Protein AF-0000000068091402 (afdb_homodimer)

Solvent-accessible surface area (backbone atoms only — not comparable to full-atom values): 24948 Å² total; per-residue (Å²): 130,50,37,33,42,47,63,48,81,46,64,84,57,51,37,49,52,30,36,22,4,51,12,82,42,4,36,64,24,76,69,48,46,62,60,30,36,51,58,35,71,40,66,92,49,59,92,43,38,53,30,34,37,15,23,18,45,40,26,29,37,36,31,29,74,70,18,43,35,31,21,16,4,39,12,83,39,6,33,46,29,70,66,50,50,69,62,33,27,37,67,37,74,23,76,87,46,39,68,86,39,47,70,65,42,53,29,20,12,42,48,28,30,36,41,29,27,71,85,15,54,35,30,29,24,4,35,15,80,46,7,33,52,34,64,46,88,45,55,53,37,24,40,73,36,77,50,78,86,87,61,46,39,68,37,71,22,37,10,49,46,28,25,38,38,24,31,68,86,16,49,44,29,26,20,10,42,83,54,53,26,34,53,29,53,57,76,88,55,56,82,50,23,20,28,72,35,78,41,77,76,56,88,53,38,38,69,45,59,45,41,24,42,47,30,30,43,36,37,30,54,43,75,79,80,65,77,75,72,78,93,86,78,93,78,71,80,78,78,78,76,75,75,78,76,72,37,75,48,61,68,128,130,50,38,34,44,45,62,50,82,44,62,82,56,50,35,48,52,29,36,22,4,52,12,81,42,4,36,66,24,75,69,47,46,62,59,30,37,50,58,35,69,40,65,92,49,60,93,44,39,52,30,34,37,15,23,19,47,40,27,28,38,36,30,30,75,71,17,44,36,30,20,17,3,41,11,84,41,4,34,46,28,71,68,49,51,69,62,32,26,38,67,38,72,23,78,88,46,38,68,85,40,47,71,66,44,53,28,19,12,40,47,28,30,36,41,30,27,70,86,15,54,36,30,29,23,4,35,17,79,46,7,34,54,32,67,45,90,46,54,51,36,24,40,72,37,79,50,78,87,86,60,46,39,69,38,72,21,37,10,50,46,29,24,36,38,23,29,69,87,16,47,42,29,25,20,10,44,82,54,53,26,34,52,29,54,58,77,88,54,56,82,51,23,21,26,72,34,77,42,76,77,56,86,54,40,37,68,46,59,46,40,23,43,47,27,30,44,35,37,28,54,43,74,78,78,65,80,74,70,79,89,84,72,93,76,73,78,77,76,78,74,75,74,79,75,71,42,77,48,64,68,128

pLDDT: mean 83.8, std 24.42, range [18.03, 98.88]

Secondary structure (DSSP, 8-state):
-----EEEEPPSSEEEEEEEE--TTSTT-BSS-S-EEEEEE-GGGTTS-EEEEEE-SSEEEEEETTS-EEEEE--TTSTT-SSS---EEEEEE-TT--TT--EEEEEE-SSEEEEEETTS-EEEEEE-TTSTTS-TT-SEEEEEEE--SSS-EEEEEE-SSEEEEEETTS-EEEEE---TTTT---GGGGGGTTS-EE-TT--SEEEEEEE-SSEEEEEEEE----TTSS--S------------SS-----/-----EEEEPPSSEEEEEEEE--TTSTT-BSS-S-EEEEEE-GGGTTS-EEEEEE-SSEEEEEETTS-EEEEE--TTSTT-SSS---EEEEEE-TT--TT--EEEEEE-SSEEEEEETTS-EEEEEE-TTSTTS-TT-SEEEEEEE--SSS-EEEEEE-SSEEEEEETTS-EEEEE---TTTT---GGGGGGTTS-EE-TT--SEEEEEEE-SSEEEEEEEE---GGGSS--S------------SS-----

InterPro domains:
  IPR000408 Regulator of chromosome condensation, RCC1 [PR00633] (16-32)
  IPR000408 Regulator of chromosome condensation, RCC1 [PR00633] (50-63)
  IPR000408 Regulator of chromosome condensation, RCC1 [PR00633] (69-85)
  IPR000408 Regulator of chromosome condensation, RCC1 [PR00633] (120-136)
  IPR000408 Regulator of chromosome condensation, RCC1 [PR00633] (156-172)
  IPR000408 Regulator of chromosome condensation, RCC1 [PR00633] (172-186)
  IPR000408 Regulator of chromosome condensation, RCC1 [PS00626] (156-166)
  IPR000408 Regulator of chromosome condensation, RCC1 [PS00626] (209-219)
  IPR000408 Regulator of chromosome condensation, RCC1 [PS50012] (15-66)
  IPR000408 Regulator of chromosome condensation, RCC1 [PS50012] (67-119)
  IPR000408 Regulator of chromosome condensation, RCC1 [PS50012] (120-169)
  IPR000408 Regulator of chromosome condensation, RCC1 [PS50012] (170-222)
  IPR009091 Regulator of chromosome condensation 1/beta-lactamase-inhibitor protein II [G3DSA:2.130.10.30] (8-229)
  IPR009091 Regulator of chromosome condensation 1/beta-lactamase-inhibitor protein II [SSF50985] (14-222)
  IPR051625 Diverse Signaling and Regulatory Domain-Containing Protein [PTHR22872] (14-221)
  IPR058923 RCC1-like domain [PF25390] (15-223)

Structure (mmCIF, N/CA/C/O backbone):
data_AF-0000000068091402-model_v1
#
loop_
_entity.id
_entity.type
_entity.pdbx_description
1 polymer 'X-linked retinitis pigmentosa GTPase regulator'
#
loop_
_atom_site.group_PDB
_atom_site.id
_atom_site.type_symbol
_atom_site.label_atom_id
_atom_site.label_alt_id
_atom_site.label_comp_id
_atom_site.label_asym_id
_atom_site.label_entity_id
_atom_site.label_seq_id
_atom_site.pdbx_PDB_ins_code
_atom_site.Cartn_x
_atom_site.Cartn_y
_atom_site.Cartn_z
_atom_site.occupancy
_atom_site.B_iso_or_equiv
_atom_site.auth_seq_id
_atom_site.auth_comp_id
_atom_site.auth_asym_id
_atom_site.auth_atom_id
_atom_site.pdbx_PDB_model_num
ATOM 1 N N . MET A 1 1 ? 0.543 -10.922 12.547 1 31.97 1 MET A N 1
ATOM 2 C CA . MET A 1 1 ? 0.823 -11.188 11.133 1 31.97 1 MET A CA 1
ATOM 3 C C . MET A 1 1 ? 0.467 -9.977 10.273 1 31.97 1 MET A C 1
ATOM 5 O O . MET A 1 1 ? -0.686 -9.539 10.258 1 31.97 1 MET A O 1
ATOM 9 N N . LEU A 1 2 ? 1.385 -9.109 10.188 1 35.25 2 LEU A N 1
ATOM 10 C CA . LEU A 1 2 ? 1.265 -7.777 9.609 1 35.25 2 LEU A CA 1
ATOM 11 C C . LEU A 1 2 ? 1.111 -7.852 8.094 1 35.25 2 LEU A C 1
ATOM 13 O O . LEU A 1 2 ? 1.993 -8.359 7.402 1 35.25 2 LEU A O 1
ATOM 17 N N . GLN A 1 3 ? -0.074 -8.133 7.645 1 43.5 3 GLN A N 1
ATOM 18 C CA . GLN A 1 3 ? -0.247 -8.242 6.199 1 43.5 3 GLN A CA 1
ATOM 19 C C . GLN A 1 3 ? -0.344 -6.867 5.551 1 43.5 3 GLN A C 1
ATOM 21 O O . GLN A 1 3 ? -0.986 -5.965 6.094 1 43.5 3 GLN A O 1
ATOM 26 N N . LEU A 1 4 ? 0.54 -6.598 4.852 1 46.62 4 LEU A N 1
ATOM 27 C CA . LEU A 1 4 ? 0.58 -5.422 3.988 1 46.62 4 LEU A CA 1
ATOM 28 C C . LEU A 1 4 ? -0.534 -5.473 2.947 1 46.62 4 LEU A C 1
ATOM 30 O O . LEU A 1 4 ? -0.788 -6.523 2.357 1 46.62 4 LEU A O 1
ATOM 34 N N . ILE A 1 5 ? -1.262 -4.43 3.047 1 49.25 5 ILE A N 1
ATOM 35 C CA . ILE A 1 5 ? -2.338 -4.219 2.084 1 49.25 5 ILE A CA 1
ATOM 36 C C . ILE A 1 5 ? -1.758 -3.703 0.768 1 49.25 5 ILE A C 1
ATOM 38 O O . ILE A 1 5 ? -0.955 -2.766 0.761 1 49.25 5 ILE A O 1
ATOM 42 N N . ILE A 1 6 ? -2.018 -4.461 -0.244 1 55.19 6 ILE A N 1
ATOM 43 C CA . ILE A 1 6 ? -1.525 -4.09 -1.566 1 55.19 6 ILE A CA 1
ATOM 44 C C . ILE A 1 6 ? -2.705 -3.844 -2.504 1 55.19 6 ILE A C 1
ATOM 46 O O . ILE A 1 6 ? -3.688 -4.59 -2.486 1 55.19 6 ILE A O 1
ATOM 50 N N . SER A 1 7 ? -2.826 -2.721 -2.979 1 50.56 7 SER A N 1
ATOM 51 C CA . SER A 1 7 ? -3.775 -2.479 -4.062 1 50.56 7 SER A CA 1
ATOM 52 C C . SER A 1 7 ? -3.064 -2.008 -5.324 1 50.56 7 SER A C 1
ATOM 54 O O . SER A 1 7 ? -2.152 -1.182 -5.258 1 50.56 7 SER A O 1
ATOM 56 N N . PHE A 1 8 ? -3.227 -2.758 -6.465 1 56.19 8 PHE A N 1
ATOM 57 C CA . PHE A 1 8 ? -2.547 -2.291 -7.668 1 56.19 8 PHE A CA 1
ATOM 58 C C . PHE A 1 8 ? -3.447 -2.436 -8.891 1 56.19 8 PHE A C 1
ATOM 60 O O . PHE A 1 8 ? -4.359 -3.262 -8.898 1 56.19 8 PHE A O 1
ATOM 67 N N . SER A 1 9 ? -3.35 -1.501 -9.781 1 55.34 9 SER A N 1
ATOM 68 C CA . SER A 1 9 ? -3.988 -1.567 -11.086 1 55.34 9 SER A CA 1
ATOM 69 C C . SER A 1 9 ? -3.105 -2.291 -12.102 1 55.34 9 SER A C 1
ATOM 71 O O . SER A 1 9 ? -1.885 -2.115 -12.102 1 55.34 9 SER A O 1
ATOM 73 N N . ILE A 1 10 ? -3.746 -3.223 -12.797 1 63.75 10 ILE A N 1
ATOM 74 C CA . ILE A 1 10 ? -3.055 -4.027 -13.797 1 63.75 10 ILE A CA 1
ATOM 75 C C . ILE A 1 10 ? -3.273 -3.422 -15.18 1 63.75 10 ILE A C 1
ATOM 77 O O . ILE A 1 10 ? -4.41 -3.135 -15.57 1 63.75 10 ILE A O 1
ATOM 81 N N . PRO A 1 11 ? -2.184 -3.111 -15.891 1 60.12 11 PRO A N 1
ATOM 82 C CA . PRO A 1 11 ? -2.365 -2.623 -17.266 1 60.12 11 PRO A CA 1
ATOM 83 C C . PRO A 1 11 ? -3.127 -3.607 -18.141 1 60.12 11 PRO A C 1
ATOM 85 O O . PRO A 1 11 ? -3.102 -4.816 -17.891 1 60.12 11 PRO A O 1
ATOM 88 N N . PRO A 1 12 ? -3.811 -3.002 -19.062 1 62.75 12 PRO A N 1
ATOM 89 C CA . PRO A 1 12 ? -4.516 -3.891 -19.984 1 62.75 12 PRO A CA 1
ATOM 90 C C . PRO A 1 12 ? -3.58 -4.855 -20.703 1 62.75 12 PRO A C 1
ATOM 92 O O . PRO A 1 12 ? -2.43 -4.512 -20.984 1 62.75 12 PRO A O 1
ATOM 95 N N . GLY A 1 13 ? -3.986 -6.098 -20.828 1 67.81 13 GLY A N 1
ATOM 96 C CA . GLY A 1 13 ? -3.223 -7.141 -21.5 1 67.81 13 GLY A CA 1
ATOM 97 C C . GLY A 1 13 ? -3.518 -8.531 -20.969 1 67.81 13 GLY A C 1
ATOM 98 O O . GLY A 1 13 ? -4.41 -8.703 -20.141 1 67.81 13 GLY A O 1
ATOM 99 N N . ASN A 1 14 ? -2.945 -9.461 -21.719 1 73.38 14 ASN A N 1
ATOM 100 C CA . ASN A 1 14 ? -3.039 -10.82 -21.188 1 73.38 14 ASN A CA 1
ATOM 101 C C . ASN A 1 14 ? -2.078 -11.039 -20.031 1 73.38 14 ASN A C 1
ATOM 103 O O . ASN A 1 14 ? -0.931 -11.438 -20.234 1 73.38 14 ASN A O 1
ATOM 107 N N . ASN A 1 15 ? -2.602 -10.688 -18.938 1 79.88 15 ASN A N 1
ATOM 108 C CA . ASN A 1 15 ? -1.757 -10.75 -17.75 1 79.88 15 ASN A CA 1
ATOM 109 C C . ASN A 1 15 ? -2.043 -11.992 -16.922 1 79.88 15 ASN A C 1
ATOM 111 O O . ASN A 1 15 ? -3.172 -12.492 -16.891 1 79.88 15 ASN A O 1
ATOM 115 N N . LYS A 1 16 ? -0.986 -12.516 -16.375 1 85.62 16 LYS A N 1
ATOM 116 C CA . LYS A 1 16 ? -1.116 -13.609 -15.414 1 85.62 16 LYS A CA 1
ATOM 117 C C . LYS A 1 16 ? -0.719 -13.164 -14.016 1 85.62 16 LYS A C 1
ATOM 119 O O . LYS A 1 16 ? 0.121 -12.281 -13.852 1 85.62 16 LYS A O 1
ATOM 124 N N . LEU A 1 17 ? -1.409 -13.734 -13.102 1 89.06 17 LEU A N 1
ATOM 125 C CA . LEU A 1 17 ? -1.117 -13.484 -11.688 1 89.06 17 LEU A CA 1
ATOM 126 C C . LEU A 1 17 ? -0.367 -14.664 -11.078 1 89.06 17 LEU A C 1
ATOM 128 O O . LEU A 1 17 ? -0.848 -15.797 -11.117 1 89.06 17 LEU A O 1
ATOM 132 N N . TYR A 1 18 ? 0.857 -14.398 -10.57 1 92 18 TYR A N 1
ATOM 133 C CA . TYR A 1 18 ? 1.61 -15.383 -9.805 1 92 18 TYR A CA 1
ATOM 134 C C . TYR A 1 18 ? 1.635 -15.023 -8.32 1 92 18 TYR A C 1
ATOM 136 O O . TYR A 1 18 ? 1.732 -13.844 -7.969 1 92 18 TYR A O 1
ATOM 144 N N . VAL A 1 19 ? 1.572 -16.016 -7.492 1 93.56 19 VAL A N 1
ATOM 145 C CA . VAL A 1 19 ? 1.58 -15.797 -6.051 1 93.56 19 VAL A CA 1
ATOM 146 C C . VAL A 1 19 ? 2.496 -16.812 -5.375 1 93.56 19 VAL A C 1
ATOM 148 O O . VAL A 1 19 ? 2.664 -17.938 -5.871 1 93.56 19 VAL A O 1
ATOM 151 N N . PHE A 1 20 ? 3.133 -16.484 -4.262 1 95.75 20 PHE A N 1
ATOM 152 C CA . PHE A 1 20 ? 3.918 -17.391 -3.42 1 95.75 20 PHE A CA 1
ATOM 153 C C . PHE A 1 20 ? 4.121 -16.781 -2.035 1 95.75 20 PHE A C 1
ATOM 155 O O . PHE A 1 20 ? 3.945 -15.578 -1.843 1 95.75 20 PHE A O 1
ATOM 162 N N . GLY A 1 21 ? 4.398 -17.734 -1.071 1 95.06 21 GLY A N 1
ATOM 163 C CA . GLY A 1 21 ? 4.539 -17.344 0.32 1 95.06 21 GLY A CA 1
ATOM 164 C C . GLY A 1 21 ? 3.561 -18.047 1.244 1 95.06 21 GLY A C 1
ATOM 165 O O . GLY A 1 21 ? 3.125 -19.156 0.964 1 95.06 21 GLY A O 1
ATOM 166 N N . SER A 1 22 ? 3.338 -17.359 2.402 1 94 22 SER A N 1
ATOM 167 C CA . SER A 1 22 ? 2.404 -17.891 3.389 1 94 22 SER A CA 1
ATOM 168 C C . SER A 1 22 ? 1.001 -18.016 2.809 1 94 22 SER A C 1
ATOM 170 O O . SER A 1 22 ? 0.569 -17.188 2.02 1 94 22 SER A O 1
ATOM 172 N N . ASN A 1 23 ? 0.331 -19.047 3.248 1 95.5 23 ASN A N 1
ATOM 173 C CA . ASN A 1 23 ? -0.972 -19.391 2.691 1 95.5 23 ASN A CA 1
ATOM 174 C C . ASN A 1 23 ? -1.871 -20.047 3.738 1 95.5 23 ASN A C 1
ATOM 176 O O . ASN A 1 23 ? -2.723 -20.859 3.402 1 95.5 23 ASN A O 1
ATOM 180 N N . ASN A 1 24 ? -1.729 -19.641 4.965 1 95.69 24 ASN A N 1
ATOM 181 C CA . ASN A 1 24 ? -2.35 -20.328 6.09 1 95.69 24 ASN A CA 1
ATOM 182 C C . ASN A 1 24 ? -3.865 -20.141 6.09 1 95.69 24 ASN A C 1
ATOM 184 O O . ASN A 1 24 ? -4.586 -20.906 6.738 1 95.69 24 ASN A O 1
ATOM 188 N N . TRP A 1 25 ? -4.375 -19.234 5.352 1 95.5 25 TRP A N 1
ATOM 189 C CA . TRP A 1 25 ? -5.812 -18.984 5.289 1 95.5 25 TRP A CA 1
ATOM 190 C C . TRP A 1 25 ? -6.344 -19.219 3.879 1 95.5 25 TRP A C 1
ATOM 192 O O . TRP A 1 25 ? -7.516 -18.953 3.598 1 95.5 25 TRP A O 1
ATOM 202 N N . GLY A 1 26 ? -5.441 -19.688 2.963 1 96.75 26 GLY A N 1
ATOM 203 C CA . GLY A 1 26 ? -5.836 -19.891 1.578 1 96.75 26 GLY A CA 1
ATOM 204 C C . GLY A 1 26 ? -5.848 -18.594 0.77 1 96.75 26 GLY A C 1
ATOM 205 O O . GLY A 1 26 ? -6.512 -18.516 -0.266 1 96.75 26 GLY A O 1
ATOM 206 N N . GLN A 1 27 ? -5.125 -17.609 1.252 1 94 27 GLN A N 1
ATOM 207 C CA . GLN A 1 27 ? -5.199 -16.281 0.662 1 94 27 GLN A CA 1
ATOM 208 C C . GLN A 1 27 ? -4.52 -16.234 -0.704 1 94 27 GLN A C 1
ATOM 210 O O . GLN A 1 27 ? -4.699 -15.289 -1.469 1 94 27 GLN A O 1
ATOM 215 N N . LEU A 1 28 ? -3.807 -17.266 -1.035 1 94.12 28 LEU A N 1
ATOM 216 C CA . LEU A 1 28 ? -3.176 -17.297 -2.35 1 94.12 28 LEU A CA 1
ATOM 217 C C . LEU A 1 28 ? -4.137 -17.859 -3.398 1 94.12 28 LEU A C 1
ATOM 219 O O . LEU A 1 28 ? -3.916 -17.688 -4.598 1 94.12 28 LEU A O 1
ATOM 223 N N . GLY A 1 29 ? -5.117 -18.625 -3.004 1 96.81 29 GLY A N 1
ATOM 224 C CA . GLY A 1 29 ? -6.156 -19.078 -3.906 1 96.81 29 GLY A CA 1
ATOM 225 C C . GLY A 1 29 ? -5.703 -20.219 -4.801 1 96.81 29 GLY A C 1
ATOM 226 O O . GLY A 1 29 ? -6.113 -20.312 -5.961 1 96.81 29 GLY A O 1
ATOM 227 N N . LEU A 1 30 ? -4.891 -21.125 -4.277 1 97.12 30 LEU A N 1
ATOM 228 C CA . LEU A 1 30 ? -4.297 -22.156 -5.125 1 97.12 30 LEU A CA 1
ATOM 229 C C . LEU A 1 30 ? -4.879 -23.516 -4.805 1 97.12 30 LEU A C 1
ATOM 231 O O . LEU A 1 30 ? -4.375 -24.547 -5.281 1 97.12 30 LEU A O 1
ATOM 235 N N . GLY A 1 31 ? -5.867 -23.594 -3.953 1 97.25 31 GLY A N 1
ATOM 236 C CA . GLY A 1 31 ? -6.547 -24.844 -3.682 1 97.25 31 GLY A CA 1
ATOM 237 C C . GLY A 1 31 ? -6.012 -25.562 -2.459 1 97.25 31 GLY A C 1
ATOM 238 O O . GLY A 1 31 ? -6.383 -26.703 -2.191 1 97.25 31 GLY A O 1
ATOM 239 N N . SER A 1 32 ? -5.121 -24.938 -1.739 1 95.31 32 SER A N 1
ATOM 240 C CA . SER A 1 32 ? -4.582 -25.453 -0.483 1 95.31 32 SER A CA 1
ATOM 241 C C . SER A 1 32 ? -4.301 -24.312 0.498 1 95.31 32 SER A C 1
ATOM 243 O O . SER A 1 32 ? -4.52 -23.141 0.181 1 95.31 32 SER A O 1
ATOM 245 N N . LYS A 1 33 ? -3.852 -24.75 1.729 1 96 33 LYS A N 1
ATOM 246 C CA . LYS A 1 33 ? -3.502 -23.75 2.744 1 96 33 LYS A CA 1
ATOM 247 C C . LYS A 1 33 ? -2.027 -23.859 3.125 1 96 33 LYS A C 1
ATOM 249 O O . LYS A 1 33 ? -1.59 -23.234 4.098 1 96 33 LYS A O 1
ATOM 254 N N . SER A 1 34 ? -1.352 -24.641 2.326 1 96.75 34 SER A N 1
ATOM 255 C CA . SER A 1 34 ? 0.08 -24.766 2.586 1 96.75 34 SER A CA 1
ATOM 256 C C . SER A 1 34 ? 0.847 -23.578 2.004 1 96.75 34 SER A C 1
ATOM 258 O O . SER A 1 34 ? 0.457 -23.016 0.973 1 96.75 34 SER A O 1
ATOM 260 N N . ALA A 1 35 ? 1.947 -23.25 2.695 1 95.94 35 ALA A N 1
ATOM 261 C CA . ALA A 1 35 ? 2.826 -22.234 2.131 1 95.94 35 ALA A CA 1
ATOM 262 C C . ALA A 1 35 ? 3.373 -22.672 0.775 1 95.94 35 ALA A C 1
ATOM 264 O O . ALA A 1 35 ? 3.635 -23.859 0.556 1 95.94 35 ALA A O 1
ATOM 265 N N . ILE A 1 36 ? 3.582 -21.766 -0.107 1 96 36 ILE A N 1
ATOM 266 C CA . ILE A 1 36 ? 4.051 -22.047 -1.461 1 96 36 ILE A CA 1
ATOM 267 C C . ILE A 1 36 ? 5.398 -21.359 -1.689 1 96 36 ILE A C 1
ATOM 269 O O . ILE A 1 36 ? 5.52 -20.141 -1.555 1 96 36 ILE A O 1
ATOM 273 N N . SER A 1 37 ? 6.387 -22.141 -2.061 1 96.12 37 SER A N 1
ATOM 274 C CA . SER A 1 37 ? 7.727 -21.578 -2.193 1 96.12 37 SER A CA 1
ATOM 275 C C . SER A 1 37 ? 8.07 -21.297 -3.654 1 96.12 37 SER A C 1
ATOM 277 O O . SER A 1 37 ? 9.078 -20.656 -3.951 1 96.12 37 SER A O 1
ATOM 279 N N . LYS A 1 38 ? 7.262 -21.719 -4.516 1 95.62 38 LYS A N 1
ATOM 280 C CA . LYS A 1 38 ? 7.461 -21.5 -5.945 1 95.62 38 LYS A CA 1
ATOM 281 C C . LYS A 1 38 ? 6.395 -20.562 -6.512 1 95.62 38 LYS A C 1
ATOM 283 O O . LYS A 1 38 ? 5.199 -20.766 -6.273 1 95.62 38 LYS A O 1
ATOM 288 N N . PRO A 1 39 ? 6.93 -19.594 -7.277 1 95.38 39 PRO A N 1
ATOM 289 C CA . PRO A 1 39 ? 5.883 -18.797 -7.93 1 95.38 39 PRO A CA 1
ATOM 290 C C . PRO A 1 39 ? 4.883 -19.656 -8.695 1 95.38 39 PRO A C 1
ATOM 292 O O . PRO A 1 39 ? 5.281 -20.484 -9.523 1 95.38 39 PRO A O 1
ATOM 295 N N . THR A 1 40 ? 3.641 -19.453 -8.383 1 95.38 40 THR A N 1
ATOM 296 C CA . THR A 1 40 ? 2.604 -20.297 -8.953 1 95.38 40 THR A CA 1
ATOM 297 C C . THR A 1 40 ? 1.492 -19.453 -9.57 1 95.38 40 THR A C 1
ATOM 299 O O . THR A 1 40 ? 1.001 -18.516 -8.945 1 95.38 40 THR A O 1
ATOM 302 N N . CYS A 1 41 ? 1.202 -19.828 -10.805 1 92.69 41 CYS A N 1
ATOM 303 C CA . CYS A 1 41 ? 0.131 -19.125 -11.5 1 92.69 41 CYS A CA 1
ATOM 304 C C . CYS A 1 41 ? -1.229 -19.5 -10.922 1 92.69 41 CYS A C 1
ATOM 306 O O . CYS A 1 41 ? -1.496 -20.672 -10.648 1 92.69 41 CYS A O 1
ATOM 308 N N . VAL A 1 42 ? -2.057 -18.453 -10.758 1 92.81 42 VAL A N 1
ATOM 309 C CA . VAL A 1 42 ? -3.416 -18.719 -10.289 1 92.81 42 VAL A CA 1
ATOM 310 C C . VAL A 1 42 ? -4.277 -19.203 -11.453 1 92.81 42 VAL A C 1
ATOM 312 O O . VAL A 1 42 ? -4.902 -18.391 -12.148 1 92.81 42 VAL A O 1
ATOM 315 N N . LYS A 1 43 ? -4.457 -20.391 -11.586 1 90.94 43 LYS A N 1
ATOM 316 C CA . LYS A 1 43 ? -5.082 -21.031 -12.742 1 90.94 43 LYS A CA 1
ATOM 317 C C . LYS A 1 43 ? -6.57 -20.703 -12.805 1 90.94 43 LYS A C 1
ATOM 319 O O . LYS A 1 43 ? -7.141 -20.578 -13.891 1 90.94 43 LYS A O 1
ATOM 324 N N . SER A 1 44 ? -7.168 -20.625 -11.68 1 90.94 44 SER A N 1
ATOM 325 C CA . SER A 1 44 ? -8.602 -20.391 -11.633 1 90.94 44 SER A CA 1
ATOM 326 C C . SER A 1 44 ? -8.969 -19.062 -12.273 1 90.94 44 SER A C 1
ATOM 328 O O . SER A 1 44 ? -10.125 -18.844 -12.641 1 90.94 44 SER A O 1
ATOM 330 N N . LEU A 1 45 ? -8.023 -18.234 -12.43 1 89.62 45 LEU A N 1
ATOM 331 C CA . LEU A 1 45 ? -8.273 -16.922 -13.008 1 89.62 45 LEU A CA 1
ATOM 332 C C . LEU A 1 45 ? -7.785 -16.859 -14.453 1 89.62 45 LEU A C 1
ATOM 334 O O . LEU A 1 45 ? -7.906 -15.82 -15.109 1 89.62 45 LEU A O 1
ATOM 338 N N . LYS A 1 46 ? -7.266 -17.891 -14.984 1 84.62 46 LYS A N 1
ATOM 339 C CA . LYS A 1 46 ? -6.676 -17.922 -16.328 1 84.62 46 LYS A CA 1
ATOM 340 C C . LYS A 1 46 ? -7.684 -17.484 -17.375 1 84.62 46 LYS A C 1
ATOM 342 O O . LYS A 1 46 ? -7.34 -16.734 -18.297 1 84.62 46 LYS A O 1
ATOM 347 N N . PRO A 1 47 ? -8.938 -17.938 -17.281 1 84.94 47 PRO A N 1
ATOM 348 C CA . PRO A 1 47 ? -9.898 -17.516 -18.312 1 84.94 47 PRO A CA 1
ATOM 349 C C . PRO A 1 47 ? -10.211 -16.031 -18.266 1 84.94 47 PRO A C 1
ATOM 351 O O . PRO A 1 47 ? -10.852 -15.492 -19.172 1 84.94 47 PRO A O 1
ATOM 354 N N . GLU A 1 48 ? -9.773 -15.414 -17.234 1 85.12 48 GLU A N 1
ATOM 355 C CA . GLU A 1 48 ? -10.094 -14 -17.031 1 85.12 48 GLU A CA 1
ATOM 356 C C . GLU A 1 48 ? -8.883 -13.109 -17.297 1 85.12 48 GLU A C 1
ATOM 358 O O . GLU A 1 48 ? -7.746 -13.586 -17.312 1 85.12 48 GLU A O 1
ATOM 363 N N . LYS A 1 49 ? -9.188 -11.898 -17.641 1 83.62 49 LYS A N 1
ATOM 364 C CA . LYS A 1 49 ? -8.164 -10.859 -17.656 1 83.62 49 LYS A CA 1
ATOM 365 C C . LYS A 1 49 ? -8.195 -10.055 -16.359 1 83.62 49 LYS A C 1
ATOM 367 O O . LYS A 1 49 ? -9.07 -9.211 -16.172 1 83.62 49 LYS A O 1
ATOM 372 N N . VAL A 1 50 ? -7.195 -10.297 -15.57 1 86.69 50 VAL A N 1
ATOM 373 C CA . VAL A 1 50 ? -7.133 -9.641 -14.266 1 86.69 50 VAL A CA 1
ATOM 374 C C . VAL A 1 50 ? -6.895 -8.148 -14.453 1 86.69 50 VAL A C 1
ATOM 376 O O . VAL A 1 50 ? -6.066 -7.742 -15.281 1 86.69 50 VAL A O 1
ATOM 379 N N . LYS A 1 51 ? -7.641 -7.336 -13.695 1 83.12 51 LYS A N 1
ATOM 380 C CA . LYS A 1 51 ? -7.551 -5.887 -13.82 1 83.12 51 LYS A CA 1
ATOM 381 C C . LYS A 1 51 ? -6.98 -5.258 -12.547 1 83.12 51 LYS A C 1
ATOM 383 O O . LYS A 1 51 ? -6.152 -4.348 -12.617 1 83.12 51 LYS A O 1
ATOM 388 N N . LEU A 1 52 ? -7.484 -5.699 -11.438 1 83.69 52 LEU A N 1
ATOM 389 C CA . LEU A 1 52 ? -7.113 -5.16 -10.133 1 83.69 52 LEU A CA 1
ATOM 390 C C . LEU A 1 52 ? -6.941 -6.273 -9.109 1 83.69 52 LEU A C 1
ATOM 392 O O . LEU A 1 52 ? -7.578 -7.324 -9.219 1 83.69 52 LEU A O 1
ATOM 396 N N . ALA A 1 53 ? -6.051 -5.953 -8.141 1 86.19 53 ALA A N 1
ATOM 397 C CA . ALA A 1 53 ? -5.91 -6.836 -6.984 1 86.19 53 ALA A CA 1
ATOM 398 C C . ALA A 1 53 ? -5.734 -6.035 -5.695 1 86.19 53 ALA A C 1
ATOM 400 O O . ALA A 1 53 ? -5.156 -4.945 -5.711 1 86.19 53 ALA A O 1
ATOM 401 N N . ALA A 1 54 ? -6.273 -6.551 -4.629 1 86.94 54 ALA A N 1
ATOM 402 C CA . ALA A 1 54 ? -6.09 -6.012 -3.283 1 86.94 54 ALA A CA 1
ATOM 403 C C . ALA A 1 54 ? -5.977 -7.133 -2.254 1 86.94 54 ALA A C 1
ATOM 405 O O . ALA A 1 54 ? -6.703 -8.125 -2.326 1 86.94 54 ALA A O 1
ATOM 406 N N . CYS A 1 55 ? -5.043 -6.945 -1.37 1 86.44 55 CYS A N 1
ATOM 407 C CA . CYS A 1 55 ? -4.832 -7.945 -0.328 1 86.44 55 CYS A CA 1
ATOM 408 C C . CYS A 1 55 ? -5.043 -7.34 1.056 1 86.44 55 CYS A C 1
ATOM 410 O O . CYS A 1 55 ? -4.508 -6.273 1.359 1 86.44 55 CYS A O 1
ATOM 412 N N . GLY A 1 56 ? -5.812 -8.07 1.858 1 86.81 56 GLY A N 1
ATOM 413 C CA . GLY A 1 56 ? -5.949 -7.719 3.264 1 86.81 56 GLY A CA 1
ATOM 414 C C . GLY A 1 56 ? -5.051 -8.531 4.172 1 86.81 56 GLY A C 1
ATOM 415 O O . GLY A 1 56 ? -3.982 -8.984 3.754 1 86.81 56 GLY A O 1
ATOM 416 N N . ARG A 1 57 ? -5.516 -8.641 5.422 1 86.25 57 ARG A N 1
ATOM 417 C CA . ARG A 1 57 ? -4.723 -9.391 6.387 1 86.25 57 ARG A CA 1
ATOM 418 C C . ARG A 1 57 ? -4.613 -10.859 5.98 1 86.25 57 ARG A C 1
ATOM 420 O O . ARG A 1 57 ? -3.527 -11.445 6.031 1 86.25 57 ARG A O 1
ATOM 427 N N . ASN A 1 58 ? -5.711 -11.438 5.594 1 90.44 58 ASN A N 1
ATOM 428 C CA . ASN A 1 58 ? -5.727 -12.859 5.293 1 90.44 58 ASN A CA 1
ATOM 429 C C . ASN A 1 58 ? -6.605 -13.172 4.086 1 90.44 58 ASN A C 1
ATOM 431 O O . ASN A 1 58 ? -7.113 -14.289 3.953 1 90.44 58 ASN A O 1
ATOM 435 N N . HIS A 1 59 ? -6.832 -12.188 3.246 1 93.88 59 HIS A N 1
ATOM 436 C CA . HIS A 1 59 ? -7.691 -12.406 2.09 1 93.88 59 HIS A CA 1
ATOM 437 C C . HIS A 1 59 ? -7.234 -11.578 0.896 1 93.88 59 HIS A C 1
ATOM 439 O O . HIS A 1 59 ? -6.488 -10.609 1.058 1 93.88 59 HIS A O 1
ATOM 445 N N . THR A 1 60 ? -7.633 -12.016 -0.241 1 92.69 60 THR A N 1
ATOM 446 C CA . THR A 1 60 ? -7.246 -11.383 -1.495 1 92.69 60 THR A CA 1
ATOM 447 C C . THR A 1 60 ? -8.461 -11.148 -2.383 1 92.69 60 THR A C 1
ATOM 449 O O . THR A 1 60 ? -9.336 -12.016 -2.492 1 92.69 60 THR A O 1
ATOM 452 N N . LEU A 1 61 ? -8.539 -9.977 -2.979 1 94 61 LEU A N 1
ATOM 453 C CA . LEU A 1 61 ? -9.547 -9.602 -3.963 1 94 61 LEU A CA 1
ATOM 454 C C . LEU A 1 61 ? -8.922 -9.414 -5.34 1 94 61 LEU A C 1
ATOM 456 O O . LEU A 1 61 ? -7.82 -8.867 -5.457 1 94 61 LEU A O 1
ATOM 460 N N . VAL A 1 62 ? -9.664 -9.828 -6.328 1 91.88 62 VAL A N 1
ATOM 461 C CA . VAL A 1 62 ? -9.25 -9.602 -7.707 1 91.88 62 VAL A CA 1
ATOM 462 C C . VAL A 1 62 ? -10.453 -9.18 -8.547 1 91.88 62 VAL A C 1
ATOM 464 O O . VAL A 1 62 ? -11.539 -9.75 -8.414 1 91.88 62 VAL A O 1
ATOM 467 N N . SER A 1 63 ? -10.273 -8.164 -9.336 1 92.31 63 SER A N 1
ATOM 468 C CA . SER A 1 63 ? -11.281 -7.84 -10.344 1 92.31 63 SER A CA 1
ATOM 469 C C . SER A 1 63 ? -10.766 -8.117 -11.75 1 92.31 63 SER A C 1
ATOM 471 O O . SER A 1 63 ? -9.555 -8.148 -11.977 1 92.31 63 SER A O 1
ATOM 473 N N . THR A 1 64 ? -11.664 -8.336 -12.609 1 89.5 64 THR A N 1
ATOM 474 C CA . THR A 1 64 ? -11.32 -8.656 -13.992 1 89.5 64 THR A CA 1
ATOM 475 C C . THR A 1 64 ? -11.914 -7.629 -14.953 1 89.5 64 THR A C 1
ATOM 477 O O . THR A 1 64 ? -12.797 -6.855 -14.578 1 89.5 64 THR A O 1
ATOM 480 N N . GLU A 1 65 ? -11.445 -7.672 -16.188 1 85.31 65 GLU A N 1
ATOM 481 C CA . GLU A 1 65 ? -11.922 -6.746 -17.203 1 85.31 65 GLU A CA 1
ATOM 482 C C . GLU A 1 65 ? -13.406 -6.965 -17.5 1 85.31 65 GLU A C 1
ATOM 484 O O . GLU A 1 65 ? -14.117 -6.023 -17.844 1 85.31 65 GLU A O 1
ATOM 489 N N . GLY A 1 66 ? -13.891 -8.133 -17.328 1 86.75 66 GLY A N 1
ATOM 490 C CA . GLY A 1 66 ? -15.289 -8.453 -17.562 1 86.75 66 GLY A CA 1
ATOM 491 C C . GLY A 1 66 ? -16.219 -7.969 -16.453 1 86.75 66 GLY A C 1
ATOM 492 O O . GLY A 1 66 ? -17.438 -8.094 -16.562 1 86.75 66 GLY A O 1
ATOM 493 N N . GLY A 1 67 ? -15.617 -7.461 -15.398 1 88.5 67 GLY A N 1
ATOM 494 C CA . GLY A 1 67 ? -16.438 -6.891 -14.336 1 88.5 67 GLY A CA 1
ATOM 495 C C . GLY A 1 67 ? -16.609 -7.816 -13.148 1 88.5 67 GLY A C 1
ATOM 496 O O . GLY A 1 67 ? -17.219 -7.441 -12.141 1 88.5 67 GLY A O 1
ATOM 497 N N . ASN A 1 68 ? -16.047 -8.969 -13.219 1 94.38 68 ASN A N 1
ATOM 498 C CA . ASN A 1 68 ? -16.125 -9.898 -12.102 1 94.38 68 ASN A CA 1
ATOM 499 C C . ASN A 1 68 ? -15.164 -9.523 -10.977 1 94.38 68 ASN A C 1
ATOM 501 O O . ASN A 1 68 ? -14.102 -8.953 -11.234 1 94.38 68 ASN A O 1
ATOM 505 N N . VAL A 1 69 ? -15.625 -9.805 -9.781 1 97.25 69 VAL A N 1
ATOM 506 C CA . VAL A 1 69 ? -14.773 -9.695 -8.594 1 97.25 69 VAL A CA 1
ATOM 507 C C . VAL A 1 69 ? -14.664 -11.055 -7.906 1 97.25 69 VAL A C 1
ATOM 509 O O . VAL A 1 69 ? -15.68 -11.734 -7.695 1 97.25 69 VAL A O 1
ATOM 512 N N . TYR A 1 70 ? -13.445 -11.422 -7.656 1 97 70 TYR A N 1
ATOM 513 C CA . TYR A 1 70 ? -13.148 -12.68 -6.992 1 97 70 TYR A CA 1
ATOM 514 C C . TYR A 1 70 ? -12.523 -12.445 -5.621 1 97 70 TYR A C 1
ATOM 516 O O . TYR A 1 70 ? -11.883 -11.414 -5.395 1 97 70 TYR A O 1
ATOM 524 N N . ALA A 1 71 ? -12.734 -13.461 -4.77 1 98.12 71 ALA A N 1
ATOM 525 C CA . ALA A 1 71 ? -12.125 -13.391 -3.447 1 98.12 71 ALA A CA 1
ATOM 526 C C . ALA A 1 71 ? -11.664 -14.773 -2.98 1 98.12 71 ALA A C 1
ATOM 528 O O . ALA A 1 71 ? -12.242 -15.789 -3.367 1 98.12 71 ALA A O 1
ATOM 529 N N . THR A 1 72 ? -10.617 -14.805 -2.172 1 97.81 72 THR A N 1
ATOM 530 C CA . THR A 1 72 ? -10.133 -16.016 -1.53 1 97.81 72 THR A CA 1
ATOM 531 C C . THR A 1 72 ? -9.477 -15.695 -0.19 1 97.81 72 THR A C 1
ATOM 533 O O . THR A 1 72 ? -9.141 -14.547 0.081 1 97.81 72 THR A O 1
ATOM 536 N N . GLY A 1 73 ? -9.438 -16.781 0.709 1 97.81 73 GLY A N 1
ATOM 537 C CA . GLY A 1 73 ? -8.734 -16.641 1.974 1 97.81 73 GLY A CA 1
ATOM 538 C C . GLY A 1 73 ? -9.648 -16.719 3.18 1 97.81 73 GLY A C 1
ATOM 539 O O . GLY A 1 73 ? -10.625 -17.469 3.178 1 97.81 73 GLY A O 1
ATOM 540 N N . GLY A 1 74 ? -9.195 -16.047 4.234 1 97.88 74 GLY A N 1
ATOM 541 C CA . GLY A 1 74 ? -9.984 -15.969 5.453 1 97.88 74 GLY A CA 1
ATOM 542 C C . GLY A 1 74 ? -11.312 -15.258 5.266 1 97.88 74 GLY A C 1
ATOM 543 O O . GLY A 1 74 ? -11.414 -14.328 4.461 1 97.88 74 GLY A O 1
ATOM 544 N N . ASN A 1 75 ? -12.273 -15.664 6.102 1 98.62 75 ASN A N 1
ATOM 545 C CA . ASN A 1 75 ? -13.617 -15.133 5.895 1 98.62 75 ASN A CA 1
ATOM 546 C C . ASN A 1 75 ? -14.398 -15.039 7.203 1 98.62 75 ASN A C 1
ATOM 548 O O . ASN A 1 75 ? -15.633 -15.031 7.199 1 98.62 75 ASN A O 1
ATOM 552 N N . ASP A 1 76 ? -13.734 -14.922 8.312 1 98.5 76 ASP A N 1
ATOM 553 C CA . ASP A 1 76 ? -14.375 -14.992 9.625 1 98.5 76 ASP A CA 1
ATOM 554 C C . ASP A 1 76 ? -15.305 -13.797 9.844 1 98.5 76 ASP A C 1
ATOM 556 O O . ASP A 1 76 ? -16.234 -13.875 10.656 1 98.5 76 ASP A O 1
ATOM 560 N N . GLU A 1 77 ? -15.117 -12.758 9.117 1 98.56 77 GLU A N 1
ATOM 561 C CA . GLU A 1 77 ? -15.953 -11.57 9.266 1 98.56 77 GLU A CA 1
ATOM 562 C C . GLU A 1 77 ? -16.766 -11.305 7.996 1 98.56 77 GLU A C 1
ATOM 564 O O . GLU A 1 77 ? -17.406 -10.258 7.875 1 98.56 77 GLU A O 1
ATOM 569 N N . GLY A 1 78 ? -16.703 -12.18 7 1 98.81 78 GLY A N 1
ATOM 570 C CA . GLY A 1 78 ? -17.438 -12 5.754 1 98.81 78 GLY A CA 1
ATOM 571 C C . GLY A 1 78 ? -16.656 -11.188 4.723 1 98.81 78 GLY A C 1
ATOM 572 O O . GLY A 1 78 ? -17.25 -10.672 3.77 1 98.81 78 GLY A O 1
ATOM 573 N N . GLN A 1 79 ? -15.367 -11.094 4.945 1 98.5 79 GLN A N 1
ATOM 574 C CA . GLN A 1 79 ? -14.562 -10.203 4.121 1 98.5 79 GLN A CA 1
ATOM 575 C C . GLN A 1 79 ? -14.398 -10.758 2.707 1 98.5 79 GLN A C 1
ATOM 577 O O . GLN A 1 79 ? -13.938 -10.047 1.808 1 98.5 79 GLN A O 1
ATOM 582 N N . LEU A 1 80 ? -14.891 -11.922 2.402 1 98.81 80 LEU A N 1
ATOM 583 C CA . LEU A 1 80 ? -14.852 -12.43 1.036 1 98.81 80 LEU A CA 1
ATOM 584 C C . LEU A 1 80 ? -16.094 -12 0.259 1 98.81 80 LEU A C 1
ATOM 586 O O . LEU A 1 80 ? -16.125 -12.086 -0.971 1 98.81 80 LEU A O 1
ATOM 590 N N . GLY A 1 81 ? -17.156 -11.617 0.91 1 98.88 81 GLY A N 1
ATOM 591 C CA . GLY A 1 81 ? -18.328 -11.109 0.229 1 98.88 81 GLY A CA 1
ATOM 592 C C . GLY A 1 81 ? -19.172 -12.203 -0.408 1 98.88 81 GLY A C 1
ATOM 593 O O . GLY A 1 81 ? -19.906 -11.945 -1.355 1 98.88 81 GLY A O 1
ATOM 594 N N . LEU A 1 82 ? -19.094 -13.398 0.111 1 98.88 82 LEU A N 1
ATOM 595 C CA . LEU A 1 82 ? -19.703 -14.555 -0.545 1 98.88 82 LEU A CA 1
ATOM 596 C C . LEU A 1 82 ? -21 -14.953 0.152 1 98.88 82 LEU A C 1
ATOM 598 O O . LEU A 1 82 ? -21.594 -15.977 -0.186 1 98.88 82 LEU A O 1
ATOM 602 N N . GLY A 1 83 ? -21.422 -14.266 1.161 1 98.75 83 GLY A N 1
ATOM 603 C CA . GLY A 1 83 ? -22.719 -14.492 1.799 1 98.75 83 GLY A CA 1
ATOM 604 C C . GLY A 1 83 ? -22.625 -15.391 3.016 1 98.75 83 GLY A C 1
ATOM 605 O O . GLY A 1 83 ? -23.656 -15.781 3.58 1 98.75 83 GLY A O 1
ATOM 606 N N . ASP A 1 84 ? -21.406 -15.758 3.408 1 98.69 84 ASP A N 1
ATOM 607 C CA . ASP A 1 84 ? -21.156 -16.578 4.586 1 98.69 84 ASP A CA 1
ATOM 608 C C . ASP A 1 84 ? -19.828 -16.188 5.246 1 98.69 84 ASP A C 1
ATOM 610 O O . ASP A 1 84 ? -19.25 -15.141 4.93 1 98.69 84 ASP A O 1
ATOM 614 N N . THR A 1 85 ? -19.391 -16.984 6.219 1 98.62 85 THR A N 1
ATOM 615 C CA . THR A 1 85 ? -18.156 -16.672 6.938 1 98.62 85 THR A CA 1
ATOM 616 C C . THR A 1 85 ? -17.156 -17.828 6.836 1 98.62 85 THR A C 1
ATOM 618 O O . THR A 1 85 ? -16.297 -17.969 7.699 1 98.62 85 THR A O 1
ATOM 621 N N . GLU A 1 86 ? -17.359 -18.672 5.832 1 98.56 86 GLU A N 1
ATOM 622 C CA . GLU A 1 86 ? -16.453 -19.797 5.641 1 98.56 86 GLU A CA 1
ATOM 623 C C . GLU A 1 86 ? -15.242 -19.375 4.805 1 98.56 86 GLU A C 1
ATOM 625 O O . GLU A 1 86 ? -15.383 -18.703 3.791 1 98.56 86 GLU A O 1
ATOM 630 N N . GLU A 1 87 ? -14.164 -19.875 5.215 1 98.38 87 GLU A N 1
ATOM 631 C CA . GLU A 1 87 ? -12.93 -19.625 4.48 1 98.38 87 GLU A CA 1
ATOM 632 C C . GLU A 1 87 ? -12.938 -20.297 3.117 1 98.38 87 GLU A C 1
ATOM 634 O O . GLU A 1 87 ? -13.656 -21.281 2.92 1 98.38 87 GLU A O 1
ATOM 639 N N . ARG A 1 88 ? -12.211 -19.766 2.125 1 98.5 88 ARG A N 1
ATOM 640 C CA . ARG A 1 88 ? -11.984 -20.359 0.813 1 98.5 88 ARG A CA 1
ATOM 641 C C . ARG A 1 88 ? -10.492 -20.453 0.506 1 98.5 88 ARG A C 1
ATOM 643 O O . ARG A 1 88 ? -9.719 -19.594 0.896 1 98.5 88 ARG A O 1
ATOM 650 N N . ASN A 1 89 ? -10.102 -21.5 -0.198 1 98.19 89 ASN A N 1
ATOM 651 C CA . ASN A 1 89 ? -8.703 -21.609 -0.596 1 98.19 89 ASN A CA 1
ATOM 652 C C . ASN A 1 89 ? -8.547 -21.531 -2.113 1 98.19 89 ASN A C 1
ATOM 654 O O . ASN A 1 89 ? -7.477 -21.844 -2.645 1 98.19 89 ASN A O 1
ATOM 658 N N . THR A 1 90 ? -9.594 -21.234 -2.795 1 98 90 THR A N 1
ATOM 659 C CA . THR A 1 90 ? -9.609 -20.891 -4.211 1 98 90 THR A CA 1
ATOM 660 C C . THR A 1 90 ? -10.414 -19.625 -4.445 1 98 90 THR A C 1
ATOM 662 O O . THR A 1 90 ? -11.312 -19.297 -3.668 1 98 90 THR A O 1
ATOM 665 N N . PHE A 1 91 ? -10.047 -18.953 -5.512 1 97.25 91 PHE A N 1
ATOM 666 C CA . PHE A 1 91 ? -10.797 -17.75 -5.836 1 97.25 91 PHE A CA 1
ATOM 667 C C . PHE A 1 91 ? -12.242 -18.094 -6.184 1 97.25 91 PHE A C 1
ATOM 669 O O . PHE A 1 91 ? -12.492 -18.953 -7.02 1 97.25 91 PHE A O 1
ATOM 676 N N . ARG A 1 92 ? -13.141 -17.359 -5.512 1 98.19 92 ARG A N 1
ATOM 677 C CA . ARG A 1 92 ? -14.57 -17.484 -5.777 1 98.19 92 ARG A CA 1
ATOM 678 C C . ARG A 1 92 ? -15.164 -16.172 -6.254 1 98.19 92 ARG A C 1
ATOM 680 O O . ARG A 1 92 ? -14.805 -15.102 -5.75 1 98.19 92 ARG A O 1
ATOM 687 N N . VAL A 1 93 ? -16.094 -16.312 -7.18 1 97.88 93 VAL A N 1
ATOM 688 C CA . VAL A 1 93 ? -16.734 -15.117 -7.723 1 97.88 93 VAL A CA 1
ATOM 689 C C . VAL A 1 93 ? -17.719 -14.547 -6.703 1 97.88 93 VAL A C 1
ATOM 691 O O . VAL A 1 93 ? -18.453 -15.297 -6.07 1 97.88 93 VAL A O 1
ATOM 694 N N . ILE A 1 94 ? -17.672 -13.273 -6.465 1 98.56 94 ILE A N 1
ATOM 695 C CA . ILE A 1 94 ? -18.688 -12.562 -5.695 1 98.56 94 ILE A CA 1
ATOM 696 C C . ILE A 1 94 ? -19.875 -12.242 -6.594 1 98.56 94 ILE A C 1
ATOM 698 O O . ILE A 1 94 ? -19.828 -11.297 -7.383 1 98.56 94 ILE A O 1
ATOM 702 N N . SER A 1 95 ? -20.906 -12.852 -6.367 1 98 95 SER A N 1
ATOM 703 C CA . SER A 1 95 ? -22.031 -12.844 -7.289 1 98 95 SER A CA 1
ATOM 704 C C . SER A 1 95 ? -22.688 -11.469 -7.352 1 98 95 SER A C 1
ATOM 706 O O . SER A 1 95 ? -23.406 -11.164 -8.305 1 98 95 SER A O 1
ATOM 708 N N . PHE A 1 96 ? -22.547 -10.703 -6.418 1 97.69 96 PHE A N 1
ATOM 709 C CA . PHE A 1 96 ? -23.125 -9.367 -6.371 1 97.69 96 PHE A CA 1
ATOM 710 C C . PHE A 1 96 ? -22.688 -8.539 -7.578 1 97.69 96 PHE A C 1
ATOM 712 O O . PHE A 1 96 ? -23.469 -7.754 -8.109 1 97.69 96 PHE A O 1
ATOM 719 N N . PHE A 1 97 ? -21.469 -8.711 -7.945 1 97.62 97 PHE A N 1
ATOM 720 C CA . PHE A 1 97 ? -20.922 -7.898 -9.023 1 97.62 97 PHE A CA 1
ATOM 721 C C . PHE A 1 97 ? -21.141 -8.57 -10.375 1 97.62 97 PHE A C 1
ATOM 723 O O . PHE A 1 97 ? -20.906 -9.773 -10.516 1 97.62 97 PHE A O 1
ATOM 730 N N . THR A 1 98 ? -21.625 -7.742 -11.273 1 91.5 98 THR A N 1
ATOM 731 C CA . THR A 1 98 ? -21.844 -8.156 -12.656 1 91.5 98 THR A CA 1
ATOM 732 C C . THR A 1 98 ? -21.141 -7.211 -13.625 1 91.5 98 THR A C 1
ATOM 734 O O . THR A 1 98 ? -20.438 -6.293 -13.203 1 91.5 98 THR A O 1
ATOM 737 N N . SER A 1 99 ? -21.344 -7.5 -14.93 1 89.88 99 SER A N 1
ATOM 738 C CA . SER A 1 99 ? -20.734 -6.664 -15.961 1 89.88 99 SER A CA 1
ATOM 739 C C . SER A 1 99 ? -21.25 -5.23 -15.883 1 89.88 99 SER A C 1
ATOM 741 O O . SER A 1 99 ? -20.641 -4.316 -16.453 1 89.88 99 SER A O 1
ATOM 743 N N . GLU A 1 100 ? -22.328 -5.066 -15.094 1 92.5 100 GLU A N 1
ATOM 744 C CA . GLU A 1 100 ? -22.875 -3.725 -14.922 1 92.5 100 GLU A CA 1
ATOM 745 C C . GLU A 1 100 ? -22.031 -2.9 -13.961 1 92.5 100 GLU A C 1
ATOM 747 O O . GLU A 1 100 ? -22.141 -1.674 -13.922 1 92.5 100 GLU A O 1
ATOM 752 N N . HIS A 1 101 ? -21.234 -3.623 -13.211 1 92.88 101 HIS A N 1
ATOM 753 C CA . HIS A 1 101 ? -20.344 -2.961 -12.266 1 92.88 101 HIS A CA 1
ATOM 754 C C . HIS A 1 101 ? -18.938 -2.818 -12.836 1 92.88 101 HIS A C 1
ATOM 756 O O . HIS A 1 101 ? -18.125 -3.742 -12.742 1 92.88 101 HIS A O 1
ATOM 762 N N . LYS A 1 102 ? -18.625 -1.728 -13.461 1 93.38 102 LYS A N 1
ATOM 763 C CA . LYS A 1 102 ? -17.25 -1.473 -13.883 1 93.38 102 LYS A CA 1
ATOM 764 C C . LYS A 1 102 ? -16.391 -1.034 -12.695 1 93.38 102 LYS A C 1
ATOM 766 O O . LYS A 1 102 ? -16.469 0.115 -12.258 1 93.38 102 LYS A O 1
ATOM 771 N N . ILE A 1 103 ? -15.547 -1.928 -12.281 1 94.31 103 ILE A N 1
ATOM 772 C CA . ILE A 1 103 ? -14.773 -1.688 -11.062 1 94.31 103 ILE A CA 1
ATOM 773 C C . ILE A 1 103 ? -13.57 -0.798 -11.383 1 94.31 103 ILE A C 1
ATOM 775 O O . ILE A 1 103 ? -12.805 -1.089 -12.305 1 94.31 103 ILE A O 1
ATOM 779 N N . LYS A 1 104 ? -13.422 0.218 -10.57 1 90.44 104 LYS A N 1
ATOM 780 C CA . LYS A 1 104 ? -12.344 1.188 -10.727 1 90.44 104 LYS A CA 1
ATOM 781 C C . LYS A 1 104 ? -11.227 0.929 -9.719 1 90.44 104 LYS A C 1
ATOM 783 O O . LYS A 1 104 ? -10.047 1.16 -10.016 1 90.44 104 LYS A O 1
ATOM 788 N N . GLN A 1 105 ? -11.594 0.553 -8.562 1 89.75 105 GLN A N 1
ATOM 789 C CA . GLN A 1 105 ? -10.656 0.366 -7.457 1 89.75 105 GLN A CA 1
ATOM 790 C C . GLN A 1 105 ? -11.117 -0.756 -6.531 1 89.75 105 GLN A C 1
ATOM 792 O O . GLN A 1 105 ? -12.312 -0.904 -6.277 1 89.75 105 GLN A O 1
ATOM 797 N N . LEU A 1 106 ? -10.156 -1.517 -6.094 1 91.81 106 LEU A N 1
ATOM 798 C CA . LEU A 1 106 ? -10.336 -2.416 -4.961 1 91.81 106 LEU A CA 1
ATOM 799 C C . LEU A 1 106 ? -9.5 -1.966 -3.766 1 91.81 106 LEU A C 1
ATOM 801 O O . LEU A 1 106 ? -8.414 -1.416 -3.939 1 91.81 106 LEU A O 1
ATOM 805 N N . SER A 1 107 ? -9.977 -2.15 -2.629 1 91.69 107 SER A N 1
ATOM 806 C CA . SER A 1 107 ? -9.242 -1.928 -1.391 1 91.69 107 SER A CA 1
ATOM 807 C C . SER A 1 107 ? -9.594 -2.977 -0.342 1 91.69 107 SER A C 1
AT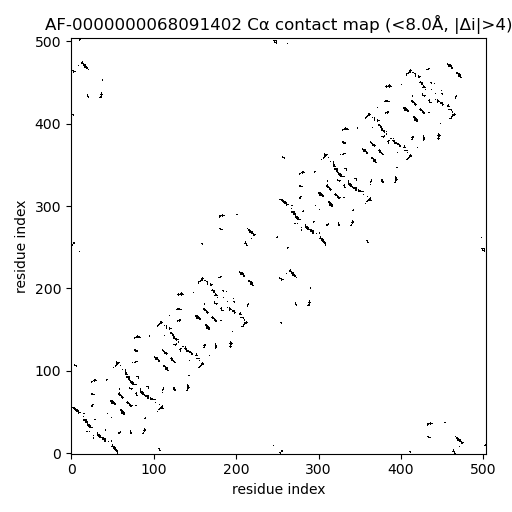OM 809 O O . SER A 1 107 ? -10.711 -3.494 -0.323 1 91.69 107 SER A O 1
ATOM 811 N N . ALA A 1 108 ? -8.602 -3.305 0.412 1 92 108 ALA A N 1
ATOM 812 C CA . ALA A 1 108 ? -8.781 -4.266 1.497 1 92 108 ALA A CA 1
ATOM 813 C C . ALA A 1 108 ? -8.07 -3.801 2.766 1 92 108 ALA A C 1
ATOM 815 O O . ALA A 1 108 ? -6.957 -3.283 2.705 1 92 108 ALA A O 1
ATOM 816 N N . GLY A 1 109 ? -8.742 -3.891 3.859 1 90.69 109 GLY A N 1
ATOM 817 C CA . GLY A 1 109 ? -8.148 -3.688 5.172 1 90.69 109 GLY A CA 1
ATOM 818 C C . GLY A 1 109 ? -7.805 -4.984 5.879 1 90.69 109 GLY A C 1
ATOM 819 O O . GLY A 1 109 ? -7.492 -5.988 5.23 1 90.69 109 GLY A O 1
ATOM 820 N N . SER A 1 110 ? -7.836 -4.922 7.262 1 91.12 110 SER A N 1
ATOM 821 C CA . SER A 1 110 ? -7.543 -6.152 7.988 1 91.12 110 SER A CA 1
ATOM 822 C C . SER A 1 110 ? -8.547 -7.25 7.648 1 91.12 110 SER A C 1
ATOM 824 O O . SER A 1 110 ? -8.18 -8.273 7.066 1 91.12 110 SER A O 1
ATOM 826 N N . ASN A 1 111 ? -9.789 -7.008 7.895 1 96.5 111 ASN A N 1
ATOM 827 C CA . ASN A 1 111 ? -10.875 -7.922 7.566 1 96.5 111 ASN A CA 1
ATOM 828 C C . ASN A 1 111 ? -12.023 -7.203 6.863 1 96.5 111 ASN A C 1
ATOM 830 O O . ASN A 1 111 ? -13.195 -7.477 7.137 1 96.5 111 ASN A O 1
ATOM 834 N N . THR A 1 112 ? -11.648 -6.254 6.051 1 96.81 112 THR A N 1
ATOM 835 C CA . THR A 1 112 ? -12.609 -5.449 5.305 1 96.81 112 THR A CA 1
ATOM 836 C C . THR A 1 112 ? -12.266 -5.445 3.816 1 96.81 112 THR A C 1
ATOM 838 O O . THR A 1 112 ? -11.094 -5.543 3.443 1 96.81 112 THR A O 1
ATOM 841 N N . SER A 1 113 ? -13.25 -5.316 3.025 1 97.44 113 SER A N 1
ATOM 842 C CA . SER A 1 113 ? -13.109 -5.242 1.574 1 97.44 113 SER A CA 1
ATOM 843 C C . SER A 1 113 ? -13.953 -4.113 0.995 1 97.44 113 SER A C 1
ATOM 845 O O . SER A 1 113 ? -15.008 -3.771 1.543 1 97.44 113 SER A O 1
ATOM 847 N N . ALA A 1 114 ? -13.453 -3.559 -0.093 1 97.81 114 ALA A N 1
ATOM 848 C CA . ALA A 1 114 ? -14.172 -2.479 -0.768 1 97.81 114 ALA A CA 1
ATOM 849 C C . ALA A 1 114 ? -13.961 -2.543 -2.279 1 97.81 114 ALA A C 1
ATOM 851 O O . ALA A 1 114 ? -12.883 -2.914 -2.748 1 97.81 114 ALA A O 1
ATOM 852 N N . ALA A 1 115 ? -14.953 -2.205 -2.988 1 97.56 115 ALA A N 1
ATOM 853 C CA . ALA A 1 115 ? -14.922 -2.025 -4.438 1 97.56 115 ALA A CA 1
ATOM 854 C C . ALA A 1 115 ? -15.562 -0.7 -4.844 1 97.56 115 ALA A C 1
ATOM 856 O O . ALA A 1 115 ? -16.656 -0.373 -4.391 1 97.56 115 ALA A O 1
ATOM 857 N N . LEU A 1 116 ? -14.898 0.023 -5.617 1 96.44 116 LEU A N 1
ATOM 858 C CA . LEU A 1 116 ? -15.359 1.301 -6.148 1 96.44 116 LEU A CA 1
ATOM 859 C C . LEU A 1 116 ? -15.57 1.216 -7.652 1 96.44 116 LEU A C 1
ATOM 861 O O . LEU A 1 116 ? -14.68 0.805 -8.391 1 96.44 116 LEU A O 1
ATOM 865 N N . THR A 1 117 ? -16.797 1.567 -8.086 1 96.81 117 THR A N 1
ATOM 866 C CA . THR A 1 117 ? -17.109 1.489 -9.508 1 96.81 117 THR A CA 1
ATOM 867 C C . THR A 1 117 ? -16.734 2.787 -10.219 1 96.81 117 THR A C 1
ATOM 869 O O . THR A 1 117 ? -16.562 3.824 -9.578 1 96.81 117 THR A O 1
ATOM 872 N N . GLU A 1 118 ? -16.672 2.697 -11.516 1 94.19 118 GLU A N 1
ATOM 873 C CA . GLU A 1 118 ? -16.312 3.828 -12.359 1 94.19 118 GLU A CA 1
ATOM 874 C C . GLU A 1 118 ? -17.312 4.969 -12.227 1 94.19 118 GLU A C 1
ATOM 876 O O . GLU A 1 118 ? -16.938 6.141 -12.312 1 94.19 118 GLU A O 1
ATOM 881 N N . ASP A 1 119 ? -18.547 4.648 -11.969 1 96.69 119 ASP A N 1
ATOM 882 C CA . ASP A 1 119 ? -19.578 5.68 -11.859 1 96.69 119 ASP A CA 1
ATOM 883 C C . ASP A 1 119 ? -19.656 6.219 -10.43 1 96.69 119 ASP A C 1
ATOM 885 O O . ASP A 1 119 ? -20.578 6.973 -10.102 1 96.69 119 ASP A O 1
ATOM 889 N N . GLY A 1 120 ? -18.859 5.773 -9.555 1 97.88 120 GLY A N 1
ATOM 890 C CA . GLY A 1 120 ? -18.688 6.41 -8.258 1 97.88 120 GLY A CA 1
ATOM 891 C C . GLY A 1 120 ? -19.484 5.738 -7.152 1 97.88 120 GLY A C 1
ATOM 892 O O . GLY A 1 120 ? -19.672 6.309 -6.078 1 97.88 120 GLY A O 1
ATOM 893 N N . ARG A 1 121 ? -20.047 4.602 -7.375 1 98.5 121 ARG A N 1
ATOM 894 C CA . ARG A 1 121 ? -20.703 3.844 -6.316 1 98.5 121 ARG A CA 1
ATOM 895 C C . ARG A 1 121 ? -19.703 3.027 -5.516 1 98.5 121 ARG A C 1
ATOM 897 O O . ARG A 1 121 ? -18.859 2.326 -6.09 1 98.5 121 ARG A O 1
ATOM 904 N N . LEU A 1 122 ? -19.719 3.137 -4.195 1 98.81 122 LEU A N 1
ATOM 905 C CA . LEU A 1 122 ? -18.828 2.428 -3.281 1 98.81 122 LEU A CA 1
ATOM 906 C C . LEU A 1 122 ? -19.562 1.289 -2.582 1 98.81 122 LEU A C 1
ATOM 908 O O . LEU A 1 122 ? -20.625 1.492 -2.016 1 98.81 122 LEU A O 1
ATOM 912 N N . PHE A 1 123 ? -18.984 0.137 -2.697 1 98.81 123 PHE A N 1
ATOM 913 C CA . PHE A 1 123 ? -19.484 -1.026 -1.979 1 98.81 123 PHE A CA 1
ATOM 914 C C . PHE A 1 123 ? -18.438 -1.553 -0.999 1 98.81 123 PHE A C 1
ATOM 916 O O . PHE A 1 123 ? -17.266 -1.7 -1.35 1 98.81 123 PHE A O 1
ATOM 923 N N . MET A 1 124 ? -18.891 -1.837 0.235 1 98.81 124 MET A N 1
ATOM 924 C CA . MET A 1 124 ? -17.984 -2.387 1.247 1 98.81 124 MET A CA 1
ATOM 925 C C . MET A 1 124 ? -18.625 -3.57 1.96 1 98.81 124 MET A C 1
ATOM 927 O O . MET A 1 124 ? -19.859 -3.678 2.01 1 98.81 124 MET A O 1
ATOM 931 N N . TRP A 1 125 ? -17.812 -4.465 2.441 1 98.88 125 TRP A N 1
ATOM 932 C CA . TRP A 1 125 ? -18.25 -5.637 3.193 1 98.88 125 TRP A CA 1
ATOM 933 C C . TRP A 1 125 ? -17.141 -6.145 4.113 1 98.88 125 TRP A C 1
ATOM 935 O O . TRP A 1 125 ? -16 -5.68 4.039 1 98.88 125 TRP A O 1
ATOM 945 N N . GLY A 1 126 ? -17.547 -7.059 5.023 1 98.81 126 GLY A N 1
ATOM 946 C CA . GLY A 1 126 ? -16.625 -7.602 6.008 1 98.81 126 GLY A CA 1
ATOM 947 C C . GLY A 1 126 ? -16.875 -7.082 7.41 1 98.81 126 GLY A C 1
ATOM 948 O O . GLY A 1 126 ? -18.031 -6.906 7.816 1 98.81 126 GLY A O 1
ATOM 949 N N . ASP A 1 127 ? -15.75 -6.941 8.156 1 98.81 127 ASP A N 1
ATOM 950 C CA . ASP A 1 127 ? -15.758 -6.566 9.57 1 98.81 127 ASP A CA 1
ATOM 951 C C . ASP A 1 127 ? -16.219 -5.125 9.75 1 98.81 127 ASP A C 1
ATOM 953 O O . ASP A 1 127 ? -15.773 -4.227 9.031 1 98.81 127 ASP A O 1
ATOM 957 N N . ASN A 1 128 ? -17.141 -4.961 10.734 1 98.81 128 ASN A N 1
ATOM 958 C CA . ASN A 1 128 ? -17.609 -3.627 11.094 1 98.81 128 ASN A CA 1
ATOM 959 C C . ASN A 1 128 ? -17.609 -3.422 12.609 1 98.81 128 ASN A C 1
ATOM 961 O O . ASN A 1 128 ? -18.359 -2.59 13.125 1 98.81 128 ASN A O 1
ATOM 965 N N . SER A 1 129 ? -16.766 -4.129 13.305 1 98.56 129 SER A N 1
ATOM 966 C CA . SER A 1 129 ? -16.75 -4.07 14.766 1 98.56 129 SER A CA 1
ATOM 967 C C . SER A 1 129 ? -16.359 -2.682 15.258 1 98.56 129 SER A C 1
ATOM 969 O O . SER A 1 129 ? -16.781 -2.258 16.328 1 98.56 129 SER A O 1
ATOM 971 N N . GLU A 1 130 ? -15.609 -1.959 14.469 1 98.12 130 GLU A N 1
ATOM 972 C CA . GLU A 1 130 ? -15.18 -0.612 14.828 1 98.12 130 GLU A CA 1
ATOM 973 C C . GLU A 1 130 ? -15.844 0.437 13.945 1 98.12 130 GLU A C 1
ATOM 975 O O . GLU A 1 130 ? -15.5 1.619 14.008 1 98.12 130 GLU A O 1
ATOM 980 N N . GLY A 1 131 ? -16.766 -0.002 13.086 1 98.69 131 GLY A N 1
ATOM 981 C CA . GLY A 1 131 ? -17.391 0.908 12.141 1 98.69 131 GLY A CA 1
ATOM 982 C C . GLY A 1 131 ? -16.594 1.086 10.859 1 98.69 131 GLY A C 1
ATOM 983 O O . GLY A 1 131 ? -16.828 2.041 10.117 1 98.69 131 GLY A O 1
ATOM 984 N N . GLN A 1 132 ? -15.664 0.214 10.625 1 98.06 132 GLN A N 1
ATOM 985 C CA . GLN A 1 132 ? -14.648 0.426 9.594 1 98.06 132 GLN A CA 1
ATOM 986 C C . GLN A 1 132 ? -15.219 0.159 8.203 1 98.06 132 GLN A C 1
ATOM 988 O O . GLN A 1 132 ? -14.547 0.392 7.195 1 98.06 132 GLN A O 1
ATOM 993 N N . ILE A 1 133 ? -16.484 -0.223 8.031 1 98.75 133 ILE A N 1
ATOM 994 C CA . ILE A 1 133 ? -17.047 -0.24 6.684 1 98.75 133 ILE A CA 1
ATOM 995 C C . ILE A 1 133 ? -18.203 0.759 6.598 1 98.75 133 ILE A C 1
ATOM 997 O O . ILE A 1 133 ? -18.938 0.782 5.613 1 98.75 133 ILE A O 1
ATOM 1001 N N . GLY A 1 134 ? -18.547 1.487 7.625 1 98.75 134 GLY A N 1
ATOM 1002 C CA . GLY A 1 134 ? -19.406 2.654 7.562 1 98.75 134 GLY A CA 1
ATOM 1003 C C . GLY A 1 134 ? -20.891 2.301 7.535 1 98.75 134 GLY A C 1
ATOM 1004 O O . GLY A 1 134 ? -21.703 3.061 7.012 1 98.75 134 GLY A O 1
ATOM 1005 N N . LEU A 1 135 ? -21.266 1.123 8.047 1 98.56 135 LEU A N 1
ATOM 1006 C CA . LEU A 1 135 ? -22.656 0.665 7.969 1 98.56 135 LEU A CA 1
ATOM 1007 C C . LEU A 1 135 ? -23.297 0.632 9.352 1 98.56 135 LEU A C 1
ATOM 1009 O O . LEU A 1 135 ? -23.984 -0.331 9.695 1 98.56 135 LEU A O 1
ATOM 1013 N N . LYS A 1 136 ? -23.016 1.632 10.141 1 96.81 136 LYS A N 1
ATOM 1014 C CA . LYS A 1 136 ? -23.656 1.911 11.422 1 96.81 136 LYS A CA 1
ATOM 1015 C C . LYS A 1 136 ? -23.5 0.733 12.375 1 96.81 136 LYS A C 1
ATOM 1017 O O . LYS A 1 136 ? -22.391 0.286 12.656 1 96.81 136 LYS A O 1
ATOM 1022 N N . ASN A 1 137 ? -24.562 0.119 12.875 1 95.19 137 ASN A N 1
ATOM 1023 C CA . ASN A 1 137 ? -24.5 -0.688 14.086 1 95.19 137 ASN A CA 1
ATOM 1024 C C . ASN A 1 137 ? -24.375 -2.176 13.766 1 95.19 137 ASN A C 1
ATOM 1026 O O . ASN A 1 137 ? -24.406 -3.014 14.672 1 95.19 137 ASN A O 1
ATOM 1030 N N . VAL A 1 138 ? -24.25 -2.512 12.539 1 97.81 138 VAL A N 1
ATOM 1031 C CA . VAL A 1 138 ? -24.016 -3.922 12.242 1 97.81 138 VAL A CA 1
ATOM 1032 C C . VAL A 1 138 ? -22.562 -4.281 12.547 1 97.81 138 VAL A C 1
ATOM 1034 O O . VAL A 1 138 ? -21.672 -3.443 12.414 1 97.81 138 VAL A O 1
ATOM 1037 N N . THR A 1 139 ? -22.328 -5.488 13.016 1 98.38 139 THR A N 1
ATOM 1038 C CA . THR A 1 139 ? -20.984 -5.91 13.422 1 98.38 139 THR A CA 1
ATOM 1039 C C . THR A 1 139 ? -20.188 -6.379 12.211 1 98.38 139 THR A C 1
ATOM 1041 O O . THR A 1 139 ? -18.953 -6.293 12.203 1 98.38 139 THR A O 1
ATOM 1044 N N . ASN A 1 140 ? -20.859 -6.953 11.25 1 98.75 140 ASN A N 1
ATOM 1045 C CA . ASN A 1 140 ? -20.281 -7.371 9.984 1 98.75 140 ASN A CA 1
ATOM 1046 C C . ASN A 1 140 ? -21.359 -7.566 8.914 1 98.75 140 ASN A C 1
ATOM 1048 O O . ASN A 1 140 ? -22.547 -7.672 9.234 1 98.75 140 ASN A O 1
ATOM 1052 N N . VAL A 1 141 ? -20.922 -7.52 7.656 1 98.81 141 VAL A N 1
ATOM 1053 C CA . VAL A 1 141 ? -21.797 -7.902 6.551 1 98.81 141 VAL A CA 1
ATOM 1054 C C . VAL A 1 141 ? -21.047 -8.836 5.602 1 98.81 141 VAL A C 1
ATOM 1056 O O . VAL A 1 141 ? -19.859 -8.648 5.348 1 98.81 141 VAL A O 1
ATOM 1059 N N . CYS 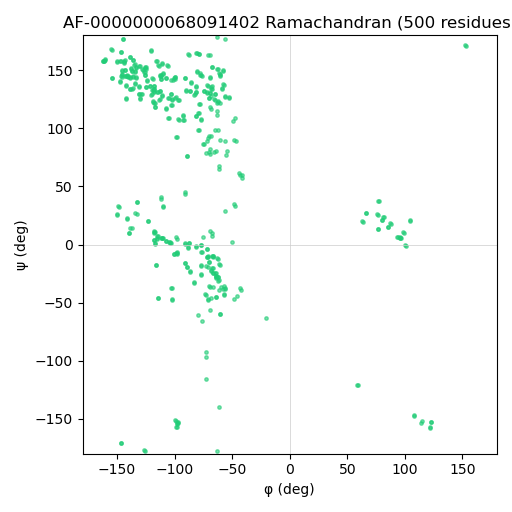A 1 142 ? -21.781 -9.805 5.055 1 98.88 142 CYS A N 1
ATOM 1060 C CA . CYS A 1 142 ? -21.109 -10.875 4.316 1 98.88 142 CYS A CA 1
ATOM 1061 C C . CYS A 1 142 ? -21.344 -10.742 2.818 1 98.88 142 CYS A C 1
ATOM 1063 O O . CYS A 1 142 ? -20.953 -11.609 2.041 1 98.88 142 CYS A O 1
ATOM 1065 N N . VAL A 1 143 ? -22.016 -9.734 2.408 1 98.88 143 VAL A N 1
ATOM 1066 C CA . VAL A 1 143 ? -22.172 -9.391 1 1 98.88 143 VAL A CA 1
ATOM 1067 C C . VAL A 1 143 ? -21.953 -7.895 0.799 1 98.88 143 VAL A C 1
ATOM 1069 O O . VAL A 1 143 ? -22.125 -7.105 1.73 1 98.88 143 VAL A O 1
ATOM 1072 N N . PRO A 1 144 ? -21.562 -7.469 -0.388 1 98.81 144 PRO A N 1
ATOM 1073 C CA . PRO A 1 144 ? -21.312 -6.043 -0.611 1 98.81 144 PRO A CA 1
ATOM 1074 C C . PRO A 1 144 ? -22.547 -5.188 -0.339 1 98.81 144 PRO A C 1
ATOM 1076 O O . PRO A 1 144 ? -23.656 -5.543 -0.75 1 98.81 144 PRO A O 1
ATOM 1079 N N . HIS A 1 145 ? -22.328 -4.105 0.383 1 98.81 145 HIS A N 1
ATOM 1080 C CA . HIS A 1 145 ? -23.344 -3.086 0.627 1 98.81 145 HIS A CA 1
ATOM 1081 C C . HIS A 1 145 ? -22.859 -1.712 0.172 1 98.81 145 HIS A C 1
ATOM 1083 O O . HIS A 1 145 ? -21.703 -1.363 0.362 1 98.81 145 HIS A O 1
ATOM 1089 N N . GLN A 1 146 ? -23.781 -1.006 -0.384 1 98.56 146 GLN A N 1
ATOM 1090 C CA . GLN A 1 146 ? -23.406 0.336 -0.82 1 98.56 146 GLN A CA 1
ATOM 1091 C C . GLN A 1 146 ? -23.203 1.267 0.373 1 98.56 146 GLN A C 1
ATOM 1093 O O . GLN A 1 146 ? -24 1.253 1.318 1 98.56 146 GLN A O 1
ATOM 1098 N N . VAL A 1 147 ? -22.172 1.967 0.445 1 98.81 147 VAL A N 1
ATOM 1099 C CA . VAL A 1 147 ? -21.875 3.049 1.378 1 98.81 147 VAL A CA 1
ATOM 1100 C C . VAL A 1 147 ? -21.938 4.391 0.653 1 98.81 147 VAL A C 1
ATOM 1102 O O . VAL A 1 147 ? -21.172 4.641 -0.283 1 98.81 147 VAL A O 1
ATOM 1105 N N . THR A 1 148 ? -22.859 5.266 1.056 1 98.38 148 THR A N 1
ATOM 1106 C CA . THR A 1 148 ? -23.078 6.48 0.279 1 98.38 148 THR A CA 1
ATOM 1107 C C . THR A 1 148 ? -23.438 7.645 1.192 1 98.38 148 THR A C 1
ATOM 1109 O O . THR A 1 148 ? -24 7.445 2.277 1 98.38 148 THR A O 1
ATOM 1112 N N . ILE A 1 149 ? -23.094 8.812 0.804 1 98.25 149 ILE A N 1
ATOM 1113 C CA . ILE A 1 149 ? -23.547 10.062 1.402 1 98.25 149 ILE A CA 1
ATOM 1114 C C . ILE A 1 149 ? -24.328 10.875 0.372 1 98.25 149 ILE A C 1
ATOM 1116 O O . ILE A 1 149 ? -24.562 12.07 0.555 1 98.25 149 ILE A O 1
ATOM 1120 N N . GLY A 1 150 ? -24.641 10.258 -0.712 1 98.19 150 GLY A N 1
ATOM 1121 C CA . GLY A 1 150 ? -25.422 10.914 -1.75 1 98.19 150 GLY A CA 1
ATOM 1122 C C . GLY A 1 150 ? -24.562 11.57 -2.818 1 98.19 150 GLY A C 1
ATOM 1123 O O . GLY A 1 150 ? -25.062 12.32 -3.652 1 98.19 150 GLY A O 1
ATOM 1124 N N . LYS A 1 151 ? -23.25 11.359 -2.752 1 98.44 151 LYS A N 1
ATOM 1125 C CA . LYS A 1 151 ? -22.312 11.883 -3.738 1 98.44 151 LYS A CA 1
ATOM 1126 C C . LYS A 1 151 ? -21.469 10.773 -4.332 1 98.44 151 LYS A C 1
ATOM 1128 O O . LYS A 1 151 ? -21.156 9.789 -3.652 1 98.44 151 LYS A O 1
ATOM 1133 N N . PRO A 1 152 ? -21.016 10.969 -5.625 1 98.62 152 PRO A N 1
ATOM 1134 C CA . PRO A 1 152 ? -20.094 9.977 -6.191 1 98.62 152 PRO A CA 1
ATOM 1135 C C . PRO A 1 152 ? -18.719 10 -5.531 1 98.62 152 PRO A C 1
ATOM 1137 O O . PRO A 1 152 ? -18.219 11.078 -5.184 1 98.62 152 PRO A O 1
ATOM 1140 N N . VAL A 1 153 ? -18.156 8.82 -5.398 1 98.5 153 VAL A N 1
ATOM 1141 C CA . VAL A 1 153 ? -16.859 8.625 -4.773 1 98.5 153 VAL A CA 1
ATOM 1142 C C . VAL A 1 153 ? -15.781 8.477 -5.848 1 98.5 153 VAL A C 1
ATOM 1144 O O . VAL A 1 153 ? -16.016 7.859 -6.887 1 98.5 153 VAL A O 1
ATOM 1147 N N . SER A 1 154 ? -14.547 9.031 -5.539 1 95.12 154 SER A N 1
ATOM 1148 C CA . SER A 1 154 ? -13.484 8.961 -6.535 1 95.12 154 SER A CA 1
ATOM 1149 C C . SER A 1 154 ? -12.312 8.117 -6.027 1 95.12 154 SER A C 1
ATOM 1151 O O . SER A 1 154 ? -11.484 7.66 -6.82 1 95.12 154 SER A O 1
ATOM 1153 N N . TRP A 1 155 ? -12.266 7.906 -4.719 1 92.38 155 TRP A N 1
ATOM 1154 C CA . TRP A 1 155 ? -11.125 7.203 -4.137 1 92.38 155 TRP A CA 1
ATOM 1155 C C . TRP A 1 155 ? -11.516 6.527 -2.824 1 92.38 155 TRP A C 1
ATOM 1157 O O . TRP A 1 155 ? -12.281 7.094 -2.031 1 92.38 155 TRP A O 1
ATOM 1167 N N . ILE A 1 156 ? -10.945 5.344 -2.584 1 94.81 156 ILE A N 1
ATOM 1168 C CA . ILE A 1 156 ? -11.211 4.609 -1.353 1 94.81 156 ILE A CA 1
ATOM 1169 C C . ILE A 1 156 ? -9.906 4.055 -0.784 1 94.81 156 ILE A C 1
ATOM 1171 O O . ILE A 1 156 ? -9.008 3.672 -1.536 1 94.81 156 ILE A O 1
ATOM 1175 N N . SER A 1 157 ? -9.812 4.039 0.543 1 91.38 157 SER A N 1
ATOM 1176 C CA . SER A 1 157 ? -8.711 3.383 1.239 1 91.38 157 SER A CA 1
ATOM 1177 C C . SER A 1 157 ? -9.188 2.695 2.512 1 91.38 157 SER A C 1
ATOM 1179 O O . SER A 1 157 ? -9.844 3.318 3.354 1 91.38 157 SER A O 1
ATOM 1181 N N . CYS A 1 158 ? -8.859 1.454 2.545 1 92.75 158 CYS A N 1
ATOM 1182 C CA . CYS A 1 158 ? -9.094 0.693 3.766 1 92.75 158 CYS A CA 1
ATOM 1183 C C . CYS A 1 158 ? -7.801 0.51 4.551 1 92.75 158 CYS A C 1
ATOM 1185 O O . CYS A 1 158 ? -6.812 0.007 4.016 1 92.75 158 CYS A O 1
ATOM 1187 N N . GLY A 1 159 ? -7.84 0.913 5.758 1 89.88 159 GLY A N 1
ATOM 1188 C CA . GLY A 1 159 ? -6.734 0.652 6.664 1 89.88 159 GLY A CA 1
ATOM 1189 C C . GLY A 1 159 ? -6.969 -0.547 7.562 1 89.88 159 GLY A C 1
ATOM 1190 O O . GLY A 1 159 ? -7.75 -1.438 7.223 1 89.88 159 GLY A O 1
ATOM 1191 N N . TYR A 1 160 ? -6.246 -0.571 8.727 1 88.5 160 TYR A N 1
ATOM 1192 C CA . TYR A 1 160 ? -6.375 -1.735 9.594 1 88.5 160 TYR A CA 1
ATOM 1193 C C . TYR A 1 160 ? -7.746 -1.766 10.266 1 88.5 160 TYR A C 1
ATOM 1195 O O . TYR A 1 160 ? -8.469 -2.762 10.18 1 88.5 160 TYR A O 1
ATOM 1203 N N . TYR A 1 161 ? -8.188 -0.667 10.82 1 94.38 161 TYR A N 1
ATOM 1204 C CA . TYR A 1 161 ? -9.477 -0.632 11.492 1 94.38 161 TYR A CA 1
ATOM 1205 C C . TYR A 1 161 ? -10.234 0.649 11.164 1 94.38 161 TYR A C 1
ATOM 1207 O O . TYR A 1 161 ? -11.141 1.051 11.891 1 94.38 161 TYR A O 1
ATOM 1215 N N . HIS A 1 162 ? -9.805 1.344 10.188 1 96.12 162 HIS A N 1
ATOM 1216 C CA . HIS A 1 162 ? -10.484 2.541 9.703 1 96.12 162 HIS A CA 1
ATOM 1217 C C . HIS A 1 162 ? -10.391 2.658 8.188 1 96.12 162 HIS A C 1
ATOM 1219 O O . HIS A 1 162 ? -9.555 2 7.562 1 96.12 162 HIS A O 1
ATOM 1225 N N . SER A 1 163 ? -11.305 3.416 7.613 1 97.12 163 SER A N 1
ATOM 1226 C CA . SER A 1 163 ? -11.375 3.611 6.168 1 97.12 163 SER A CA 1
ATOM 1227 C C . SER A 1 163 ? -11.688 5.062 5.82 1 97.12 163 SER A C 1
ATOM 1229 O O . SER A 1 163 ? -12.109 5.836 6.684 1 97.12 163 SER A O 1
ATOM 1231 N N . ALA A 1 164 ? -11.391 5.367 4.629 1 97.25 164 ALA A N 1
ATOM 1232 C CA . ALA A 1 164 ? -11.641 6.707 4.105 1 97.25 164 ALA A CA 1
ATOM 1233 C C . ALA A 1 164 ? -12.016 6.656 2.627 1 97.25 164 ALA A C 1
ATOM 1235 O O . ALA A 1 164 ? -11.547 5.789 1.89 1 97.25 164 ALA A O 1
ATOM 1236 N N . PHE A 1 165 ? -12.875 7.547 2.246 1 97.81 165 PHE A N 1
ATOM 1237 C CA . PHE A 1 165 ? -13.07 7.758 0.818 1 97.81 165 PHE A CA 1
ATOM 1238 C C . PHE A 1 165 ? -13.125 9.25 0.494 1 97.81 165 PHE A C 1
ATOM 1240 O O . PHE A 1 165 ? -13.32 10.078 1.385 1 97.81 165 PHE A O 1
ATOM 1247 N N . VAL A 1 166 ? -12.859 9.578 -0.739 1 96.56 166 VAL A N 1
ATOM 1248 C CA . VAL A 1 166 ? -12.898 10.93 -1.29 1 96.56 166 VAL A CA 1
ATOM 1249 C C . VAL A 1 166 ? -14.008 11.039 -2.336 1 96.56 166 VAL A C 1
ATOM 1251 O O . VAL A 1 166 ? -14.148 10.156 -3.189 1 96.56 166 VAL A O 1
ATOM 1254 N N . THR A 1 167 ? -14.82 12.062 -2.213 1 98.38 167 THR A N 1
ATOM 1255 C CA . THR A 1 167 ? -15.844 12.289 -3.23 1 98.38 167 THR A CA 1
ATOM 1256 C C . THR A 1 167 ? -15.234 12.953 -4.465 1 98.38 167 THR A C 1
ATOM 1258 O O . THR A 1 167 ? -14.117 13.477 -4.41 1 98.38 167 THR A O 1
ATOM 1261 N N . THR A 1 168 ? -15.984 12.898 -5.57 1 96.94 168 THR A N 1
ATOM 1262 C CA . THR A 1 168 ? -15.508 13.445 -6.832 1 96.94 168 THR A CA 1
ATOM 1263 C C . THR A 1 168 ? -15.281 14.953 -6.715 1 96.94 168 THR A C 1
ATOM 1265 O O . THR A 1 168 ? -14.398 15.508 -7.375 1 96.94 168 THR A O 1
ATOM 1268 N N . ASP A 1 169 ? -15.992 15.617 -5.859 1 96.62 169 ASP A N 1
ATOM 1269 C CA . ASP A 1 169 ? -15.82 17.047 -5.691 1 96.62 169 ASP A CA 1
ATOM 1270 C C . ASP A 1 169 ? -14.734 17.359 -4.66 1 96.62 169 ASP A C 1
ATOM 1272 O O . ASP A 1 169 ? -14.516 18.516 -4.309 1 96.62 169 ASP A O 1
ATOM 1276 N N . GLY A 1 170 ? -14.148 16.359 -4.043 1 95.94 170 GLY A N 1
ATOM 1277 C CA . GLY A 1 170 ? -12.914 16.578 -3.297 1 95.94 170 GLY A CA 1
ATOM 1278 C C . GLY A 1 170 ? -13.125 16.594 -1.794 1 95.94 170 GLY A C 1
ATOM 1279 O O . GLY A 1 170 ? -12.297 17.125 -1.055 1 95.94 170 GLY A O 1
ATOM 1280 N N . GLU A 1 171 ? -14.211 16.031 -1.311 1 97.56 171 GLU A N 1
ATOM 1281 C CA . GLU A 1 171 ? -14.445 15.93 0.127 1 97.56 171 GLU A CA 1
ATOM 1282 C C . GLU A 1 171 ? -13.898 14.617 0.684 1 97.56 171 GLU A C 1
ATOM 1284 O O . GLU A 1 171 ? -14 13.57 0.04 1 97.56 171 GLU A O 1
ATOM 1289 N N . LEU A 1 172 ? -13.367 14.711 1.905 1 98.12 172 LEU A N 1
ATOM 1290 C CA . LEU A 1 172 ? -12.844 13.539 2.592 1 98.12 172 LEU A CA 1
ATOM 1291 C C . LEU A 1 172 ? -13.82 13.055 3.662 1 98.12 172 LEU A C 1
ATOM 1293 O O . LEU A 1 172 ? -14.289 13.852 4.484 1 98.12 172 LEU A O 1
ATOM 1297 N N . TYR A 1 173 ? -14.102 11.773 3.619 1 98.81 173 TYR A N 1
ATOM 1298 C CA . TYR A 1 173 ? -14.914 11.148 4.652 1 98.81 173 TYR A CA 1
ATOM 1299 C C . TYR A 1 173 ? -14.164 10.016 5.336 1 98.81 173 TYR A C 1
ATOM 1301 O O . TYR A 1 173 ? -13.516 9.203 4.672 1 98.81 173 TYR A O 1
ATOM 1309 N N . MET A 1 174 ? -14.297 9.992 6.691 1 98.62 174 MET A N 1
ATOM 1310 C CA . MET A 1 174 ? -13.602 9 7.5 1 98.62 174 MET A CA 1
ATOM 1311 C C . MET A 1 174 ? -14.586 8.25 8.398 1 98.62 174 MET A C 1
ATOM 1313 O O . MET A 1 174 ? -15.57 8.82 8.859 1 98.62 174 MET A O 1
ATOM 1317 N N . PHE A 1 175 ? -14.258 7 8.656 1 98.81 175 PHE A N 1
ATOM 1318 C CA . PHE A 1 175 ? -15.047 6.164 9.562 1 98.81 175 PHE A CA 1
ATOM 1319 C C . PHE A 1 175 ? -14.227 4.969 10.039 1 98.81 175 PHE A C 1
ATOM 1321 O O . PHE A 1 175 ? -13.234 4.602 9.414 1 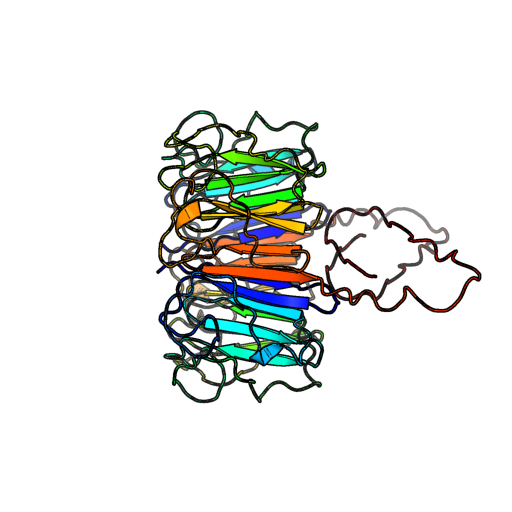98.81 175 PHE A O 1
ATOM 1328 N N . GLY A 1 176 ? -14.68 4.426 11.195 1 98.62 176 GLY A N 1
ATOM 1329 C CA . GLY A 1 176 ? -13.961 3.311 11.789 1 98.62 176 GLY A CA 1
ATOM 1330 C C . GLY A 1 176 ? -13.508 3.582 13.211 1 98.62 176 GLY A C 1
ATOM 1331 O O . GLY A 1 176 ? -14.172 4.309 13.953 1 98.62 176 GLY A O 1
ATOM 1332 N N . GLU A 1 177 ? -12.43 2.914 13.594 1 97.81 177 GLU A N 1
ATOM 1333 C CA . GLU A 1 177 ? -11.922 2.971 14.961 1 97.81 177 GLU A CA 1
ATOM 1334 C C . GLU A 1 177 ? -11.438 4.371 15.312 1 97.81 177 GLU A C 1
ATOM 1336 O O . GLU A 1 177 ? -10.562 4.918 14.641 1 97.81 177 GLU A O 1
ATOM 1341 N N . PRO A 1 178 ? -11.953 4.969 16.391 1 97.75 178 PRO A N 1
ATOM 1342 C CA . PRO A 1 178 ? -11.586 6.34 16.75 1 97.75 178 PRO A CA 1
ATOM 1343 C C . PRO A 1 178 ? -10.383 6.402 17.688 1 97.75 178 PRO A C 1
ATOM 1345 O O . PRO A 1 178 ? -10.391 7.148 18.672 1 97.75 178 PRO A O 1
ATOM 1348 N N . GLU A 1 179 ? -9.359 5.68 17.453 1 95.75 179 GLU A N 1
ATOM 1349 C CA . GLU A 1 179 ? -8.188 5.648 18.328 1 95.75 179 GLU A CA 1
ATOM 1350 C C . GLU A 1 179 ? -7.035 6.457 17.734 1 95.75 179 GLU A C 1
ATOM 1352 O O . GLU A 1 179 ? -6.855 6.484 16.516 1 95.75 179 GLU A O 1
ATOM 1357 N N . ASN A 1 180 ? -6.297 7.156 18.547 1 94.62 180 ASN A N 1
ATOM 1358 C CA . ASN A 1 180 ? -5.043 7.828 18.234 1 94.62 180 ASN A CA 1
ATOM 1359 C C . ASN A 1 180 ? -5.238 8.914 17.172 1 94.62 180 ASN A C 1
ATOM 1361 O O . ASN A 1 180 ? -4.305 9.25 16.453 1 94.62 180 ASN A O 1
ATOM 1365 N N . GLY A 1 181 ? -6.461 9.359 17.016 1 96.5 181 GLY A N 1
ATOM 1366 C CA . GLY A 1 181 ? -6.719 10.477 16.125 1 96.5 181 GLY A CA 1
ATOM 1367 C C . GLY A 1 181 ? -6.699 10.086 14.656 1 96.5 181 GLY A C 1
ATOM 1368 O O . GLY A 1 181 ? -6.676 10.953 13.781 1 96.5 181 GLY A O 1
ATOM 1369 N N . LYS A 1 182 ? -6.727 8.883 14.391 1 94.81 182 LYS A N 1
ATOM 1370 C CA . LYS A 1 182 ? -6.492 8.422 13.031 1 94.81 182 LYS A CA 1
ATOM 1371 C C . LYS A 1 182 ? -7.668 8.773 12.117 1 94.81 182 LYS A C 1
ATOM 1373 O O . LYS A 1 182 ? -7.562 8.68 10.898 1 94.81 182 LYS A O 1
ATOM 1378 N N . LEU A 1 183 ? -8.734 9.203 12.633 1 98.25 183 LEU A N 1
ATOM 1379 C CA . LEU A 1 183 ? -9.875 9.609 11.812 1 98.25 183 LEU A CA 1
ATOM 1380 C C . LEU A 1 183 ? -9.797 11.094 11.469 1 98.25 183 LEU A C 1
ATOM 1382 O O . LEU A 1 183 ? -10.508 11.562 10.578 1 98.25 183 LEU A O 1
ATOM 1386 N N . GLY A 1 184 ? -9.023 11.828 12.117 1 97.88 184 GLY A N 1
ATOM 1387 C CA . GLY A 1 184 ? -8.914 13.25 11.844 1 97.88 184 GLY A CA 1
ATOM 1388 C C . GLY A 1 184 ? -10.18 14.023 12.156 1 97.88 184 GLY A C 1
ATOM 1389 O O . GLY A 1 184 ? -10.469 15.039 11.516 1 97.88 184 GLY A O 1
ATOM 1390 N N . LEU A 1 185 ? -10.953 13.516 13.078 1 98.06 185 LEU A N 1
ATOM 1391 C CA . LEU A 1 185 ? -12.242 14.109 13.406 1 98.06 185 LEU A CA 1
ATOM 1392 C C . LEU A 1 185 ? -12.211 14.758 14.789 1 98.06 185 LEU A C 1
ATOM 1394 O O . LEU A 1 185 ? -11.547 14.258 15.695 1 98.06 185 LEU A O 1
ATOM 1398 N N . PRO A 1 186 ? -12.984 15.844 14.93 1 95.94 186 PRO A N 1
ATOM 1399 C CA . PRO A 1 186 ? -13.133 16.391 16.281 1 95.94 186 PRO A CA 1
ATOM 1400 C C . PRO A 1 186 ? -13.969 15.5 17.188 1 95.94 186 PRO A C 1
ATOM 1402 O O . PRO A 1 186 ? -14.711 14.648 16.703 1 95.94 186 PRO A O 1
ATOM 1405 N N . ASN A 1 187 ? -13.852 15.734 18.453 1 95 187 ASN A N 1
ATOM 1406 C CA . ASN A 1 187 ? -14.492 14.898 19.469 1 95 187 ASN A CA 1
ATOM 1407 C C . ASN A 1 187 ? -16 14.812 19.25 1 95 187 ASN A C 1
ATOM 1409 O O . ASN A 1 187 ? -16.594 13.758 19.453 1 95 187 ASN A O 1
ATOM 1413 N N . GLN A 1 188 ? -16.641 15.891 18.828 1 95.06 188 GLN A N 1
ATOM 1414 C CA . GLN A 1 188 ? -18.078 15.969 18.688 1 95.06 188 GLN A CA 1
ATOM 1415 C C . GLN A 1 188 ? -18.594 14.992 17.625 1 95.06 188 GLN A C 1
ATOM 1417 O O . GLN A 1 188 ? -19.734 14.547 17.688 1 95.06 188 GLN A O 1
ATOM 1422 N N . LEU A 1 189 ? -17.688 14.633 16.688 1 95.44 189 LEU A N 1
ATOM 1423 C CA . LEU A 1 189 ? -18.109 13.781 15.594 1 95.44 189 LEU A CA 1
ATOM 1424 C C . LEU A 1 189 ? -17.734 12.328 15.852 1 95.44 189 LEU A C 1
ATOM 1426 O O . LEU A 1 189 ? -18.188 11.422 15.141 1 95.44 189 LEU A O 1
ATOM 1430 N N . LEU A 1 190 ? -16.984 12.039 16.891 1 96.75 190 LEU A N 1
ATOM 1431 C CA . LEU A 1 190 ? -16.484 10.695 17.141 1 96.75 190 LEU A CA 1
ATOM 1432 C C . LEU A 1 190 ? -17.594 9.773 17.609 1 96.75 190 LEU A C 1
ATOM 1434 O O . LEU A 1 190 ? -17.469 8.547 17.516 1 96.75 190 LEU A O 1
ATOM 1438 N N . SER A 1 191 ? -18.688 10.305 18.078 1 96.69 191 SER A N 1
ATOM 1439 C CA . SER A 1 191 ? -19.828 9.477 18.484 1 96.69 191 SER A CA 1
ATOM 1440 C C . SER A 1 191 ? -20.453 8.781 17.281 1 96.69 191 SER A C 1
ATOM 1442 O O . SER A 1 191 ? -21.109 7.746 17.422 1 96.69 191 SER A O 1
ATOM 1444 N N . ASN A 1 192 ? -20.297 9.305 16.109 1 97.88 192 ASN A N 1
ATOM 1445 C CA . ASN A 1 192 ? -20.875 8.734 14.891 1 97.88 192 ASN A CA 1
ATOM 1446 C C . ASN A 1 192 ? -19.797 8.148 13.984 1 97.88 192 ASN A C 1
ATOM 1448 O O . ASN A 1 192 ? -19.922 8.18 12.758 1 97.88 192 ASN A O 1
ATOM 1452 N N . HIS A 1 193 ? -18.734 7.625 14.633 1 98.31 193 HIS A N 1
ATOM 1453 C CA . HIS A 1 193 ? -17.562 7.145 13.906 1 98.31 193 HIS A CA 1
ATOM 1454 C C . HIS A 1 193 ? -17.906 5.914 13.07 1 98.31 193 HIS A C 1
ATOM 1456 O O . HIS A 1 193 ? -17.125 5.527 12.188 1 98.31 193 HIS A O 1
ATOM 1462 N N . ARG A 1 194 ? -19.062 5.328 13.234 1 98.62 194 ARG A N 1
ATOM 1463 C CA . ARG A 1 194 ? -19.438 4.105 12.523 1 98.62 194 ARG A CA 1
ATOM 1464 C C . ARG A 1 194 ? -20.141 4.426 11.211 1 98.62 194 ARG A C 1
ATOM 1466 O O . ARG A 1 194 ? -20.562 3.52 10.484 1 98.62 194 ARG A O 1
ATOM 1473 N N . THR A 1 195 ? -20.281 5.648 10.898 1 98.69 195 THR A N 1
ATOM 1474 C CA . THR A 1 195 ? -20.781 6.141 9.617 1 98.69 195 THR A CA 1
ATOM 1475 C C . THR A 1 195 ? -19.781 7.129 9.008 1 98.69 195 THR A C 1
ATOM 1477 O O . THR A 1 195 ? -19.047 7.801 9.727 1 98.69 195 THR A O 1
ATOM 1480 N N . PRO A 1 196 ? -19.812 7.207 7.695 1 98.81 196 PRO A N 1
ATOM 1481 C CA . PRO A 1 196 ? -18.906 8.188 7.109 1 98.81 196 PRO A CA 1
ATOM 1482 C C . PRO A 1 196 ? -19.125 9.602 7.652 1 98.81 196 PRO A C 1
AT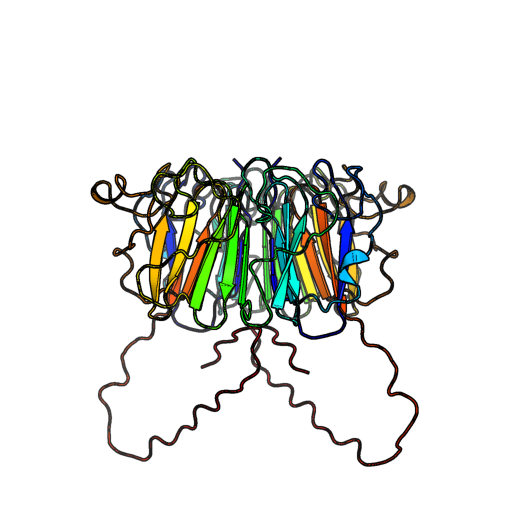OM 1484 O O . PRO A 1 196 ? -20.25 10.094 7.656 1 98.81 196 PRO A O 1
ATOM 1487 N N . GLN A 1 197 ? -17.969 10.188 8.133 1 98.81 197 GLN A N 1
ATOM 1488 C CA . GLN A 1 197 ? -18.016 11.547 8.656 1 98.81 197 GLN A CA 1
ATOM 1489 C C . GLN A 1 197 ? -17.125 12.484 7.828 1 98.81 197 GLN A C 1
ATOM 1491 O O . GLN A 1 197 ? -15.992 12.148 7.508 1 98.81 197 GLN A O 1
ATOM 1496 N N . LEU A 1 198 ? -17.641 13.641 7.531 1 98.31 198 LEU A N 1
ATOM 1497 C CA . LEU A 1 198 ? -16.891 14.633 6.762 1 98.31 198 LEU A CA 1
ATOM 1498 C C . LEU A 1 198 ? -15.734 15.195 7.578 1 98.31 198 LEU A C 1
ATOM 1500 O O . LEU A 1 198 ? -15.906 15.547 8.75 1 98.31 198 LEU A O 1
ATOM 1504 N N . VAL A 1 199 ? -14.555 15.219 7.012 1 98 199 VAL A N 1
ATOM 1505 C CA . VAL A 1 199 ? -13.398 15.906 7.582 1 98 199 VAL A CA 1
ATOM 1506 C C . VAL A 1 199 ? -13.32 17.328 7.047 1 98 199 VAL A C 1
ATOM 1508 O O . VAL A 1 199 ? -12.797 17.562 5.953 1 98 199 VAL A O 1
ATOM 1511 N N . SER A 1 200 ? -13.617 18.266 7.836 1 96.19 200 SER A N 1
ATOM 1512 C CA . SER A 1 200 ? -13.836 19.609 7.348 1 96.19 200 SER A CA 1
ATOM 1513 C C . SER A 1 200 ? -12.586 20.484 7.523 1 96.19 200 SER A C 1
ATOM 1515 O O . SER A 1 200 ? -12.516 21.594 7 1 96.19 200 SER A O 1
ATOM 1517 N N . GLU A 1 201 ? -11.57 19.984 8.188 1 94.44 201 GLU A N 1
ATOM 1518 C CA . GLU A 1 201 ? -10.406 20.781 8.547 1 94.44 201 GLU A CA 1
ATOM 1519 C C . GLU A 1 201 ? -9.43 20.906 7.383 1 94.44 201 GLU A C 1
ATOM 1521 O O . GLU A 1 201 ? -8.422 21.609 7.473 1 94.44 201 GLU A O 1
ATOM 1526 N N . ILE A 1 202 ? -9.695 20.312 6.316 1 93.94 202 ILE A N 1
ATOM 1527 C CA . ILE A 1 202 ? -8.891 20.438 5.102 1 93.94 202 ILE A CA 1
ATOM 1528 C C . ILE A 1 202 ? -9.625 21.328 4.094 1 93.94 202 ILE A C 1
ATOM 1530 O O . ILE A 1 202 ? -10.609 20.891 3.488 1 93.94 202 ILE A O 1
ATOM 1534 N N . PRO A 1 203 ? -9.125 22.516 3.889 1 91.25 203 PRO A N 1
ATOM 1535 C CA . PRO A 1 203 ? -9.852 23.453 3.041 1 91.25 203 PRO A CA 1
ATOM 1536 C C . PRO A 1 203 ? -9.695 23.156 1.552 1 91.25 203 PRO A C 1
ATOM 1538 O O . PRO A 1 203 ? -10.57 23.5 0.753 1 91.25 203 PRO A O 1
ATOM 1541 N N . GLU A 1 204 ? -8.648 22.531 1.129 1 90.56 204 GLU A N 1
ATOM 1542 C CA . GLU A 1 204 ? -8.391 22.234 -0.275 1 90.56 204 GLU A CA 1
ATOM 1543 C C . GLU A 1 204 ? -9.164 20.984 -0.723 1 90.56 204 GLU A C 1
ATOM 1545 O O . GLU A 1 204 ? -9.633 20.219 0.108 1 90.56 204 GLU A O 1
ATOM 1550 N N . LYS A 1 205 ? -9.266 20.797 -2.025 1 92.62 205 LYS A N 1
ATOM 1551 C CA . LYS A 1 205 ? -9.828 19.578 -2.576 1 92.62 205 LYS A CA 1
ATOM 1552 C C . LYS A 1 205 ? -8.891 18.391 -2.355 1 92.62 205 LYS A C 1
ATOM 1554 O O . LYS A 1 205 ? -7.703 18.469 -2.684 1 92.62 205 LYS A O 1
ATOM 1559 N N . VAL A 1 206 ? -9.43 17.391 -1.772 1 92.06 206 VAL A N 1
ATOM 1560 C CA . VAL A 1 206 ? -8.664 16.172 -1.542 1 92.06 206 VAL A CA 1
ATOM 1561 C C . VAL A 1 206 ? -8.648 15.328 -2.811 1 92.06 206 VAL A C 1
ATOM 1563 O O . VAL A 1 206 ? -9.672 15.18 -3.477 1 92.06 206 VAL A O 1
ATOM 1566 N N . ILE A 1 207 ? -7.512 14.82 -3.139 1 87.62 207 ILE A N 1
ATOM 1567 C CA . ILE A 1 207 ? -7.348 13.984 -4.328 1 87.62 207 ILE A CA 1
ATOM 1568 C C . ILE A 1 207 ? -7.285 12.516 -3.928 1 87.62 207 ILE A C 1
ATOM 1570 O O . ILE A 1 207 ? -7.922 11.664 -4.551 1 87.62 207 ILE A O 1
ATOM 1574 N N . GLN A 1 208 ? -6.473 12.273 -2.941 1 86.5 208 GLN A N 1
ATOM 1575 C CA . GLN A 1 208 ? -6.238 10.906 -2.482 1 86.5 208 GLN A CA 1
ATOM 1576 C C . GLN A 1 208 ? -6.062 10.859 -0.967 1 86.5 208 GLN A C 1
ATOM 1578 O O . GLN A 1 208 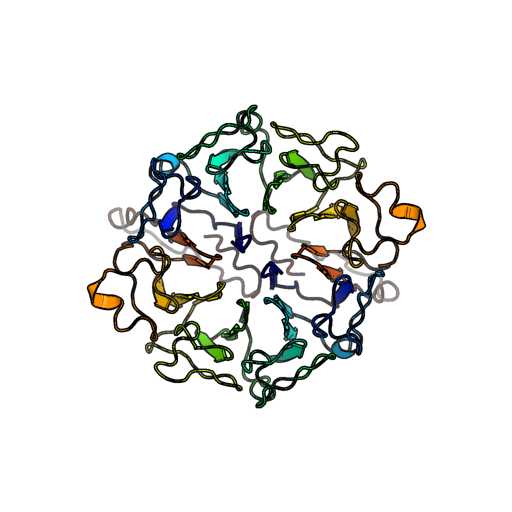? -5.688 11.859 -0.348 1 86.5 208 GLN A O 1
ATOM 1583 N N . VAL A 1 209 ? -6.34 9.68 -0.486 1 89 209 VAL A N 1
ATOM 1584 C CA . VAL A 1 209 ? -6.125 9.391 0.928 1 89 209 VAL A CA 1
ATOM 1585 C C . VAL A 1 209 ? -5.578 7.977 1.089 1 89 209 VAL A C 1
ATOM 1587 O O . VAL A 1 209 ? -5.902 7.086 0.302 1 89 209 VAL A O 1
ATOM 1590 N N . ALA A 1 210 ? -4.711 7.797 2.045 1 86.88 210 ALA A N 1
ATOM 1591 C CA . ALA A 1 210 ? -4.203 6.477 2.412 1 86.88 210 ALA A CA 1
ATOM 1592 C C . ALA A 1 210 ? -4.312 6.246 3.916 1 86.88 210 ALA A C 1
ATOM 1594 O O . ALA A 1 210 ? -3.82 7.047 4.711 1 86.88 210 ALA A O 1
ATOM 1595 N N . CYS A 1 211 ? -4.965 5.133 4.223 1 88.5 211 CYS A N 1
ATOM 1596 C CA . CYS A 1 211 ? -5.121 4.73 5.617 1 88.5 211 CYS A CA 1
ATOM 1597 C C . CYS A 1 211 ? -4.102 3.664 5.996 1 88.5 211 CYS A C 1
ATOM 1599 O O . CYS A 1 211 ? -4.023 2.615 5.352 1 88.5 211 CYS A O 1
ATOM 1601 N N . GLY A 1 212 ? -3.355 3.922 7.07 1 83.94 212 GLY A N 1
ATOM 1602 C CA . GLY A 1 212 ? -2.426 2.941 7.609 1 83.94 212 GLY A CA 1
ATOM 1603 C C . GLY A 1 212 ? -2.998 2.156 8.773 1 83.94 212 GLY A C 1
ATOM 1604 O O . GLY A 1 212 ? -4.199 1.876 8.812 1 83.94 212 GLY A O 1
ATOM 1605 N N . GLY A 1 213 ? -2.037 1.711 9.609 1 84.19 213 GLY A N 1
ATOM 1606 C CA . GLY A 1 213 ? -2.479 1.018 10.805 1 84.19 213 GLY A CA 1
ATOM 1607 C C . GLY A 1 213 ? -3.07 1.947 11.852 1 84.19 213 GLY A C 1
ATOM 1608 O O . GLY A 1 213 ? -4.102 1.64 12.445 1 84.19 213 GLY A O 1
ATOM 1609 N N . GLU A 1 214 ? -2.383 3.078 12.016 1 89.69 214 GLU A N 1
ATOM 1610 C CA . GLU A 1 214 ? -2.787 3.979 13.094 1 89.69 214 GLU A CA 1
ATOM 1611 C C . GLU A 1 214 ? -2.719 5.438 12.648 1 89.69 214 GLU A C 1
ATOM 1613 O O . GLU A 1 214 ? -2.781 6.348 13.477 1 89.69 214 GLU A O 1
ATOM 1618 N N . HIS A 1 215 ? -2.537 5.684 11.422 1 88.25 215 HIS A N 1
ATOM 1619 C CA . HIS A 1 215 ? -2.434 7.039 10.891 1 88.25 215 HIS A CA 1
ATOM 1620 C C . HIS A 1 215 ? -3.014 7.129 9.484 1 88.25 215 HIS A C 1
ATOM 1622 O O . HIS A 1 215 ? -3.299 6.105 8.859 1 88.25 215 HIS A O 1
ATOM 1628 N N . THR A 1 216 ? -3.225 8.352 9.07 1 90.69 216 THR A N 1
ATOM 1629 C CA . THR A 1 216 ? -3.783 8.641 7.75 1 90.69 216 THR A CA 1
ATOM 1630 C C . THR A 1 216 ? -2.992 9.75 7.062 1 90.69 216 THR A C 1
ATOM 1632 O O . THR A 1 216 ? -2.576 10.719 7.711 1 90.69 216 THR A O 1
ATOM 1635 N N . VAL A 1 217 ? -2.752 9.602 5.785 1 87.75 217 VAL A N 1
ATOM 1636 C CA . VAL A 1 217 ? -2.076 10.578 4.941 1 87.75 217 VAL A CA 1
ATOM 1637 C C . VAL A 1 217 ? -3.02 11.047 3.832 1 87.75 217 VAL A C 1
ATOM 1639 O O . VAL A 1 217 ? -3.662 10.227 3.17 1 87.75 217 VAL A O 1
ATOM 1642 N N . VAL A 1 218 ? -3.111 12.367 3.645 1 89.06 218 VAL A N 1
ATOM 1643 C CA . VAL A 1 218 ? -4.039 12.953 2.684 1 89.06 218 VAL A CA 1
ATOM 1644 C C . VAL A 1 218 ? -3.275 13.844 1.706 1 89.06 218 VAL A C 1
ATOM 1646 O O . VAL A 1 218 ? -2.426 14.633 2.113 1 89.06 218 VAL A O 1
ATOM 1649 N N . LEU A 1 219 ? -3.596 13.719 0.449 1 85 219 LEU A N 1
ATOM 1650 C CA . LEU A 1 219 ? -3.027 14.547 -0.612 1 85 219 LEU A CA 1
ATOM 1651 C C . LEU A 1 219 ? -4.078 15.484 -1.192 1 85 219 LEU A C 1
ATOM 1653 O O . LEU A 1 219 ? -5.184 15.055 -1.528 1 85 219 LEU A O 1
ATOM 1657 N N . THR A 1 220 ? -3.738 16.734 -1.24 1 87.94 220 THR A N 1
ATOM 1658 C CA . THR A 1 220 ? -4.68 17.719 -1.78 1 87.94 220 THR A CA 1
ATOM 1659 C C . THR A 1 220 ? -4.125 18.359 -3.051 1 87.94 220 THR A C 1
ATOM 1661 O O . THR A 1 220 ? -2.928 18.25 -3.33 1 87.94 220 THR A O 1
ATOM 1664 N N . ASP A 1 221 ? -5.121 18.984 -3.99 1 76.88 221 ASP A N 1
ATOM 1665 C CA . ASP A 1 221 ? -4.785 19.781 -5.16 1 76.88 221 ASP A CA 1
ATOM 1666 C C . ASP A 1 221 ? -4.73 21.266 -4.809 1 76.88 221 ASP A C 1
ATOM 1668 O O . ASP A 1 221 ? -5.555 21.766 -4.035 1 76.88 221 ASP A O 1
ATOM 1672 N N . PHE A 1 222 ? -3.551 22 -4.793 1 59.28 222 PHE A N 1
ATOM 1673 C CA . PHE A 1 222 ? -3.668 23.438 -4.605 1 59.28 222 PHE A CA 1
ATOM 1674 C C . PHE A 1 222 ? -3.82 24.141 -5.945 1 59.28 222 PHE A C 1
ATOM 1676 O O . PHE A 1 222 ? -2.906 24.125 -6.773 1 59.28 222 PHE A O 1
ATOM 1683 N N . CYS A 1 223 ? -4.875 24.172 -6.625 1 41.72 223 CYS A N 1
ATOM 1684 C CA . CYS A 1 223 ? -5.051 25.109 -7.73 1 41.72 223 CYS A CA 1
ATOM 1685 C C . CYS A 1 223 ? -5.199 26.531 -7.219 1 41.72 223 CYS A C 1
ATOM 1687 O O . CYS A 1 223 ? -6.051 26.812 -6.375 1 41.72 223 CYS A O 1
ATOM 1689 N N . LYS A 1 224 ? -4.074 27.297 -7.141 1 37.5 224 LYS A N 1
ATOM 1690 C CA . LYS A 1 224 ? -4.254 28.75 -7.039 1 37.5 224 LYS A CA 1
ATOM 1691 C C . LYS A 1 224 ? -5.25 29.25 -8.078 1 37.5 224 LYS A C 1
ATOM 1693 O O . LYS A 1 224 ? -5.125 28.953 -9.266 1 37.5 224 LYS A O 1
ATOM 1698 N N . LEU A 1 225 ? -6.434 29.656 -7.727 1 30.23 225 LEU A N 1
ATOM 1699 C CA . LEU A 1 225 ? -7.359 30.5 -8.484 1 30.23 225 LEU A CA 1
ATOM 1700 C C . LEU A 1 225 ? -6.648 31.734 -9.031 1 30.23 225 LEU A C 1
ATOM 1702 O O . LEU A 1 225 ? -6.945 32.844 -8.617 1 30.23 225 LEU A O 1
ATOM 1706 N N . TRP A 1 226 ? -5.461 31.891 -9.461 1 27.73 226 TRP A N 1
ATOM 1707 C CA . TRP A 1 226 ? -5.113 33.188 -10.031 1 27.73 226 TRP A CA 1
ATOM 1708 C C . TRP A 1 226 ? -5.871 33.438 -11.328 1 27.73 226 TRP A C 1
ATOM 1710 O O . TRP A 1 226 ? -5.723 34.469 -11.961 1 27.73 226 TRP A O 1
ATOM 1720 N N . ASP A 1 227 ? -6.195 32.562 -12.266 1 29.02 227 ASP A N 1
ATOM 1721 C CA . ASP A 1 227 ? -6.516 33.156 -13.57 1 29.02 227 ASP A CA 1
ATOM 1722 C C . ASP A 1 227 ? -7.809 33.969 -13.508 1 29.02 227 ASP A C 1
ATOM 1724 O O . ASP A 1 227 ? -8.461 34.188 -14.531 1 29.02 227 ASP A O 1
ATOM 1728 N N . LEU A 1 228 ? -8.477 34.25 -12.469 1 24.98 228 LEU A N 1
ATOM 1729 C CA . LEU A 1 228 ? -9.688 34.969 -12.844 1 24.98 228 LEU A CA 1
ATOM 1730 C C . LEU A 1 228 ? -9.344 36.281 -13.531 1 24.98 228 LEU A C 1
ATOM 1732 O O . LEU A 1 228 ? -10.234 37 -14.008 1 24.98 228 LEU A O 1
ATOM 1736 N N . ILE A 1 229 ? -8.43 37.125 -13.281 1 24.91 229 ILE A N 1
ATOM 1737 C CA . ILE A 1 229 ? -8.625 38.531 -13.719 1 24.91 229 ILE A CA 1
ATOM 1738 C C . ILE A 1 229 ? -8.289 38.625 -15.203 1 24.91 229 ILE A C 1
ATOM 1740 O O . ILE A 1 229 ? -8.727 39.594 -15.867 1 24.91 229 ILE A O 1
ATOM 1744 N N . HIS A 1 230 ? -7.16 38.375 -15.805 1 24.8 230 HIS A N 1
ATOM 1745 C CA . HIS A 1 230 ? -6.926 39.125 -17.031 1 24.8 230 HIS A CA 1
ATOM 1746 C C . HIS A 1 230 ? -7.957 38.781 -18.094 1 24.8 230 HIS A C 1
ATOM 1748 O O . HIS A 1 230 ? -8.578 37.719 -18.031 1 24.8 230 HIS A O 1
ATOM 1754 N N . GLN A 1 231 ? -7.887 39.531 -19.531 1 24.3 231 GLN A N 1
ATOM 1755 C CA . GLN A 1 231 ? -8.531 39.969 -20.766 1 24.3 231 GLN A CA 1
ATOM 1756 C C . GLN A 1 231 ? -9.156 38.781 -21.5 1 24.3 231 GLN A C 1
ATOM 1758 O O . GLN A 1 231 ? -8.773 37.625 -21.281 1 24.3 231 GLN A O 1
ATOM 1763 N N . GLU A 1 232 ? -9.992 39 -22.859 1 24.56 232 GLU A N 1
ATOM 1764 C CA . GLU A 1 232 ? -10.961 38.719 -23.906 1 24.56 232 GLU A CA 1
ATOM 1765 C C . GLU A 1 232 ? -10.531 37.5 -24.75 1 24.56 232 GLU A C 1
ATOM 1767 O O . GLU A 1 232 ? -11.336 36.938 -25.5 1 24.56 232 GLU A O 1
ATOM 1772 N N . SER A 1 233 ? -9.328 37.531 -25.344 1 23.67 233 SER A N 1
ATOM 1773 C CA . SER A 1 233 ? -9.289 36.781 -26.594 1 23.67 233 SER A CA 1
ATOM 1774 C C . SER A 1 233 ? -9.555 35.312 -26.359 1 23.67 233 SER A C 1
ATOM 1776 O O . SER A 1 233 ? -9.445 34.812 -25.234 1 23.67 233 SER A O 1
ATOM 1778 N N . PHE A 1 234 ? -9.492 34.344 -27.609 1 20.58 234 PHE A N 1
ATOM 1779 C CA . PHE A 1 234 ? -9.984 33.094 -28.141 1 20.58 234 PHE A CA 1
ATOM 1780 C C . PHE A 1 234 ? -9.398 31.922 -27.375 1 20.58 234 PHE A C 1
ATOM 1782 O O . PHE A 1 234 ? -8.195 31.656 -27.438 1 20.58 234 PHE A O 1
ATOM 1789 N N . LEU A 1 235 ? -9.82 31.578 -26.266 1 21.14 235 LEU A N 1
ATOM 1790 C CA . LEU A 1 235 ? -9.688 30.625 -25.172 1 21.14 235 LEU A CA 1
ATOM 1791 C C . LEU A 1 235 ? -9.859 29.188 -25.688 1 21.14 235 LEU A C 1
ATOM 1793 O O . LEU A 1 235 ? -10.875 28.547 -25.406 1 21.14 235 LEU A O 1
ATOM 1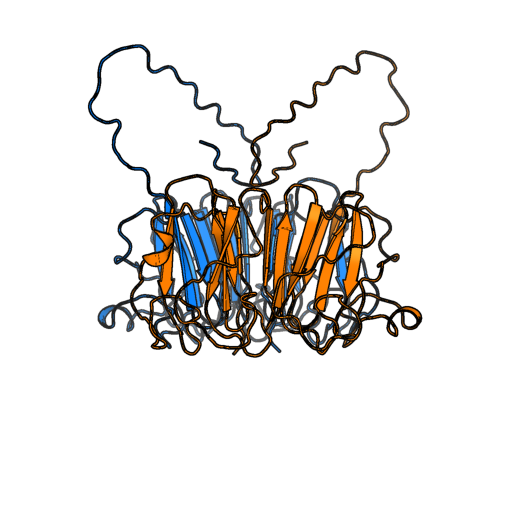797 N N . ASN A 1 236 ? -9.539 28.812 -26.953 1 19.67 236 ASN A N 1
ATOM 1798 C CA . ASN A 1 236 ? -9.867 27.547 -27.578 1 19.67 236 ASN A CA 1
ATOM 1799 C C . ASN A 1 236 ? -9.086 26.391 -26.953 1 19.67 236 ASN A C 1
ATOM 1801 O O . ASN A 1 236 ? -8.5 25.562 -27.656 1 19.67 236 ASN A O 1
ATOM 1805 N N . TYR A 1 237 ? -8.438 26.531 -25.875 1 19.73 237 TYR A N 1
ATOM 1806 C CA . TYR A 1 237 ? -7.551 25.406 -25.656 1 19.73 237 TYR A CA 1
ATOM 1807 C C . TYR A 1 237 ? -8.344 24.125 -25.438 1 19.73 237 TYR A C 1
ATOM 1809 O O . TYR A 1 237 ? -9.164 24.031 -24.531 1 19.73 237 TYR A O 1
ATOM 1817 N N . GLU A 1 238 ? -8.562 23.219 -26.438 1 20.56 238 GLU A N 1
ATOM 1818 C CA . GLU A 1 238 ? -9.125 21.891 -26.625 1 20.56 238 GLU A CA 1
ATOM 1819 C C . GLU A 1 238 ? -8.586 20.922 -25.594 1 20.56 238 GLU A C 1
ATOM 1821 O O . GLU A 1 238 ? -7.371 20.75 -25.453 1 20.56 238 GLU A O 1
ATOM 1826 N N . MET A 1 239 ? -9.203 20.781 -24.484 1 21.19 239 MET A N 1
ATOM 1827 C CA . MET A 1 239 ? -9.164 19.734 -23.453 1 21.19 239 MET A CA 1
ATOM 1828 C C . MET A 1 239 ? -9.18 18.344 -24.094 1 21.19 239 MET A C 1
ATOM 1830 O O . MET A 1 239 ? -10.203 17.906 -24.609 1 21.19 239 MET A O 1
ATOM 1834 N N . HIS A 1 240 ? -8.234 17.938 -24.891 1 21.23 240 HIS A N 1
ATOM 1835 C CA . HIS A 1 240 ? -8.328 16.578 -25.391 1 21.23 240 HIS A CA 1
ATOM 1836 C C . HIS A 1 240 ? -8.312 15.562 -24.25 1 21.23 240 HIS A C 1
ATOM 1838 O O . HIS A 1 240 ? -7.371 15.523 -23.469 1 21.23 240 HIS A O 1
ATOM 1844 N N . LEU A 1 241 ? -9.492 15.211 -23.734 1 21.89 241 LEU A N 1
ATOM 1845 C CA . LEU A 1 241 ? -10 14.086 -22.953 1 21.89 241 LEU A CA 1
ATOM 1846 C C . LEU A 1 241 ? -9.438 12.766 -23.469 1 21.89 241 LEU A C 1
ATOM 1848 O O . LEU A 1 241 ? -9.812 12.312 -24.547 1 21.89 241 LEU A O 1
ATOM 1852 N N . PHE A 1 242 ? -8.18 12.57 -23.469 1 22.97 242 PHE A N 1
ATOM 1853 C CA . PHE A 1 242 ? -7.934 11.203 -23.922 1 22.97 242 PHE A CA 1
ATOM 1854 C C . PHE A 1 242 ? -8.539 10.195 -22.953 1 22.97 242 PHE A C 1
ATOM 1856 O O . PHE A 1 242 ? -8.562 10.43 -21.734 1 22.97 242 PHE A O 1
ATOM 1863 N N . ASP A 1 243 ? -9.445 9.297 -23.312 1 21.42 243 ASP A N 1
ATOM 1864 C CA . ASP A 1 243 ? -10.258 8.156 -22.875 1 21.42 243 ASP A CA 1
ATOM 1865 C C . ASP A 1 243 ? -9.43 7.188 -22.031 1 21.42 243 ASP A C 1
ATOM 1867 O O . ASP A 1 243 ? -9.914 6.117 -21.656 1 21.42 243 ASP A O 1
ATOM 1871 N N . ARG A 1 244 ? -8.25 6.961 -22.297 1 24.42 244 ARG A N 1
ATOM 1872 C CA . ARG A 1 244 ? -7.844 5.645 -21.828 1 24.42 244 ARG A CA 1
ATOM 1873 C C . ARG A 1 244 ? -7.785 5.602 -20.297 1 24.42 244 ARG A C 1
ATOM 1875 O O . ARG A 1 244 ? -7.289 6.535 -19.672 1 24.42 244 ARG A O 1
ATOM 1882 N N . PRO A 1 245 ? -8.609 4.727 -19.594 1 23.78 245 PRO A N 1
ATOM 1883 C CA . PRO A 1 245 ? -9.055 4.551 -18.219 1 23.78 245 PRO A CA 1
ATOM 1884 C C . PRO A 1 245 ? -7.898 4.59 -17.219 1 23.78 245 PRO A C 1
ATOM 1886 O O . PRO A 1 245 ? -8.102 4.906 -16.047 1 23.78 245 PRO A O 1
ATOM 1889 N N . GLY A 1 246 ? -6.918 3.975 -17.422 1 24.45 246 GLY A N 1
ATOM 1890 C CA . GLY A 1 246 ? -6.301 3.404 -16.234 1 24.45 246 GLY A CA 1
ATOM 1891 C C . GLY A 1 246 ? -5.625 4.441 -15.352 1 24.45 246 GLY A C 1
ATOM 1892 O O . GLY A 1 246 ? -5.914 4.535 -14.156 1 24.45 246 GLY A O 1
ATOM 1893 N N . ILE A 1 247 ? -4.41 4.645 -15.57 1 25.09 247 ILE A N 1
ATOM 1894 C CA . ILE A 1 247 ? -3.535 5.375 -14.664 1 25.09 247 ILE A CA 1
ATOM 1895 C C . ILE A 1 247 ? -3.879 6.863 -14.695 1 25.09 247 ILE A C 1
ATOM 1897 O O . ILE A 1 247 ? -3.938 7.469 -15.773 1 25.09 247 ILE A O 1
ATOM 1901 N N . VAL A 1 248 ? -4.824 7.324 -13.828 1 24.06 248 VAL A N 1
ATOM 1902 C CA . VAL A 1 248 ? -5.18 8.727 -14.023 1 24.06 248 VAL A CA 1
ATOM 1903 C C . VAL A 1 248 ? -3.926 9.594 -13.945 1 24.06 248 VAL A C 1
ATOM 1905 O O . VAL A 1 248 ? -3.229 9.602 -12.93 1 24.06 248 VAL A O 1
ATOM 1908 N N . THR A 1 249 ? -3.201 9.57 -14.992 1 23 249 THR A N 1
ATOM 1909 C CA . THR A 1 249 ? -2.238 10.656 -15.117 1 23 249 THR A CA 1
ATOM 1910 C C . THR A 1 249 ? -2.951 12 -15.25 1 23 249 THR A C 1
ATOM 1912 O O . THR A 1 249 ? -3.725 12.203 -16.188 1 23 249 THR A O 1
ATOM 1915 N N . VAL A 1 250 ? -3.363 12.508 -14.188 1 22.03 250 VAL A N 1
ATOM 1916 C CA . VAL A 1 250 ? -3.99 13.805 -14.398 1 22.03 250 VAL A CA 1
ATOM 1917 C C . VAL A 1 250 ? -2.975 14.781 -14.992 1 22.03 250 VAL A C 1
ATOM 1919 O O . VAL A 1 250 ? -1.965 15.094 -14.359 1 22.03 250 VAL A O 1
ATOM 1922 N N . CYS A 1 251 ? -2.531 14.445 -16.266 1 20.36 251 CYS A N 1
ATOM 1923 C CA . CYS A 1 251 ? -1.85 15.617 -16.797 1 20.36 251 CYS A CA 1
ATOM 1924 C C . CYS A 1 251 ? -2.811 16.797 -16.938 1 20.36 251 CYS A C 1
ATOM 1926 O O . CYS A 1 251 ? -3.916 16.641 -17.453 1 20.36 251 CYS A O 1
ATOM 1928 N N . HIS A 1 252 ? -2.678 17.812 -16.281 1 18.03 252 HIS A N 1
ATOM 1929 C CA . HIS A 1 252 ? -3.244 18.984 -16.938 1 18.03 252 HIS A CA 1
ATOM 1930 C C . HIS A 1 252 ? -2.623 19.188 -18.312 1 18.03 252 HIS A C 1
ATOM 1932 O O . HIS A 1 252 ? -1.429 18.953 -18.5 1 18.03 252 HIS A O 1
ATOM 1938 N N . MET B 1 1 ? 2.279 -3.365 15.867 1 31.58 1 MET B N 1
ATOM 1939 C CA . MET B 1 1 ? 1.763 -2.158 15.227 1 31.58 1 MET B CA 1
ATOM 1940 C C . MET B 1 1 ? 1.915 -2.236 13.711 1 31.58 1 MET B C 1
ATOM 1942 O O . MET B 1 1 ? 3.029 -2.369 13.203 1 31.58 1 MET B O 1
ATOM 1946 N N . LEU B 1 2 ? 0.959 -2.824 13.133 1 35.38 2 LEU B N 1
ATOM 1947 C CA . LEU B 1 2 ? 0.925 -3.219 11.734 1 35.38 2 LEU B CA 1
ATOM 1948 C C . LEU B 1 2 ? 0.837 -1.995 10.828 1 35.38 2 LEU B C 1
ATOM 1950 O O . LEU B 1 2 ? -0.113 -1.215 10.922 1 35.38 2 LEU B O 1
ATOM 1954 N N . GLN B 1 3 ? 1.959 -1.373 10.57 1 43.25 3 GLN B N 1
ATOM 1955 C CA . GLN B 1 3 ? 1.915 -0.18 9.734 1 43.25 3 GLN B CA 1
ATOM 1956 C C . GLN B 1 3 ? 1.813 -0.547 8.258 1 43.25 3 GLN B C 1
ATOM 1958 O O . GLN B 1 3 ? 2.463 -1.491 7.801 1 43.25 3 GLN B O 1
ATOM 1963 N N . LEU B 1 4 ? 0.814 -0.256 7.762 1 46.44 4 LEU B N 1
ATOM 1964 C CA . LEU B 1 4 ? 0.556 -0.343 6.328 1 46.44 4 LEU B CA 1
ATOM 1965 C C . LEU B 1 4 ? 1.495 0.573 5.551 1 46.44 4 LEU B C 1
ATOM 1967 O O . LEU B 1 4 ? 1.726 1.717 5.949 1 46.44 4 LEU B O 1
ATOM 1971 N N . ILE B 1 5 ? 2.146 -0.121 4.684 1 48.34 5 ILE B N 1
ATOM 1972 C CA . ILE B 1 5 ? 3.035 0.565 3.752 1 48.34 5 ILE B CA 1
ATOM 1973 C C . ILE B 1 5 ? 2.217 1.188 2.623 1 48.34 5 ILE B C 1
ATOM 1975 O O . ILE B 1 5 ? 1.356 0.528 2.035 1 48.34 5 ILE B O 1
ATOM 1979 N N . ILE B 1 6 ? 2.363 2.461 2.527 1 54.34 6 ILE B N 1
ATOM 1980 C CA . ILE B 1 6 ? 1.645 3.184 1.482 1 54.34 6 ILE B CA 1
ATOM 1981 C C . ILE B 1 6 ? 2.643 3.828 0.522 1 54.34 6 ILE B C 1
ATOM 1983 O O . ILE B 1 6 ? 3.662 4.375 0.95 1 54.34 6 ILE B O 1
ATOM 1987 N N . SER B 1 7 ? 2.615 3.461 -0.655 1 49.59 7 SER B N 1
ATOM 1988 C CA . SER B 1 7 ? 3.363 4.203 -1.665 1 49.59 7 SER B CA 1
ATOM 1989 C C . SER B 1 7 ? 2.43 4.805 -2.711 1 49.59 7 SER B C 1
ATOM 1991 O O . SER B 1 7 ? 1.479 4.156 -3.15 1 49.59 7 SER B O 1
ATOM 1993 N N . PHE B 1 8 ? 2.467 6.172 -2.887 1 55.5 8 PHE B N 1
ATOM 1994 C CA . PHE B 1 8 ? 1.572 6.734 -3.893 1 55.5 8 PHE B CA 1
ATOM 1995 C C . PHE B 1 8 ? 2.275 7.824 -4.695 1 55.5 8 PHE B C 1
ATOM 1997 O O . PHE B 1 8 ? 3.232 8.438 -4.215 1 55.5 8 PHE B O 1
ATOM 2004 N N . SER B 1 9 ? 1.976 7.879 -5.961 1 55.03 9 SER B N 1
ATOM 2005 C CA . SER B 1 9 ? 2.406 8.961 -6.836 1 55.03 9 SER B CA 1
ATOM 2006 C C . SER B 1 9 ? 1.431 10.133 -6.789 1 55.03 9 SER B C 1
ATOM 2008 O O . SER B 1 9 ? 0.216 9.93 -6.727 1 55.03 9 SER B O 1
ATOM 2010 N N . ILE B 1 10 ? 2.031 11.305 -6.625 1 62.59 10 ILE B N 1
ATOM 2011 C CA . ILE B 1 10 ? 1.251 12.531 -6.539 1 62.59 10 ILE B CA 1
ATOM 2012 C C . ILE B 1 10 ? 1.21 13.211 -7.906 1 62.59 10 ILE B C 1
ATOM 2014 O O . ILE B 1 10 ? 2.25 13.406 -8.539 1 62.59 10 ILE B O 1
ATOM 2018 N N . PRO B 1 11 ? 0.012 13.469 -8.414 1 59.53 11 PRO B N 1
ATOM 2019 C CA . PRO B 1 11 ? -0.056 14.211 -9.68 1 59.53 11 PRO B CA 1
ATOM 2020 C C . PRO B 1 11 ? 0.624 15.578 -9.602 1 59.53 11 PRO B C 1
ATOM 2022 O O . PRO B 1 11 ? 0.723 16.156 -8.516 1 59.53 11 PRO B O 1
ATOM 2025 N N . PRO B 1 12 ? 1.118 15.945 -10.727 1 62.25 12 PRO B N 1
ATOM 2026 C CA . PRO B 1 12 ? 1.733 17.266 -10.742 1 62.25 12 PRO B CA 1
ATOM 2027 C C . PRO B 1 12 ? 0.768 18.375 -10.312 1 62.25 12 PRO B C 1
ATOM 2029 O O . PRO B 1 12 ? -0.434 18.281 -10.578 1 62.25 12 PRO B O 1
ATOM 2032 N N . GLY B 1 13 ? 1.222 19.281 -9.508 1 67.69 13 GLY B N 1
ATOM 2033 C CA . GLY B 1 13 ? 0.442 20.406 -9.008 1 67.69 13 GLY B CA 1
ATOM 2034 C C . GLY B 1 13 ? 0.921 20.922 -7.656 1 67.69 13 GLY B C 1
ATOM 2035 O O . GLY B 1 13 ? 1.935 20.438 -7.137 1 67.69 13 GLY B O 1
ATOM 2036 N N . ASN B 1 14 ? 0.325 22.047 -7.328 1 73.19 14 ASN B N 1
ATOM 2037 C CA . ASN B 1 14 ? 0.605 22.531 -5.977 1 73.19 14 ASN B CA 1
ATOM 2038 C C . ASN B 1 14 ? -0.141 21.719 -4.926 1 73.19 14 ASN B C 1
ATOM 2040 O O . ASN B 1 14 ? -1.271 22.047 -4.562 1 73.19 14 ASN B O 1
ATOM 2044 N N . ASN B 1 15 ? 0.513 20.703 -4.598 1 79.88 15 ASN B N 1
ATOM 2045 C CA . ASN B 1 15 ? -0.126 19.766 -3.678 1 79.88 15 ASN B CA 1
ATOM 2046 C C . ASN B 1 15 ? 0.372 19.969 -2.248 1 79.88 15 ASN B C 1
ATOM 2048 O O . ASN B 1 15 ? 1.52 20.359 -2.035 1 79.88 15 ASN B O 1
ATOM 2052 N N . LYS B 1 16 ? -0.548 19.812 -1.34 1 85.56 16 LYS B N 1
ATOM 2053 C CA . LYS B 1 16 ? -0.195 19.797 0.077 1 85.56 16 LYS B CA 1
ATOM 2054 C C . LYS B 1 16 ? -0.404 18.422 0.693 1 85.56 16 LYS B C 1
ATOM 2056 O O . LYS B 1 16 ? -1.272 17.672 0.255 1 85.56 16 LYS B O 1
ATOM 2061 N N . LEU B 1 17 ? 0.465 18.141 1.595 1 89.12 17 LEU B N 1
ATOM 2062 C CA . LEU B 1 17 ? 0.376 16.906 2.346 1 89.12 17 LEU B CA 1
ATOM 2063 C C . LEU B 1 17 ? -0.184 17.141 3.742 1 89.12 17 LEU B C 1
ATOM 2065 O O . LEU B 1 17 ? 0.365 17.938 4.504 1 89.12 17 LEU B O 1
ATOM 2069 N N . TYR B 1 18 ? -1.328 16.5 4.047 1 92.06 18 TYR B N 1
ATOM 2070 C CA . TYR B 1 18 ? -1.881 16.5 5.395 1 92.06 18 TYR B CA 1
ATOM 2071 C C . TYR B 1 18 ? -1.702 15.141 6.062 1 92.06 18 TYR B C 1
ATOM 2073 O O . TYR B 1 18 ? -1.829 14.102 5.41 1 92.06 18 TYR B O 1
ATOM 2081 N N . VAL B 1 19 ? -1.436 15.164 7.328 1 93.56 19 VAL B N 1
ATOM 2082 C CA . VAL B 1 19 ? -1.231 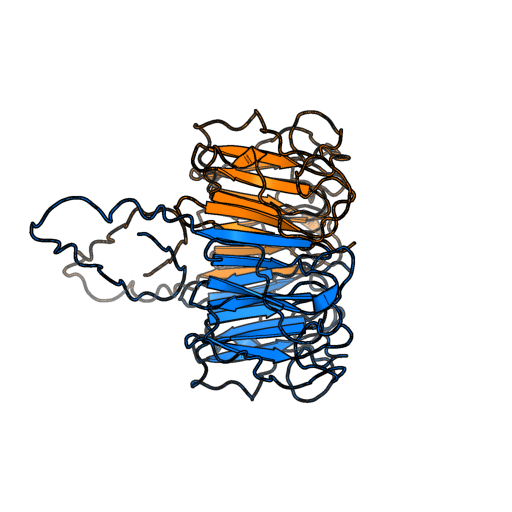13.922 8.07 1 93.56 19 VAL B CA 1
ATOM 2083 C C . VAL B 1 19 ? -1.955 14 9.414 1 93.56 19 VAL B C 1
ATOM 2085 O O . VAL B 1 19 ? -2.115 15.086 9.977 1 93.56 19 VAL B O 1
ATOM 2088 N N . PHE B 1 20 ? -2.432 12.906 9.969 1 95.81 20 PHE B N 1
ATOM 2089 C CA . PHE B 1 20 ? -3.008 12.789 11.305 1 95.81 20 PHE B CA 1
ATOM 2090 C C . PHE B 1 20 ? -3.035 11.328 11.75 1 95.81 20 PHE B C 1
ATOM 2092 O O . PHE B 1 20 ? -2.916 10.422 10.93 1 95.81 20 PHE B O 1
ATOM 2099 N N . GLY B 1 21 ? -3.096 11.188 13.141 1 95.19 21 GLY B N 1
ATOM 2100 C CA . GLY B 1 21 ? -3.041 9.859 13.727 1 95.19 21 GLY B CA 1
ATOM 2101 C C . GLY B 1 21 ? -1.883 9.688 14.695 1 95.19 21 GLY B C 1
ATOM 2102 O O . GLY B 1 21 ? -1.407 10.656 15.281 1 95.19 21 GLY B O 1
ATOM 2103 N N . SER B 1 22 ? -1.536 8.375 14.875 1 94.06 22 SER B N 1
ATOM 2104 C CA . SER B 1 22 ? -0.425 8.047 15.758 1 94.06 22 SER B CA 1
ATOM 2105 C C . SER B 1 22 ? 0.876 8.672 15.273 1 94.06 22 SER B C 1
ATOM 2107 O O . SER B 1 22 ? 1.118 8.766 14.07 1 94.06 22 SER B O 1
ATOM 2109 N N . ASN B 1 23 ? 1.684 9.047 16.219 1 95.5 23 ASN B N 1
ATOM 2110 C CA . ASN B 1 23 ? 2.908 9.789 15.93 1 95.5 23 ASN B CA 1
ATOM 2111 C C . ASN B 1 23 ? 4.008 9.469 16.938 1 95.5 23 ASN B C 1
ATOM 2113 O O . ASN B 1 23 ? 4.855 10.32 17.219 1 95.5 23 ASN B O 1
ATOM 2117 N N . ASN B 1 24 ? 4.023 8.266 17.438 1 95.62 24 ASN B N 1
ATOM 2118 C CA . ASN B 1 24 ? 4.863 7.902 18.578 1 95.62 24 ASN B CA 1
ATOM 2119 C C . ASN B 1 24 ? 6.34 7.887 18.203 1 95.62 24 ASN B C 1
ATOM 2121 O O . ASN B 1 24 ? 7.207 7.93 19.062 1 95.62 24 ASN B O 1
ATOM 2125 N N . TRP B 1 25 ? 6.656 7.891 16.953 1 95.5 25 TRP B N 1
ATOM 2126 C CA . TRP B 1 25 ? 8.047 7.883 16.5 1 95.5 25 TRP B CA 1
ATOM 2127 C C . TRP B 1 25 ? 8.367 9.148 15.711 1 95.5 25 TRP B C 1
ATOM 2129 O O . TRP B 1 25 ? 9.453 9.273 15.141 1 95.5 25 TRP B O 1
ATOM 2139 N N . GLY B 1 26 ? 7.367 10.078 15.625 1 96.75 26 GLY B N 1
ATOM 2140 C CA . GLY B 1 26 ? 7.555 11.289 14.836 1 96.75 26 GLY B CA 1
ATOM 2141 C C . GLY B 1 26 ? 7.344 11.07 13.352 1 96.75 26 GLY B C 1
ATOM 2142 O O . GLY B 1 26 ? 7.832 11.852 12.531 1 96.75 26 GLY B O 1
ATOM 2143 N N . GLN B 1 27 ? 6.637 10.016 13.016 1 93.94 27 GLN B N 1
ATOM 2144 C CA . GLN B 1 27 ? 6.516 9.609 11.617 1 93.94 27 GLN B CA 1
ATOM 2145 C C . GLN B 1 27 ? 5.629 10.578 10.836 1 93.94 27 GLN B C 1
ATOM 2147 O O . GLN B 1 27 ? 5.617 10.562 9.609 1 93.94 27 GLN B O 1
ATOM 2152 N N . LEU B 1 28 ? 4.953 11.445 11.516 1 94.19 28 LEU B N 1
ATOM 2153 C CA . LEU B 1 28 ? 4.129 12.422 10.82 1 94.19 28 LEU B CA 1
ATOM 2154 C C . LEU B 1 28 ? 4.953 13.648 10.438 1 94.19 28 LEU B C 1
ATOM 2156 O O . LEU B 1 28 ? 4.535 14.438 9.586 1 94.19 28 LEU B O 1
ATOM 2160 N N . GLY B 1 29 ? 6.027 13.914 11.109 1 96.88 29 GLY B N 1
ATOM 2161 C CA . GLY B 1 29 ? 6.945 14.977 10.734 1 96.88 29 GLY B CA 1
ATOM 2162 C C . GLY B 1 29 ? 6.441 16.359 11.102 1 96.88 29 GLY B C 1
ATOM 2163 O O . GLY B 1 29 ? 6.668 17.328 10.375 1 96.88 29 GLY B O 1
ATOM 2164 N N . LEU B 1 30 ? 5.789 16.469 12.242 1 97.19 30 LEU B N 1
ATOM 2165 C CA . LEU B 1 30 ? 5.148 17.734 12.578 1 97.19 30 LEU B CA 1
ATOM 2166 C C . LEU B 1 30 ? 5.871 18.422 13.734 1 97.19 30 LEU B C 1
ATOM 2168 O O . LEU B 1 30 ? 5.375 19.406 14.289 1 97.19 30 LEU B O 1
ATOM 2172 N N . GLY B 1 31 ? 6.984 17.891 14.18 1 97.25 31 GLY B N 1
ATOM 2173 C CA . GLY B 1 31 ? 7.789 18.547 15.195 1 97.25 31 GLY B CA 1
ATOM 2174 C C . GLY B 1 31 ? 7.512 18.047 16.594 1 97.25 31 GLY B C 1
ATOM 2175 O O . GLY B 1 31 ? 8.008 18.594 17.578 1 97.25 31 GLY B O 1
ATOM 2176 N N . SER B 1 32 ? 6.699 17.031 16.719 1 95.31 32 SER B N 1
ATOM 2177 C CA . SER B 1 32 ? 6.41 16.359 17.984 1 95.31 32 SER B CA 1
ATOM 2178 C C . SER B 1 32 ? 6.199 14.867 17.781 1 95.31 32 SER B C 1
ATOM 2180 O O . SER B 1 32 ? 6.266 14.367 16.656 1 95.31 32 SER B O 1
ATOM 2182 N N . LYS B 1 33 ? 5.988 14.172 18.953 1 96 33 LYS B N 1
ATOM 2183 C CA . LYS B 1 33 ? 5.73 12.734 18.891 1 96 33 LYS B CA 1
ATOM 2184 C C . LYS B 1 33 ? 4.344 12.398 19.438 1 96 33 LYS B C 1
ATOM 2186 O O . LYS B 1 33 ? 4.023 11.234 19.656 1 96 33 LYS B O 1
ATOM 2191 N N . SER B 1 34 ? 3.611 13.461 19.641 1 96.75 34 SER B N 1
ATOM 2192 C CA . SER B 1 34 ? 2.252 13.234 20.109 1 96.75 34 SER B CA 1
ATOM 2193 C C . SER B 1 34 ? 1.318 12.859 18.969 1 96.75 34 SER B C 1
ATOM 2195 O O . SER B 1 34 ? 1.508 13.312 17.828 1 96.75 34 SER B O 1
ATOM 2197 N N . ALA B 1 35 ? 0.312 12.055 19.328 1 96 35 ALA B N 1
ATOM 2198 C CA . ALA B 1 35 ? -0.716 11.766 18.328 1 96 35 ALA B CA 1
ATOM 2199 C C . ALA B 1 35 ? -1.434 13.039 17.891 1 96 35 ALA B C 1
ATOM 2201 O O . ALA B 1 35 ? -1.636 13.953 18.703 1 96 35 ALA B O 1
ATOM 2202 N N . ILE B 1 36 ? -1.854 13.109 16.688 1 96.06 36 ILE B N 1
ATOM 2203 C CA . ILE B 1 36 ? -2.506 14.281 16.109 1 96.06 36 ILE B CA 1
ATOM 2204 C C . ILE B 1 36 ? -3.918 13.922 15.656 1 96.06 36 ILE B C 1
ATOM 2206 O O . ILE B 1 36 ? -4.102 13.016 14.836 1 96.06 36 ILE B O 1
ATOM 2210 N N . SER B 1 37 ? -4.895 14.633 16.172 1 96.12 37 SER B N 1
ATOM 2211 C CA . SER B 1 37 ? -6.273 14.273 15.859 1 96.12 37 SER B CA 1
ATOM 2212 C C . SER B 1 37 ? -6.855 15.18 14.781 1 96.12 37 SER B C 1
ATOM 2214 O O . SER B 1 37 ? -7.938 14.914 14.258 1 96.12 37 SER B O 1
ATOM 2216 N N . LYS B 1 38 ? -6.164 16.172 14.438 1 95.69 38 LYS B N 1
ATOM 2217 C CA . LYS B 1 38 ? -6.598 17.094 13.398 1 95.69 38 LYS B CA 1
ATOM 2218 C C . LYS B 1 38 ? -5.699 17 12.172 1 95.69 38 LYS B C 1
ATOM 2220 O O . LYS B 1 38 ? -4.473 17.031 12.281 1 95.69 38 LYS B O 1
ATOM 2225 N N . PRO B 1 39 ? -6.418 16.906 11.023 1 95.44 39 PRO B N 1
ATOM 2226 C CA . PRO B 1 39 ? -5.547 16.969 9.844 1 95.44 39 PRO B CA 1
ATOM 2227 C C . PRO B 1 39 ? -4.625 18.188 9.859 1 95.44 39 PRO B C 1
ATOM 2229 O O . PRO B 1 39 ? -5.086 19.312 10.016 1 95.44 39 PRO B O 1
ATOM 2232 N N . THR B 1 40 ? -3.363 17.891 9.711 1 95.44 40 THR B N 1
ATOM 2233 C CA . THR B 1 40 ? -2.371 18.969 9.828 1 95.44 40 THR B CA 1
ATOM 2234 C C . THR B 1 40 ? -1.439 18.969 8.617 1 95.44 40 THR B C 1
ATOM 2236 O O . THR B 1 40 ? -0.924 17.922 8.227 1 95.44 40 THR B O 1
ATOM 2239 N N . CYS B 1 41 ? -1.327 20.156 8.07 1 92.69 41 CYS B N 1
ATOM 2240 C CA . CYS B 1 41 ? -0.429 20.312 6.93 1 92.69 41 CYS B CA 1
ATOM 2241 C C . CYS B 1 41 ? 1.027 20.219 7.363 1 92.69 41 CYS B C 1
ATOM 2243 O O . CYS B 1 41 ? 1.415 20.781 8.391 1 92.69 41 CYS B O 1
ATOM 2245 N N . VAL B 1 42 ? 1.789 19.484 6.562 1 92.94 42 VAL B N 1
ATOM 2246 C CA . VAL B 1 42 ? 3.219 19.391 6.844 1 92.94 42 VAL B CA 1
ATOM 2247 C C . VAL B 1 42 ? 3.922 20.656 6.348 1 92.94 42 VAL B C 1
ATOM 2249 O O . VAL B 1 42 ? 4.375 20.703 5.203 1 92.94 42 VAL B O 1
ATOM 2252 N N . LYS B 1 43 ? 4.164 21.531 7.152 1 90.94 43 LYS B N 1
ATOM 2253 C CA . LYS B 1 43 ? 4.648 22.875 6.805 1 90.94 43 LYS B CA 1
ATOM 2254 C C . LYS B 1 43 ? 6.086 22.812 6.289 1 90.94 43 LYS B C 1
ATOM 2256 O O . LYS B 1 43 ? 6.469 23.594 5.418 1 90.94 43 LYS B O 1
ATOM 2261 N N . SER B 1 44 ? 6.84 21.953 6.844 1 91.06 44 SER B N 1
ATOM 2262 C CA . SER B 1 44 ? 8.242 21.859 6.469 1 91.06 44 SER B CA 1
ATOM 2263 C C . SER B 1 44 ? 8.398 21.516 4.992 1 91.06 44 SER B C 1
ATOM 2265 O O . SER B 1 44 ? 9.469 21.719 4.41 1 91.06 44 SER B O 1
ATOM 2267 N N . LEU B 1 45 ? 7.375 21.031 4.414 1 89.75 45 LEU B N 1
ATOM 2268 C CA . LEU B 1 45 ? 7.434 20.641 3.008 1 89.75 45 LEU B CA 1
ATOM 2269 C C . LEU B 1 45 ? 6.723 21.656 2.131 1 89.75 45 LEU B C 1
ATOM 2271 O O . LEU B 1 45 ? 6.648 21.5 0.912 1 89.75 45 LEU B O 1
ATOM 2275 N N . LYS B 1 46 ? 6.211 22.703 2.658 1 84.75 46 LYS B N 1
ATOM 2276 C CA . LYS B 1 46 ? 5.422 23.703 1.937 1 84.75 46 LYS B CA 1
ATOM 2277 C C . LYS B 1 46 ? 6.211 24.281 0.771 1 84.75 46 LYS B C 1
ATOM 2279 O O . LYS B 1 46 ? 5.668 24.484 -0.318 1 84.75 46 LYS B O 1
ATOM 2284 N N . PRO B 1 47 ? 7.496 24.594 0.967 1 84.94 47 PRO B N 1
ATOM 2285 C CA . PRO B 1 47 ? 8.25 25.172 -0.15 1 84.94 47 PRO B CA 1
ATOM 2286 C C . PRO B 1 47 ? 8.453 24.188 -1.298 1 84.94 47 PRO B C 1
ATOM 2288 O O . PRO B 1 47 ? 8.906 24.578 -2.377 1 84.94 47 PRO B O 1
ATOM 2291 N N . GLU B 1 48 ? 8.125 22.969 -1.041 1 85.31 48 GLU B N 1
ATOM 2292 C CA . GLU B 1 48 ? 8.367 21.906 -2.023 1 85.31 48 GLU B CA 1
ATOM 2293 C C . GLU B 1 48 ? 7.07 21.469 -2.688 1 85.31 48 GLU B C 1
ATOM 2295 O O . GLU B 1 48 ? 5.984 21.703 -2.156 1 85.31 48 GLU B O 1
ATOM 2300 N N . LYS B 1 49 ? 7.238 20.984 -3.877 1 83.56 49 LYS B N 1
ATOM 2301 C CA . LYS B 1 49 ? 6.152 20.234 -4.508 1 83.56 49 LYS B CA 1
ATOM 2302 C C . LYS B 1 49 ? 6.324 18.734 -4.312 1 83.56 49 LYS B C 1
ATOM 2304 O O . LYS B 1 49 ? 7.16 18.109 -4.969 1 83.56 49 LYS B O 1
ATOM 2309 N N . VAL B 1 50 ? 5.488 18.219 -3.469 1 86.69 50 VAL B N 1
ATOM 2310 C CA . VAL B 1 50 ? 5.586 16.797 -3.141 1 86.69 50 VAL B CA 1
ATOM 2311 C C . VAL B 1 50 ? 5.215 15.961 -4.359 1 86.69 50 VAL B C 1
ATOM 2313 O O . VAL B 1 50 ? 4.242 16.266 -5.055 1 86.69 50 VAL B O 1
ATOM 2316 N N . LYS B 1 51 ? 6 14.922 -4.609 1 83 51 LYS B N 1
ATOM 2317 C CA . LYS B 1 51 ? 5.785 14.078 -5.777 1 83 51 LYS B CA 1
ATOM 2318 C C . LYS B 1 51 ? 5.379 12.664 -5.363 1 83 51 LYS B C 1
ATOM 2320 O O . LYS B 1 51 ? 4.484 12.07 -5.965 1 83 51 LYS B O 1
ATOM 2325 N N . LEU B 1 52 ? 6.094 12.141 -4.402 1 83.56 52 LEU B N 1
ATOM 2326 C CA . LEU B 1 52 ? 5.891 10.773 -3.934 1 83.56 52 LEU B CA 1
ATOM 2327 C C . LEU B 1 52 ? 5.965 10.711 -2.412 1 83.56 52 LEU B C 1
ATOM 2329 O O . LEU B 1 52 ? 6.656 11.508 -1.784 1 83.56 52 LEU B O 1
ATOM 2333 N N . ALA B 1 53 ? 5.219 9.688 -1.907 1 86.12 53 ALA B N 1
ATOM 2334 C CA . ALA B 1 53 ? 5.332 9.367 -0.486 1 86.12 53 ALA B CA 1
ATOM 2335 C C . ALA B 1 53 ? 5.301 7.863 -0.255 1 86.12 53 ALA B C 1
ATOM 2337 O O . ALA B 1 53 ? 4.648 7.129 -1.001 1 86.12 53 ALA B O 1
ATOM 2338 N N . ALA B 1 54 ? 6.035 7.43 0.727 1 86.94 54 ALA B N 1
ATOM 2339 C CA . ALA B 1 54 ? 6.027 6.047 1.192 1 86.94 54 ALA B CA 1
ATOM 2340 C C . ALA B 1 54 ? 6.16 5.977 2.711 1 86.94 54 ALA B C 1
ATOM 2342 O O . ALA B 1 54 ? 6.938 6.727 3.307 1 86.94 54 ALA B O 1
ATOM 2343 N N . CYS B 1 55 ? 5.363 5.129 3.27 1 86.56 55 CYS B N 1
ATOM 2344 C CA . CYS B 1 55 ? 5.395 4.965 4.719 1 86.56 55 CYS B CA 1
ATOM 2345 C C . CYS B 1 55 ? 5.777 3.537 5.098 1 86.56 55 CYS B C 1
ATOM 2347 O O . CYS B 1 55 ? 5.227 2.578 4.559 1 86.56 55 CYS B O 1
ATOM 2349 N N . GLY B 1 56 ? 6.715 3.449 6.043 1 86.94 56 GLY B N 1
ATOM 2350 C CA . GLY B 1 56 ? 7.047 2.166 6.637 1 86.94 56 GLY B CA 1
ATOM 2351 C C . GLY B 1 56 ? 6.359 1.932 7.969 1 86.94 56 GLY B C 1
ATOM 2352 O O . GLY B 1 56 ? 5.27 2.455 8.211 1 86.94 56 GLY B O 1
ATOM 2353 N N . ARG B 1 57 ? 7.031 1.087 8.773 1 86.38 57 ARG B N 1
ATOM 2354 C CA . ARG B 1 57 ? 6.457 0.78 10.078 1 86.38 57 ARG B CA 1
ATOM 2355 C C . ARG B 1 57 ? 6.391 2.027 10.953 1 86.38 57 ARG B C 1
ATOM 2357 O O . ARG B 1 57 ? 5.371 2.285 11.594 1 86.38 57 ARG B O 1
ATOM 2364 N N . ASN B 1 58 ? 7.453 2.779 10.977 1 90.44 58 ASN B N 1
ATOM 2365 C CA . ASN B 1 58 ? 7.527 3.93 11.875 1 90.44 58 ASN B CA 1
ATOM 2366 C C . ASN B 1 58 ? 8.227 5.113 11.211 1 90.44 58 ASN B C 1
ATOM 2368 O O . ASN B 1 58 ? 8.789 5.973 11.891 1 90.44 58 ASN B O 1
ATOM 2372 N N . HIS B 1 59 ? 8.234 5.129 9.883 1 93.94 59 HIS B N 1
ATOM 2373 C CA . HIS B 1 59 ? 8.914 6.215 9.18 1 93.94 59 HIS B CA 1
ATOM 2374 C C . HIS B 1 59 ? 8.211 6.547 7.871 1 93.94 59 HIS B C 1
ATOM 2376 O O . HIS B 1 59 ? 7.438 5.742 7.352 1 93.94 59 HIS B O 1
ATOM 2382 N N . THR B 1 60 ? 8.453 7.727 7.43 1 92.62 60 THR B N 1
ATOM 2383 C CA . THR B 1 60 ? 7.824 8.242 6.215 1 92.62 60 THR B CA 1
ATOM 2384 C C . THR B 1 60 ? 8.867 8.852 5.285 1 92.62 60 THR B C 1
ATOM 2386 O O . THR B 1 60 ? 9.773 9.555 5.734 1 92.62 60 THR B O 1
ATOM 2389 N N . LEU B 1 61 ? 8.773 8.547 4.012 1 93.94 61 LEU B N 1
ATOM 2390 C CA . LEU B 1 61 ? 9.578 9.133 2.945 1 93.94 61 LEU B CA 1
ATOM 2391 C C . LEU B 1 61 ? 8.734 10.008 2.031 1 93.94 61 LEU B C 1
ATOM 2393 O O . LEU B 1 61 ? 7.59 9.664 1.721 1 93.94 61 LEU B O 1
ATOM 2397 N N . VAL B 1 62 ? 9.344 11.086 1.607 1 91.81 62 VAL B N 1
ATOM 2398 C CA . VAL B 1 62 ? 8.695 11.961 0.632 1 91.81 62 VAL B CA 1
ATOM 2399 C C . VAL B 1 62 ? 9.719 12.414 -0.406 1 91.81 62 VAL B C 1
ATOM 2401 O O . VAL B 1 62 ? 10.852 12.758 -0.062 1 91.81 62 VAL B O 1
ATOM 2404 N N . SER B 1 63 ? 9.328 12.344 -1.651 1 92.19 63 SER B N 1
ATOM 2405 C CA . SER B 1 63 ? 10.141 12.969 -2.688 1 92.19 63 SER B CA 1
ATOM 2406 C C . SER B 1 63 ? 9.438 14.18 -3.285 1 92.19 63 SER B C 1
ATOM 2408 O O . SER B 1 63 ? 8.211 14.289 -3.213 1 92.19 63 SER B O 1
ATOM 2410 N N . THR B 1 64 ? 10.203 15.047 -3.814 1 89.38 64 THR B N 1
ATOM 2411 C CA . THR B 1 64 ? 9.672 16.281 -4.383 1 89.38 64 THR B CA 1
ATOM 2412 C C . THR B 1 64 ? 10.023 16.391 -5.863 1 89.38 64 THR B C 1
ATOM 2414 O O . THR B 1 64 ? 10.898 15.664 -6.352 1 89.38 64 THR B O 1
ATOM 2417 N N . GLU B 1 65 ? 9.375 17.312 -6.527 1 85.25 65 GLU B N 1
ATOM 2418 C CA . GLU B 1 65 ? 9.617 17.531 -7.953 1 85.25 65 GLU B CA 1
ATOM 2419 C C . GLU B 1 65 ? 11.055 18 -8.203 1 85.25 65 GLU B C 1
ATOM 2421 O O . GLU B 1 65 ? 11.633 17.719 -9.25 1 85.25 65 GLU B O 1
ATOM 2426 N N . GLY B 1 66 ? 11.641 18.656 -7.277 1 86.56 66 GLY B N 1
ATOM 2427 C CA . GLY B 1 66 ? 13.008 19.141 -7.406 1 86.56 66 GLY B CA 1
ATOM 2428 C C . GLY B 1 66 ? 14.047 18.062 -7.219 1 86.56 66 GLY B C 1
ATOM 2429 O O . GLY B 1 66 ? 15.25 18.312 -7.383 1 86.56 66 GLY B O 1
ATOM 2430 N N . GLY B 1 67 ? 13.602 16.875 -6.848 1 88.38 67 GLY B N 1
ATOM 2431 C CA . GLY B 1 67 ? 14.523 15.766 -6.742 1 88.38 67 GLY B CA 1
ATOM 2432 C C . GLY B 1 67 ? 14.953 15.477 -5.316 1 88.38 67 GLY B C 1
ATOM 2433 O O . GLY B 1 67 ? 15.688 14.523 -5.062 1 88.38 67 GLY B O 1
ATOM 2434 N N . ASN B 1 68 ? 14.461 16.234 -4.406 1 94.31 68 ASN B N 1
ATOM 2435 C CA . ASN B 1 68 ? 14.797 15.992 -3.006 1 94.31 68 ASN B CA 1
ATOM 2436 C C . ASN B 1 68 ? 14 14.82 -2.432 1 94.31 68 ASN B C 1
ATOM 2438 O O . ASN B 1 68 ? 12.867 14.57 -2.855 1 94.31 68 ASN B O 1
ATOM 2442 N N . VAL B 1 69 ? 14.664 14.133 -1.522 1 97.19 69 VAL B N 1
ATOM 2443 C CA . VAL B 1 69 ? 14.008 13.094 -0.73 1 97.19 69 VAL B CA 1
ATOM 2444 C C . VAL B 1 69 ? 14.109 13.438 0.754 1 97.19 69 VAL B C 1
ATOM 2446 O O . VAL B 1 69 ? 15.18 13.797 1.243 1 97.19 69 VAL B O 1
ATOM 2449 N N . TYR B 1 70 ? 12.961 13.398 1.384 1 97 70 TYR B N 1
ATOM 2450 C CA . TYR B 1 70 ? 12.867 13.688 2.811 1 97 70 TYR B CA 1
ATOM 2451 C C . TYR B 1 70 ? 12.453 12.445 3.592 1 97 70 TYR B C 1
ATOM 2453 O O . TYR B 1 70 ? 11.789 11.562 3.051 1 97 70 TYR B O 1
ATOM 2461 N N . ALA B 1 71 ? 12.883 12.477 4.875 1 98.12 71 ALA B N 1
ATOM 2462 C CA . ALA B 1 71 ? 12.484 11.383 5.75 1 98.12 71 ALA B CA 1
ATOM 2463 C C . ALA B 1 71 ? 12.203 11.883 7.164 1 98.12 71 ALA B C 1
ATOM 2465 O O . ALA B 1 71 ? 12.789 12.875 7.605 1 98.12 71 ALA B O 1
ATOM 2466 N N . THR B 1 72 ? 11.297 11.211 7.859 1 97.81 72 THR B N 1
ATOM 2467 C CA . THR B 1 72 ? 11.008 11.469 9.266 1 97.81 72 THR B CA 1
ATOM 2468 C C . THR B 1 72 ? 10.547 10.195 9.969 1 97.81 72 THR B C 1
ATOM 2470 O O . THR B 1 72 ? 10.164 9.227 9.32 1 97.81 72 THR B O 1
ATOM 2473 N N . GLY B 1 73 ? 10.727 10.219 11.375 1 97.81 73 GLY B N 1
ATOM 2474 C CA . GLY B 1 73 ? 10.227 9.109 12.164 1 97.81 73 GLY B CA 1
ATOM 2475 C C . GLY B 1 73 ? 11.32 8.305 12.836 1 97.81 73 GLY B C 1
ATOM 2476 O O . GLY B 1 73 ? 12.336 8.867 13.258 1 97.81 73 GLY B O 1
ATOM 2477 N N . GLY B 1 74 ? 10.984 7.043 13.07 1 97.88 74 GLY B N 1
ATOM 2478 C CA . GLY B 1 74 ? 11.945 6.125 13.656 1 97.88 74 GLY B CA 1
ATOM 2479 C C . GLY B 1 74 ? 13.172 5.906 12.789 1 97.88 74 GLY B C 1
ATOM 2480 O O . GLY B 1 74 ? 13.086 5.922 11.562 1 97.88 74 GLY B O 1
ATOM 2481 N N . ASN B 1 75 ? 14.297 5.602 13.484 1 98.62 75 ASN B N 1
ATOM 2482 C CA . ASN B 1 75 ? 15.547 5.516 12.734 1 98.62 75 ASN B CA 1
ATOM 2483 C C . ASN B 1 75 ? 16.516 4.523 13.375 1 98.62 75 ASN B C 1
ATOM 2485 O O . ASN B 1 75 ? 17.719 4.617 13.18 1 98.62 75 ASN B O 1
ATOM 2489 N N . ASP B 1 76 ? 16.031 3.553 14.078 1 98.5 76 ASP B N 1
ATOM 2490 C CA . ASP B 1 76 ? 16.875 2.652 14.859 1 98.5 76 ASP B CA 1
ATOM 2491 C C . ASP B 1 76 ? 17.734 1.785 13.953 1 98.5 76 ASP B C 1
ATOM 2493 O O . ASP B 1 76 ? 18.797 1.303 14.367 1 98.5 76 ASP B O 1
ATOM 2497 N N . GLU B 1 77 ? 17.344 1.648 12.719 1 98.56 77 GLU B N 1
ATOM 2498 C CA . GLU B 1 77 ? 18.109 0.83 11.781 1 98.56 77 GLU B CA 1
ATOM 2499 C C . GLU B 1 77 ? 18.688 1.678 10.656 1 98.56 77 GLU B C 1
ATOM 2501 O O . GLU B 1 77 ? 19.234 1.145 9.688 1 98.56 77 GLU B O 1
ATOM 2506 N N . GLY B 1 78 ? 18.547 2.994 10.695 1 98.81 78 GLY B N 1
ATOM 2507 C CA . GLY B 1 78 ? 19.047 3.879 9.656 1 98.81 78 GLY B CA 1
ATOM 2508 C C . GLY B 1 78 ? 18.078 4.082 8.516 1 98.81 78 GLY B C 1
ATOM 2509 O O . GLY B 1 78 ? 18.469 4.516 7.43 1 98.81 78 GLY B O 1
ATOM 2510 N N . GLN B 1 79 ? 16.828 3.76 8.789 1 98.5 79 GLN B N 1
ATOM 2511 C CA . GLN B 1 79 ? 15.844 3.75 7.711 1 98.5 79 GLN B CA 1
ATOM 2512 C C . GLN B 1 79 ? 15.5 5.168 7.262 1 98.5 79 GLN B C 1
ATOM 2514 O O . GLN B 1 79 ? 14.859 5.363 6.23 1 98.5 79 GLN B O 1
ATOM 2519 N N . LEU B 1 80 ? 16.016 6.188 7.879 1 98.81 80 LEU B N 1
ATOM 2520 C CA . LEU B 1 80 ? 15.805 7.551 7.41 1 98.81 80 LEU B CA 1
ATOM 2521 C C . LEU B 1 80 ? 16.875 7.957 6.402 1 98.81 80 LEU B C 1
ATOM 2523 O O . LEU B 1 80 ? 16.719 8.945 5.688 1 98.81 80 LEU B O 1
ATOM 2527 N N . GLY B 1 81 ? 17.984 7.289 6.359 1 98.88 81 GLY B N 1
ATOM 2528 C CA . GLY B 1 81 ? 19.016 7.57 5.363 1 98.88 81 GLY B CA 1
ATOM 2529 C C . GLY B 1 81 ? 19.812 8.82 5.664 1 98.88 81 GLY B C 1
ATOM 2530 O O . GLY B 1 81 ? 20.375 9.438 4.754 1 98.88 81 GLY B O 1
ATOM 2531 N N . LEU B 1 82 ? 19.906 9.188 6.918 1 98.88 82 LEU B N 1
ATOM 2532 C CA . LEU B 1 82 ? 20.484 10.477 7.281 1 98.88 82 LEU B CA 1
ATOM 2533 C C . LEU B 1 82 ? 21.906 10.305 7.828 1 98.88 82 LEU B C 1
ATOM 2535 O O . LEU B 1 82 ? 22.516 11.266 8.312 1 98.88 82 LEU B O 1
ATOM 2539 N N . GLY B 1 83 ? 22.438 9.125 7.871 1 98.75 83 GLY B N 1
ATOM 2540 C CA . GLY B 1 83 ? 23.828 8.883 8.242 1 98.75 83 GLY B CA 1
ATOM 2541 C C . GLY B 1 83 ? 23.984 8.531 9.711 1 98.75 83 GLY B C 1
ATOM 2542 O O . GLY B 1 83 ? 25.109 8.43 10.203 1 98.75 83 GLY B O 1
ATOM 2543 N N . ASP B 1 84 ? 22.875 8.375 10.414 1 98.69 84 ASP B N 1
ATOM 2544 C CA . ASP B 1 84 ? 22.859 7.992 11.828 1 98.69 84 ASP B CA 1
ATOM 2545 C C . ASP B 1 84 ? 21.641 7.141 12.148 1 98.69 84 ASP B C 1
ATOM 2547 O O . ASP B 1 84 ? 20.953 6.66 11.25 1 98.69 84 ASP B O 1
ATOM 2551 N N . THR B 1 85 ? 21.422 6.891 13.445 1 98.62 85 THR B N 1
ATOM 2552 C CA . THR B 1 85 ? 20.297 6.055 13.852 1 98.62 85 THR B CA 1
ATOM 2553 C C . THR B 1 85 ? 19.375 6.801 14.82 1 98.62 85 THR B C 1
ATOM 2555 O O . THR B 1 85 ? 18.672 6.18 15.617 1 98.62 85 THR B O 1
ATOM 2558 N N . GLU B 1 86 ? 19.484 8.125 14.789 1 98.56 86 GLU B N 1
ATOM 2559 C CA . GLU B 1 86 ? 18.641 8.938 15.664 1 98.56 86 GLU B CA 1
ATOM 2560 C C . GLU B 1 86 ? 17.281 9.219 15.016 1 98.56 86 GLU B C 1
ATOM 2562 O O . GLU B 1 86 ? 17.219 9.555 13.828 1 98.56 86 GLU B O 1
ATOM 2567 N N . GLU B 1 87 ? 16.312 9.133 15.828 1 98.38 87 GLU B N 1
ATOM 2568 C CA . GLU B 1 87 ? 14.969 9.43 15.359 1 98.38 87 GLU B CA 1
ATOM 2569 C C . GLU B 1 87 ? 14.82 10.914 15.023 1 98.38 87 GLU B C 1
ATOM 2571 O O . GLU B 1 87 ? 15.555 11.75 15.531 1 98.38 87 GLU B O 1
ATOM 2576 N N . ARG B 1 88 ? 13.906 11.258 14.094 1 98.56 88 ARG B N 1
ATOM 2577 C CA . ARG B 1 88 ? 13.523 12.625 13.758 1 98.56 88 ARG B CA 1
ATOM 2578 C C . ARG B 1 88 ? 12.016 12.812 13.867 1 98.56 88 ARG B C 1
ATOM 2580 O O . ARG B 1 88 ? 11.242 11.898 13.562 1 98.56 88 ARG B O 1
ATOM 2587 N N . ASN B 1 89 ? 11.594 13.992 14.273 1 98.19 89 ASN B N 1
ATOM 2588 C CA . ASN B 1 89 ? 10.164 14.266 14.328 1 98.19 89 ASN B CA 1
ATOM 2589 C C . ASN B 1 89 ? 9.766 15.359 13.344 1 98.19 89 ASN B C 1
ATOM 2591 O O . ASN B 1 89 ? 8.648 15.883 13.414 1 98.19 89 ASN B O 1
ATOM 2595 N N . THR B 1 90 ? 10.664 15.773 12.523 1 98 90 THR B N 1
ATOM 2596 C CA . THR B 1 90 ? 10.43 16.625 11.359 1 98 90 THR B CA 1
ATOM 2597 C C . THR B 1 90 ? 11.094 16.031 10.117 1 98 90 THR B C 1
ATOM 2599 O O . THR B 1 90 ? 12.062 15.289 10.219 1 98 90 THR B O 1
ATOM 2602 N N . PHE B 1 91 ? 10.516 16.391 9 1 97.25 91 PHE B N 1
ATOM 2603 C CA . PHE B 1 91 ? 11.117 15.914 7.766 1 97.25 91 PHE B CA 1
ATOM 2604 C C . PHE B 1 91 ? 12.516 16.5 7.582 1 97.25 91 PHE B C 1
ATOM 2606 O O . PHE B 1 91 ? 12.695 17.719 7.672 1 97.25 91 PHE B O 1
ATOM 2613 N N . ARG B 1 92 ? 13.453 15.586 7.305 1 98.19 92 ARG B N 1
ATOM 2614 C CA . ARG B 1 92 ? 14.828 15.969 7.008 1 98.19 92 ARG B CA 1
ATOM 2615 C C . ARG B 1 92 ? 15.234 15.523 5.609 1 98.19 92 ARG B C 1
ATOM 2617 O O . ARG B 1 92 ? 14.883 14.43 5.176 1 98.19 92 ARG B O 1
ATOM 2624 N N . VAL B 1 93 ? 16.016 16.391 4.988 1 97.94 93 VAL B N 1
ATOM 2625 C CA . VAL B 1 93 ? 16.469 16.078 3.637 1 97.94 93 VAL B CA 1
ATOM 2626 C C . VAL B 1 93 ? 17.562 15 3.693 1 97.94 93 VAL B C 1
ATOM 2628 O O . VAL B 1 93 ? 18.453 15.062 4.547 1 97.94 93 VAL B O 1
ATOM 2631 N N . ILE B 1 94 ? 17.438 14 2.881 1 98.56 94 ILE B N 1
ATOM 2632 C CA . ILE B 1 94 ? 18.516 13.031 2.672 1 98.56 94 ILE B CA 1
ATOM 2633 C C . ILE B 1 94 ? 19.531 13.594 1.672 1 98.56 94 ILE B C 1
ATOM 2635 O O . ILE B 1 94 ? 19.297 13.57 0.462 1 98.56 94 ILE B O 1
ATOM 2639 N N . SER B 1 95 ? 20.625 13.898 2.113 1 98 95 SER B N 1
ATOM 2640 C CA . SER B 1 95 ? 21.594 14.68 1.349 1 98 95 SER B CA 1
ATOM 2641 C C . SER B 1 95 ? 22.141 13.883 0.162 1 98 95 SER B C 1
ATOM 2643 O O . SER B 1 95 ? 22.672 14.461 -0.786 1 98 95 SER B O 1
ATOM 2645 N N . PHE B 1 96 ? 22.078 12.656 0.178 1 97.69 96 PHE B N 1
ATOM 2646 C CA . PHE B 1 96 ? 22.562 11.797 -0.897 1 97.69 96 PHE B CA 1
ATOM 2647 C C . PHE B 1 96 ? 21.875 12.148 -2.215 1 97.69 96 PHE B C 1
ATOM 2649 O O . PHE B 1 96 ? 22.5 12.102 -3.275 1 97.69 96 PHE B O 1
ATOM 2656 N N . PHE B 1 97 ? 20.625 12.453 -2.115 1 97.62 97 PHE B N 1
ATOM 2657 C CA . PHE B 1 97 ? 19.859 12.711 -3.33 1 97.62 97 PHE B CA 1
ATOM 2658 C C . PHE B 1 97 ? 19.906 14.188 -3.699 1 97.62 97 PHE B C 1
ATOM 2660 O O . PHE B 1 97 ? 19.75 15.055 -2.836 1 97.62 97 PHE B O 1
ATOM 2667 N N . THR B 1 98 ? 20.172 14.383 -4.98 1 91.44 98 THR B N 1
ATOM 2668 C CA . THR B 1 98 ? 20.203 15.719 -5.57 1 91.44 98 THR B CA 1
ATOM 2669 C C . THR B 1 98 ? 19.297 15.789 -6.789 1 91.44 98 THR B C 1
ATOM 2671 O O . THR B 1 98 ? 18.609 14.82 -7.117 1 91.44 98 THR B O 1
ATOM 2674 N N . SER B 1 99 ? 19.328 16.984 -7.426 1 89.88 99 SER B N 1
ATOM 2675 C CA . SER B 1 99 ? 18.5 17.172 -8.617 1 89.88 99 SER B CA 1
ATOM 2676 C C . SER B 1 99 ? 18.922 16.234 -9.734 1 89.88 99 SER B C 1
ATOM 2678 O O . SER B 1 99 ? 18.172 16.031 -10.695 1 89.88 99 SER B O 1
ATOM 2680 N N . GLU B 1 100 ? 20.094 15.602 -9.531 1 92.44 100 GLU B N 1
ATOM 2681 C CA . GLU B 1 100 ? 20.578 14.648 -10.523 1 92.44 100 GLU B CA 1
ATOM 2682 C C . GLU B 1 100 ? 19.828 13.32 -10.406 1 92.44 100 GLU B C 1
ATOM 2684 O O . GLU B 1 100 ? 19.875 12.492 -11.32 1 92.44 100 GLU B O 1
ATOM 2689 N N . HIS B 1 101 ? 19.203 13.148 -9.258 1 92.88 101 HIS B N 1
ATOM 2690 C CA . HIS B 1 101 ? 18.438 11.938 -9.023 1 92.88 101 HIS B CA 1
ATOM 2691 C C . HIS B 1 101 ? 16.953 12.18 -9.266 1 92.88 101 HIS B C 1
ATOM 2693 O O . HIS B 1 101 ? 16.234 12.625 -8.375 1 92.88 101 HIS B O 1
ATOM 2699 N N . LYS B 1 102 ? 16.484 11.93 -10.461 1 93.19 102 LYS B N 1
ATOM 2700 C CA . LYS B 1 102 ? 15.039 11.984 -10.703 1 93.19 102 LYS B CA 1
ATOM 2701 C C . LYS B 1 102 ? 14.344 10.734 -10.156 1 93.19 102 LYS B C 1
ATOM 2703 O O . LYS B 1 102 ? 14.422 9.664 -10.758 1 93.19 102 LYS B O 1
ATOM 2708 N N . ILE B 1 103 ? 13.633 10.938 -9.086 1 94.19 103 ILE B N 1
ATOM 2709 C CA . ILE B 1 103 ? 13.039 9.805 -8.375 1 94.19 103 ILE B CA 1
ATOM 2710 C C . ILE B 1 103 ? 11.75 9.383 -9.07 1 94.19 103 ILE B C 1
ATOM 2712 O O . ILE B 1 103 ? 10.867 10.211 -9.312 1 94.19 103 ILE B O 1
ATOM 2716 N N . LYS B 1 104 ? 11.656 8.102 -9.297 1 90.38 104 LYS B N 1
ATOM 2717 C CA . LYS B 1 104 ? 10.5 7.516 -9.961 1 90.38 104 LYS B CA 1
ATOM 2718 C C . LYS B 1 104 ? 9.578 6.836 -8.961 1 90.38 104 LYS B C 1
ATOM 2720 O O . LYS B 1 104 ? 8.359 6.824 -9.133 1 90.38 104 LYS B O 1
ATOM 2725 N N . GLN B 1 105 ? 10.148 6.227 -8 1 89.81 105 GLN B N 1
ATOM 2726 C CA . GLN B 1 105 ? 9.414 5.438 -7.016 1 89.81 105 GLN B CA 1
ATOM 2727 C C . GLN B 1 105 ? 10.094 5.488 -5.648 1 89.81 105 GLN B C 1
ATOM 2729 O O . GLN B 1 105 ? 11.328 5.473 -5.562 1 89.81 105 GLN B O 1
ATOM 2734 N N . LEU B 1 106 ? 9.273 5.578 -4.641 1 91.81 106 LEU B N 1
ATOM 2735 C CA . LEU B 1 106 ? 9.695 5.312 -3.271 1 91.81 106 LEU B CA 1
ATOM 2736 C C . LEU B 1 106 ? 9.023 4.051 -2.732 1 91.81 106 LEU B C 1
ATOM 2738 O O . LEU B 1 106 ? 7.887 3.75 -3.088 1 91.81 106 LEU B O 1
ATOM 2742 N N . SER B 1 107 ? 9.688 3.34 -1.943 1 91.62 107 SER B N 1
ATOM 2743 C CA . SER B 1 107 ? 9.141 2.201 -1.218 1 91.62 107 SER B CA 1
ATOM 2744 C C . SER B 1 107 ? 9.719 2.105 0.188 1 91.62 107 SER B C 1
ATOM 2746 O O . SER B 1 107 ? 10.859 2.516 0.422 1 91.62 107 SER B O 1
ATOM 2748 N N . ALA B 1 108 ? 8.891 1.675 1.068 1 92 108 ALA B N 1
ATOM 2749 C CA . ALA B 1 108 ? 9.305 1.482 2.455 1 92 108 ALA B CA 1
ATOM 2750 C C . ALA B 1 108 ? 8.773 0.164 3.01 1 92 108 ALA B C 1
ATOM 2752 O O . ALA B 1 108 ? 7.629 -0.212 2.748 1 92 108 ALA B O 1
ATOM 2753 N N . GLY B 1 109 ? 9.609 -0.553 3.67 1 90.69 109 GLY B N 1
ATOM 2754 C CA . GLY B 1 109 ? 9.219 -1.729 4.434 1 90.69 109 GLY B CA 1
ATOM 2755 C C . GLY B 1 109 ? 9.086 -1.456 5.918 1 90.69 109 GLY B C 1
ATOM 2756 O O . GLY B 1 109 ? 8.75 -0.341 6.324 1 90.69 109 GLY B O 1
ATOM 2757 N N . SER B 1 110 ? 9.336 -2.535 6.738 1 91.06 110 SER B N 1
ATOM 2758 C CA . SER B 1 110 ? 9.25 -2.316 8.18 1 91.06 110 SER B CA 1
ATOM 2759 C C . SER B 1 110 ? 10.258 -1.273 8.641 1 91.06 110 SER B C 1
ATOM 2761 O O . SER B 1 110 ? 9.883 -0.198 9.109 1 91.06 110 SER B O 1
ATOM 2763 N N . ASN B 1 111 ? 11.508 -1.53 8.414 1 96.5 111 ASN B N 1
ATOM 2764 C CA . ASN B 1 111 ? 12.594 -0.608 8.734 1 96.5 111 ASN B CA 1
ATOM 2765 C C . ASN B 1 111 ? 13.562 -0.453 7.562 1 96.5 111 ASN B C 1
ATOM 2767 O O . ASN B 1 111 ? 14.773 -0.395 7.758 1 96.5 111 ASN B O 1
ATOM 2771 N N . THR B 1 112 ? 12.992 -0.474 6.379 1 96.88 112 THR B N 1
ATOM 2772 C CA . THR B 1 112 ? 13.766 -0.35 5.148 1 96.88 112 THR B CA 1
ATOM 2773 C C . THR B 1 112 ? 13.188 0.751 4.262 1 96.88 112 THR B C 1
ATOM 2775 O O . THR B 1 112 ? 11.984 1.017 4.289 1 96.88 112 THR B O 1
ATOM 2778 N N . SER B 1 113 ? 14.016 1.339 3.51 1 97.44 113 SER B N 1
ATOM 2779 C CA . SER B 1 113 ? 13.648 2.383 2.561 1 97.44 113 SER B CA 1
ATOM 2780 C C . SER B 1 113 ? 14.305 2.158 1.204 1 97.44 113 SER B C 1
ATOM 2782 O O . SER B 1 113 ? 15.398 1.595 1.127 1 97.44 113 SER B O 1
ATOM 2784 N N . ALA B 1 114 ? 13.602 2.588 0.174 1 97.81 114 ALA B N 1
ATOM 2785 C CA . ALA B 1 114 ? 14.125 2.453 -1.185 1 97.81 114 ALA B CA 1
ATOM 2786 C C . ALA B 1 114 ? 13.688 3.627 -2.057 1 97.81 114 ALA B C 1
ATOM 2788 O O . ALA B 1 114 ? 12.578 4.145 -1.905 1 97.81 114 ALA B O 1
ATOM 2789 N N . ALA B 1 115 ? 14.523 4.023 -2.916 1 97.5 115 ALA B N 1
ATOM 2790 C CA . ALA B 1 115 ? 14.25 5.004 -3.965 1 97.5 115 ALA B CA 1
ATOM 2791 C C . ALA B 1 115 ? 14.727 4.5 -5.324 1 97.5 115 ALA B C 1
ATOM 2793 O O . ALA B 1 115 ? 15.859 4.027 -5.461 1 97.5 115 ALA B O 1
ATOM 2794 N N . LEU B 1 116 ? 13.898 4.57 -6.25 1 96.38 116 LEU B N 1
ATOM 2795 C CA . LEU B 1 116 ? 14.18 4.184 -7.629 1 96.38 116 LEU B CA 1
ATOM 2796 C C . LEU B 1 116 ? 14.164 5.398 -8.547 1 96.38 116 LEU B C 1
ATOM 2798 O O . LEU B 1 116 ? 13.188 6.156 -8.57 1 96.38 116 LEU B O 1
ATOM 2802 N N . THR B 1 117 ? 15.273 5.594 -9.281 1 96.75 117 THR B N 1
ATOM 2803 C CA . THR B 1 117 ? 15.375 6.75 -10.172 1 96.75 117 THR B CA 1
ATOM 2804 C C . THR B 1 117 ? 14.797 6.422 -11.547 1 96.75 117 THR B C 1
ATOM 2806 O O . THR B 1 117 ? 14.648 5.25 -11.898 1 96.75 117 THR B O 1
ATOM 2809 N N . GLU B 1 118 ? 14.523 7.465 -12.289 1 94.06 118 GLU B N 1
ATOM 2810 C CA . GLU B 1 118 ? 13.953 7.352 -13.625 1 94.06 118 GLU B CA 1
ATOM 2811 C C . GLU B 1 118 ? 14.883 6.582 -14.562 1 94.06 118 GLU B C 1
ATOM 2813 O O . GLU B 1 118 ? 14.422 5.863 -15.445 1 94.06 118 GLU B O 1
ATOM 2818 N N . ASP B 1 119 ? 16.172 6.684 -14.336 1 96.62 119 ASP B N 1
ATOM 2819 C CA . ASP B 1 119 ? 17.125 6.008 -15.211 1 96.62 119 ASP B CA 1
ATOM 2820 C C . ASP B 1 119 ? 17.391 4.582 -14.742 1 96.62 119 ASP B C 1
ATOM 2822 O O . ASP B 1 119 ? 18.297 3.908 -15.25 1 96.62 119 ASP B O 1
ATOM 2826 N N . GLY B 1 120 ? 16.781 4.145 -13.727 1 97.88 120 GLY B N 1
ATOM 2827 C CA . GLY B 1 120 ? 16.766 2.736 -13.375 1 97.88 120 GLY B CA 1
ATOM 2828 C C . GLY B 1 120 ? 17.781 2.387 -12.289 1 97.88 120 GLY B C 1
ATOM 2829 O O . GLY B 1 120 ? 18.094 1.212 -12.078 1 97.88 120 GLY B O 1
ATOM 2830 N N . ARG B 1 121 ? 18.391 3.328 -11.656 1 98.5 121 ARG B N 1
ATOM 2831 C CA . ARG B 1 121 ? 19.25 3.061 -10.516 1 98.5 121 ARG B CA 1
ATOM 2832 C C . ARG B 1 121 ? 18.438 2.902 -9.234 1 98.5 121 ARG B C 1
ATOM 2834 O O . ARG B 1 121 ? 17.578 3.727 -8.938 1 98.5 121 ARG B O 1
ATOM 2841 N N . LEU B 1 122 ? 18.656 1.834 -8.477 1 98.81 122 LEU B N 1
ATOM 2842 C CA . LEU B 1 122 ? 17.969 1.533 -7.227 1 98.81 122 LEU B CA 1
ATOM 2843 C C . LEU B 1 122 ? 18.875 1.788 -6.031 1 98.81 122 LEU B C 1
ATOM 2845 O O . LEU B 1 122 ? 20.016 1.307 -5.996 1 98.81 122 LEU B O 1
ATOM 2849 N N . PHE B 1 123 ? 18.375 2.58 -5.133 1 98.81 123 PHE B N 1
ATOM 2850 C CA . PHE B 1 123 ? 19.078 2.824 -3.873 1 98.81 123 PHE B CA 1
ATOM 2851 C C . PHE B 1 123 ? 18.234 2.346 -2.691 1 98.81 123 PHE B C 1
ATOM 2853 O O . PHE B 1 123 ? 17.047 2.629 -2.613 1 98.81 123 PHE B O 1
ATOM 2860 N N . MET B 1 124 ? 18.875 1.618 -1.77 1 98.81 124 MET B N 1
ATOM 2861 C CA . MET B 1 124 ? 18.188 1.14 -0.574 1 98.81 124 MET B CA 1
ATOM 2862 C C . MET B 1 124 ? 19.031 1.41 0.676 1 98.81 124 MET B C 1
ATOM 2864 O O . MET B 1 124 ? 20.25 1.53 0.599 1 98.81 124 MET B O 1
ATOM 2868 N N . TRP B 1 125 ? 18.359 1.571 1.792 1 98.88 125 TRP B N 1
ATOM 2869 C CA . TRP B 1 125 ? 19 1.786 3.086 1 98.88 125 TRP B CA 1
ATOM 2870 C C . TRP B 1 125 ? 18.094 1.332 4.223 1 98.88 125 TRP B C 1
ATOM 2872 O O . TRP B 1 125 ? 16.922 1.002 4 1 98.88 125 TRP B O 1
ATOM 2882 N N . GLY B 1 126 ? 18.703 1.252 5.422 1 98.81 126 GLY B N 1
ATOM 2883 C CA . GLY B 1 126 ? 17.984 0.787 6.598 1 98.81 126 GLY B CA 1
ATOM 2884 C C . GLY B 1 126 ? 18.406 -0.596 7.047 1 98.81 126 GLY B C 1
ATOM 2885 O O . GLY B 1 126 ? 19.594 -0.937 6.984 1 98.81 126 GLY B O 1
ATOM 2886 N N . ASP B 1 127 ? 17.406 -1.328 7.602 1 98.81 127 ASP B N 1
ATOM 2887 C CA . ASP B 1 127 ? 17.609 -2.641 8.211 1 98.81 127 ASP B CA 1
ATOM 2888 C C . ASP B 1 127 ? 18 -3.678 7.152 1 98.81 127 ASP B C 1
ATOM 2890 O O . ASP B 1 127 ? 17.375 -3.74 6.086 1 98.81 127 ASP B O 1
ATOM 2894 N N . ASN B 1 128 ? 19.047 -4.469 7.512 1 98.81 128 ASN B N 1
ATOM 2895 C CA . ASN B 1 128 ? 19.453 -5.57 6.652 1 98.81 128 ASN B CA 1
ATOM 2896 C C . ASN B 1 128 ? 19.688 -6.852 7.445 1 98.81 128 ASN B C 1
ATOM 2898 O O . ASN B 1 128 ? 20.438 -7.727 7.023 1 98.81 128 ASN B O 1
ATOM 2902 N N . SER B 1 129 ? 19.031 -6.98 8.547 1 98.56 129 SER B N 1
ATOM 2903 C CA . SER B 1 129 ? 19.234 -8.125 9.422 1 98.56 129 SER B CA 1
ATOM 2904 C C . SER B 1 129 ? 18.812 -9.43 8.742 1 98.56 129 SER B C 1
ATOM 2906 O O . SER B 1 129 ? 19.375 -10.492 9.031 1 98.56 129 SER B O 1
ATOM 2908 N N . GLU B 1 130 ? 17.891 -9.344 7.812 1 98.12 130 GLU B N 1
ATOM 2909 C CA . GLU B 1 130 ? 17.422 -10.523 7.086 1 98.12 130 GLU B CA 1
ATOM 2910 C C . GLU B 1 130 ? 17.859 -10.477 5.625 1 98.12 130 GLU B C 1
ATOM 2912 O O . GLU B 1 130 ? 17.438 -11.305 4.816 1 98.12 130 GLU B O 1
ATOM 2917 N N . GLY B 1 131 ? 18.672 -9.477 5.277 1 98.69 131 GLY B N 1
ATOM 2918 C CA . GLY B 1 131 ? 19.078 -9.305 3.891 1 98.69 131 GLY B CA 1
ATOM 2919 C C . GLY B 1 131 ? 18.078 -8.5 3.074 1 98.69 131 GLY B C 1
ATOM 2920 O O . GLY B 1 131 ? 18.109 -8.539 1.842 1 98.69 131 GLY B O 1
ATOM 2921 N N . GLN B 1 132 ? 17.188 -7.824 3.723 1 98.06 132 GLN B N 1
ATOM 2922 C CA . GLN B 1 132 ? 16.016 -7.25 3.072 1 98.06 132 GLN B CA 1
ATOM 2923 C C . GLN B 1 132 ? 16.375 -5.98 2.307 1 98.06 132 GLN B C 1
ATOM 2925 O O . GLN B 1 132 ? 15.547 -5.414 1.598 1 98.06 132 GLN B O 1
ATOM 2930 N N . ILE B 1 133 ? 17.625 -5.516 2.293 1 98.75 133 ILE B N 1
ATOM 2931 C CA . ILE B 1 133 ? 17.984 -4.441 1.369 1 98.75 133 ILE B CA 1
ATOM 2932 C C . ILE B 1 133 ? 19.031 -4.938 0.374 1 98.75 133 ILE B C 1
ATOM 2934 O O . ILE B 1 133 ? 19.594 -4.148 -0.382 1 98.75 133 ILE B O 1
ATOM 2938 N N . GLY B 1 134 ? 19.469 -6.164 0.408 1 98.75 134 GLY B N 1
ATOM 2939 C CA . GLY B 1 134 ? 20.219 -6.805 -0.655 1 98.75 134 GLY B CA 1
ATOM 2940 C C . GLY B 1 134 ? 21.703 -6.449 -0.636 1 98.75 134 GLY B C 1
ATOM 2941 O O . GLY B 1 134 ? 22.359 -6.477 -1.675 1 98.75 134 GLY B O 1
ATOM 2942 N N . LEU B 1 135 ? 22.25 -6.047 0.527 1 98.56 135 LEU B N 1
ATOM 2943 C CA . LEU B 1 135 ? 23.625 -5.586 0.605 1 98.56 135 LEU B CA 1
ATOM 2944 C C . LEU B 1 135 ? 24.484 -6.574 1.394 1 98.56 135 LEU B C 1
ATOM 2946 O O . LEU B 1 135 ? 25.297 -6.168 2.227 1 98.56 135 LEU B O 1
ATOM 2950 N N . LYS B 1 136 ? 24.234 -7.832 1.189 1 96.69 136 LYS B N 1
ATOM 2951 C CA . LYS B 1 136 ? 25.062 -8.938 1.682 1 96.69 136 LYS B CA 1
ATOM 2952 C C . LYS B 1 136 ? 25.156 -8.914 3.205 1 96.69 136 LYS B C 1
ATOM 2954 O O . LYS B 1 136 ? 24.141 -8.914 3.896 1 96.69 136 LYS B O 1
ATOM 2959 N N . ASN B 1 137 ? 26.312 -8.82 3.818 1 95 137 ASN B N 1
ATOM 2960 C CA . ASN B 1 137 ? 26.5 -9.227 5.207 1 95 137 ASN B CA 1
ATOM 2961 C C . ASN B 1 137 ? 26.453 -8.023 6.152 1 95 137 ASN B C 1
ATOM 2963 O O . ASN B 1 137 ? 26.719 -8.164 7.348 1 95 137 ASN B O 1
ATOM 2967 N N . VAL B 1 138 ? 26.141 -6.891 5.672 1 97.75 138 VAL B N 1
ATOM 2968 C CA . VAL B 1 138 ? 25.969 -5.777 6.598 1 97.75 138 VAL B CA 1
ATOM 2969 C C . VAL B 1 138 ? 24.609 -5.887 7.293 1 97.75 138 VAL B C 1
ATOM 2971 O O . VAL B 1 138 ? 23.641 -6.398 6.711 1 97.75 138 VAL B O 1
ATOM 2974 N N . THR B 1 139 ? 24.547 -5.469 8.531 1 98.38 139 THR B N 1
ATOM 2975 C CA . THR B 1 139 ? 23.328 -5.598 9.32 1 98.38 139 THR B CA 1
ATOM 2976 C C . THR B 1 139 ? 22.375 -4.438 9.031 1 98.38 139 THR B C 1
ATOM 2978 O O . THR B 1 139 ? 21.156 -4.582 9.156 1 98.38 139 THR B O 1
ATOM 2981 N N . ASN B 1 140 ? 22.922 -3.291 8.758 1 98.75 140 ASN B N 1
ATOM 2982 C CA . ASN B 1 140 ? 22.188 -2.098 8.367 1 98.75 140 ASN B CA 1
ATOM 2983 C C . ASN B 1 140 ? 23.094 -1.085 7.668 1 98.75 140 ASN B C 1
ATOM 2985 O O . ASN B 1 140 ? 24.312 -1.175 7.758 1 98.75 140 ASN B O 1
ATOM 2989 N N . VAL B 1 141 ? 22.469 -0.184 6.91 1 98.81 141 VAL B N 1
ATOM 2990 C CA . VAL B 1 141 ? 23.188 0.966 6.363 1 98.81 141 VAL B CA 1
ATOM 2991 C C . VAL B 1 141 ? 22.375 2.236 6.594 1 98.81 141 VAL B C 1
ATOM 2993 O O . VAL B 1 141 ? 21.141 2.223 6.484 1 98.81 141 VAL B O 1
ATOM 2996 N N . CYS B 1 142 ? 23.062 3.318 6.871 1 98.88 142 CYS B N 1
ATOM 2997 C CA . CYS B 1 142 ? 22.375 4.516 7.324 1 98.88 142 CYS B CA 1
ATOM 2998 C C . CYS B 1 142 ? 22.359 5.586 6.238 1 98.88 142 CYS B C 1
ATOM 3000 O O . CYS B 1 142 ? 21.922 6.715 6.477 1 98.88 142 CYS B O 1
ATOM 3002 N N . VAL B 1 143 ? 22.859 5.301 5.109 1 98.88 143 VAL B N 1
ATOM 3003 C CA . VAL B 1 143 ? 22.781 6.16 3.936 1 98.88 143 VAL B CA 1
ATOM 3004 C C . VAL B 1 143 ? 22.422 5.328 2.709 1 98.88 143 VAL B C 1
ATOM 3006 O O . VAL B 1 143 ? 22.672 4.121 2.67 1 98.88 143 VAL B O 1
ATOM 3009 N N . PRO B 1 144 ? 21.812 5.934 1.701 1 98.81 144 PRO B N 1
ATOM 3010 C CA . PRO B 1 144 ? 21.438 5.16 0.514 1 98.81 144 PRO B CA 1
ATOM 3011 C C . PRO B 1 144 ? 22.641 4.492 -0.158 1 98.81 144 PRO B C 1
ATOM 3013 O O . PRO B 1 144 ? 23.688 5.121 -0.321 1 98.81 144 PRO B O 1
ATOM 3016 N N . HIS B 1 145 ? 22.453 3.227 -0.491 1 98.81 145 HIS B N 1
ATOM 3017 C CA . HIS B 1 145 ? 23.422 2.457 -1.27 1 98.81 145 HIS B CA 1
ATOM 3018 C C . HIS B 1 145 ? 22.781 1.882 -2.527 1 98.81 145 HIS B C 1
ATOM 3020 O O . HIS B 1 145 ? 21.641 1.425 -2.492 1 98.81 145 HIS B O 1
ATOM 3026 N N . GLN B 1 146 ? 23.547 1.899 -3.553 1 98.5 146 GLN B N 1
ATOM 3027 C CA . GLN B 1 146 ? 23.031 1.337 -4.793 1 98.5 146 GLN B CA 1
ATOM 3028 C C . GLN B 1 146 ? 22.938 -0.185 -4.715 1 98.5 146 GLN B C 1
ATOM 3030 O O . GLN B 1 146 ? 23.875 -0.837 -4.227 1 98.5 146 GLN B O 1
ATOM 3035 N N . VAL B 1 147 ? 21.875 -0.756 -5.051 1 98.81 147 VAL B N 1
ATOM 3036 C CA . VAL B 1 147 ? 21.641 -2.186 -5.238 1 98.81 147 VAL B CA 1
ATOM 3037 C C . VAL B 1 147 ? 21.5 -2.496 -6.727 1 98.81 147 VAL B C 1
ATOM 3039 O O . VAL B 1 147 ? 20.578 -2.008 -7.387 1 98.81 147 VAL B O 1
ATOM 3042 N N . THR B 1 148 ? 22.422 -3.297 -7.277 1 98.38 148 THR B N 1
ATOM 3043 C CA . THR B 1 148 ? 22.422 -3.477 -8.727 1 98.38 148 THR B CA 1
ATOM 3044 C C . THR B 1 148 ? 22.844 -4.898 -9.094 1 98.38 148 THR B C 1
ATOM 3046 O O . THR B 1 148 ? 23.562 -5.551 -8.336 1 98.38 148 THR B O 1
ATOM 3049 N N . ILE B 1 149 ? 22.344 -5.383 -10.172 1 98.25 149 ILE B N 1
ATOM 3050 C CA . ILE B 1 149 ? 22.797 -6.613 -10.812 1 98.25 149 ILE B CA 1
ATOM 3051 C C . ILE B 1 149 ? 23.359 -6.297 -12.195 1 98.25 149 ILE B C 1
ATOM 3053 O O . ILE B 1 149 ? 23.516 -7.195 -13.023 1 98.25 149 ILE B O 1
ATOM 3057 N N . GLY B 1 150 ? 23.531 -5.059 -12.461 1 98.25 150 GLY B N 1
ATOM 3058 C CA . GLY B 1 150 ? 24.078 -4.641 -13.734 1 98.25 150 GLY B CA 1
ATOM 3059 C C . GLY B 1 150 ? 23.031 -4.316 -14.773 1 98.25 150 GLY B C 1
ATOM 3060 O O . GLY B 1 150 ? 23.344 -4.145 -15.953 1 98.25 150 GLY B O 1
ATOM 3061 N N . LYS B 1 151 ? 21.766 -4.324 -14.367 1 98.44 151 LYS B N 1
ATOM 3062 C CA . LYS B 1 151 ? 20.656 -3.984 -15.242 1 98.44 151 LYS B CA 1
ATOM 3063 C C . LYS B 1 151 ? 19.797 -2.873 -14.641 1 98.44 151 LYS B C 1
ATOM 3065 O O . LYS B 1 151 ? 19.672 -2.77 -13.422 1 98.44 151 LYS B O 1
ATOM 3070 N N . PRO B 1 152 ? 19.141 -2.064 -15.547 1 98.62 152 PRO B N 1
ATOM 3071 C CA . PRO B 1 152 ? 18.219 -1.058 -15.008 1 98.62 152 PRO B CA 1
ATOM 3072 C C . PRO B 1 152 ? 16.969 -1.673 -14.398 1 98.62 152 PRO B C 1
ATOM 3074 O O . PRO B 1 152 ? 16.453 -2.666 -14.906 1 98.62 152 PRO B O 1
ATOM 3077 N N . VAL B 1 153 ? 16.516 -1.041 -13.328 1 98.5 153 VAL B N 1
ATOM 3078 C CA . VAL B 1 153 ? 15.352 -1.485 -12.578 1 98.5 153 VAL B CA 1
ATOM 3079 C C . VAL B 1 153 ? 14.133 -0.653 -12.977 1 98.5 153 VAL B C 1
ATOM 3081 O O . VAL B 1 153 ? 14.242 0.555 -13.203 1 98.5 153 VAL B O 1
ATOM 3084 N N . SER B 1 154 ? 12.922 -1.33 -13.016 1 95.12 154 SER B N 1
ATOM 3085 C CA . SER B 1 154 ? 11.719 -0.608 -13.422 1 95.12 154 SER B CA 1
ATOM 3086 C C . SER B 1 154 ? 10.711 -0.535 -12.281 1 95.12 154 SER B C 1
ATOM 3088 O O . SER B 1 154 ? 9.797 0.296 -12.305 1 95.12 154 SER B O 1
ATOM 3090 N N . TRP B 1 155 ? 10.883 -1.398 -11.281 1 92.31 155 TRP B N 1
ATOM 3091 C CA . TRP B 1 155 ? 9.906 -1.471 -10.203 1 92.31 155 TRP B CA 1
ATOM 3092 C C . TRP B 1 155 ? 10.547 -2.004 -8.922 1 92.31 155 TRP B C 1
ATOM 3094 O O . TRP B 1 155 ? 11.383 -2.91 -8.977 1 92.31 155 TRP B O 1
ATOM 3104 N N . ILE B 1 156 ? 10.102 -1.461 -7.777 1 94.81 156 ILE B N 1
ATOM 3105 C CA . ILE B 1 156 ? 10.609 -1.903 -6.484 1 94.81 156 ILE B CA 1
ATOM 3106 C C . ILE B 1 156 ? 9.453 -2.076 -5.504 1 94.81 156 ILE B C 1
ATOM 3108 O O . ILE B 1 156 ? 8.477 -1.329 -5.555 1 94.81 156 ILE B O 1
ATOM 3112 N N . SER B 1 157 ? 9.57 -3.07 -4.641 1 91.44 157 SER B N 1
ATOM 3113 C CA . SER B 1 157 ? 8.641 -3.256 -3.531 1 91.44 157 SER B CA 1
ATOM 3114 C C . SER B 1 157 ? 9.367 -3.744 -2.281 1 91.44 157 SER B C 1
ATOM 3116 O O . SER B 1 157 ? 10.094 -4.734 -2.326 1 91.44 157 SER B O 1
ATOM 3118 N N . CYS B 1 158 ? 9.133 -2.986 -1.257 1 92.81 158 CYS B N 1
ATOM 3119 C CA . CYS B 1 158 ? 9.609 -3.406 0.056 1 92.81 158 CYS B CA 1
ATOM 3120 C C . CYS B 1 158 ? 8.469 -3.98 0.892 1 92.81 158 CYS B C 1
ATOM 3122 O O . CYS B 1 158 ? 7.453 -3.32 1.094 1 92.81 158 CYS B O 1
ATOM 3124 N N . GLY B 1 159 ? 8.672 -5.152 1.341 1 90 159 GLY B N 1
ATOM 3125 C CA . GLY B 1 159 ? 7.742 -5.754 2.283 1 90 159 GLY B CA 1
ATOM 3126 C C . GLY B 1 159 ? 8.195 -5.645 3.727 1 90 159 GLY B C 1
ATOM 3127 O O . GLY B 1 159 ? 8.977 -4.754 4.066 1 90 159 GLY B O 1
ATOM 3128 N N . TYR B 1 160 ? 7.672 -6.562 4.59 1 88.38 160 TYR B N 1
ATOM 3129 C CA . TYR B 1 160 ? 8.023 -6.453 6 1 88.38 160 TYR B CA 1
ATOM 3130 C C . TYR B 1 160 ? 9.477 -6.84 6.234 1 88.38 160 TYR B C 1
ATOM 3132 O O . TYR B 1 160 ? 10.25 -6.066 6.809 1 88.38 160 TYR B O 1
ATOM 3140 N N . TYR B 1 161 ? 9.914 -7.953 5.688 1 94.44 161 TYR B N 1
ATOM 3141 C CA . TYR B 1 161 ? 11.297 -8.391 5.883 1 94.44 161 TYR B CA 1
ATOM 3142 C C . TYR B 1 161 ? 11.891 -8.906 4.582 1 94.44 161 TYR B C 1
ATOM 3144 O O . TYR B 1 161 ? 12.883 -9.648 4.598 1 94.44 161 TYR B O 1
ATOM 3152 N N . HIS B 1 162 ? 11.266 -8.648 3.498 1 96.19 162 HIS B N 1
ATOM 3153 C CA . HIS B 1 162 ? 11.773 -9.008 2.18 1 96.19 162 HIS B CA 1
ATOM 3154 C C . HIS B 1 162 ? 11.43 -7.938 1.148 1 96.19 162 HIS B C 1
ATOM 3156 O O . HIS B 1 162 ? 10.562 -7.094 1.385 1 96.19 162 HIS B O 1
ATOM 3162 N N . SER B 1 163 ? 12.195 -7.93 0.069 1 97.19 163 SER B N 1
ATOM 3163 C CA . SER B 1 163 ? 12.023 -6.949 -1.001 1 97.19 163 SER B CA 1
ATOM 3164 C C . SER B 1 163 ? 12.172 -7.602 -2.373 1 97.19 163 SER B C 1
ATOM 3166 O O . SER B 1 163 ? 12.664 -8.727 -2.48 1 97.19 163 SER B O 1
ATOM 3168 N N . ALA B 1 164 ? 11.664 -6.902 -3.309 1 97.31 164 ALA B N 1
ATOM 3169 C CA . ALA B 1 164 ? 11.742 -7.355 -4.695 1 97.31 164 ALA B CA 1
ATOM 3170 C C . ALA B 1 164 ? 11.883 -6.172 -5.648 1 97.31 164 ALA B C 1
ATOM 3172 O O . ALA B 1 164 ? 11.367 -5.082 -5.379 1 97.31 164 ALA B O 1
ATOM 3173 N N . PHE B 1 165 ? 12.594 -6.402 -6.707 1 97.94 165 PHE B N 1
ATOM 3174 C CA . PHE B 1 165 ? 12.555 -5.441 -7.801 1 97.94 165 PHE B CA 1
ATOM 3175 C C . PHE B 1 165 ? 12.445 -6.156 -9.148 1 97.94 165 PHE B C 1
ATOM 3177 O O . PHE B 1 165 ? 12.727 -7.352 -9.242 1 97.94 165 PHE B O 1
ATOM 3184 N N . VAL B 1 166 ? 11.977 -5.453 -10.133 1 96.62 166 VAL B N 1
ATOM 3185 C CA . VAL B 1 166 ? 11.828 -5.906 -11.516 1 96.62 166 VAL B CA 1
ATOM 3186 C C . VAL B 1 166 ? 12.75 -5.098 -12.422 1 96.62 166 VAL B C 1
ATOM 3188 O O . VAL B 1 166 ? 12.82 -3.869 -12.32 1 96.62 166 VAL B O 1
ATOM 3191 N N . THR B 1 167 ? 13.5 -5.793 -13.258 1 98.38 167 THR B N 1
ATOM 3192 C CA . THR B 1 167 ? 14.328 -5.094 -14.234 1 98.38 167 THR B CA 1
ATOM 3193 C C . THR B 1 167 ? 13.484 -4.629 -15.422 1 98.38 167 THR B C 1
ATOM 3195 O O . THR B 1 167 ? 12.359 -5.098 -15.609 1 98.38 167 THR B O 1
ATOM 3198 N N . THR B 1 168 ? 14.055 -3.705 -16.203 1 96.88 168 THR B N 1
ATOM 3199 C CA . THR B 1 168 ? 13.352 -3.141 -17.344 1 96.88 168 THR B CA 1
ATOM 3200 C C . THR B 1 168 ? 13.039 -4.223 -18.375 1 96.88 168 THR B C 1
ATOM 3202 O O . THR B 1 168 ? 12.031 -4.145 -19.078 1 96.88 168 THR B O 1
ATOM 3205 N N . ASP B 1 169 ? 13.828 -5.242 -18.438 1 96.69 169 ASP B N 1
ATOM 3206 C CA . ASP B 1 169 ? 13.586 -6.312 -19.391 1 96.69 169 ASP B CA 1
ATOM 3207 C C . ASP B 1 169 ? 12.656 -7.375 -18.812 1 96.69 169 ASP B C 1
ATOM 3209 O O . ASP B 1 169 ? 12.414 -8.406 -19.438 1 96.69 169 ASP B O 1
ATOM 3213 N N . GLY B 1 170 ? 12.25 -7.254 -17.578 1 96 170 GLY B N 1
ATOM 3214 C CA . GLY B 1 170 ? 11.141 -8.047 -17.078 1 96 170 GLY B CA 1
ATOM 3215 C C . GLY B 1 170 ? 11.578 -9.188 -16.172 1 96 170 GLY B C 1
ATOM 3216 O O . GLY B 1 170 ? 10.844 -10.156 -15.992 1 96 170 GLY B O 1
ATOM 3217 N N . GLU B 1 171 ? 12.766 -9.102 -15.602 1 97.62 171 GLU B N 1
ATOM 3218 C CA . GLU B 1 171 ? 13.227 -10.109 -14.648 1 97.62 171 GLU B CA 1
ATOM 3219 C C . GLU B 1 171 ? 12.859 -9.727 -13.219 1 97.62 171 GLU B C 1
ATOM 3221 O O . GLU B 1 171 ? 12.938 -8.555 -12.844 1 97.62 171 GLU B O 1
ATOM 3226 N N . LEU B 1 172 ? 12.516 -10.75 -12.445 1 98.19 172 LEU B N 1
ATOM 3227 C CA . LEU B 1 172 ? 12.195 -10.547 -11.031 1 98.19 172 LEU B CA 1
ATOM 3228 C C . LEU B 1 172 ? 13.359 -10.984 -10.141 1 98.19 172 LEU B C 1
ATOM 3230 O O . LEU B 1 172 ? 13.891 -12.086 -10.297 1 98.19 172 LEU B O 1
ATOM 3234 N N . TYR B 1 173 ? 13.727 -10.094 -9.242 1 98.81 173 TYR B N 1
ATOM 3235 C CA . TYR B 1 173 ? 14.742 -10.414 -8.242 1 98.81 173 TYR B CA 1
ATOM 3236 C C . TYR B 1 173 ? 14.188 -10.258 -6.832 1 98.81 173 TYR B C 1
ATOM 3238 O O . TYR B 1 173 ? 13.516 -9.273 -6.531 1 98.81 173 TYR B O 1
ATOM 3246 N N . MET B 1 174 ? 14.523 -11.266 -5.984 1 98.62 174 MET B N 1
ATOM 3247 C CA . MET B 1 174 ? 14.039 -11.289 -4.605 1 98.62 174 MET B CA 1
ATOM 3248 C C . MET B 1 174 ? 15.203 -11.414 -3.627 1 98.62 174 MET B C 1
ATOM 3250 O O . MET B 1 174 ? 16.203 -12.055 -3.93 1 98.62 174 MET B O 1
ATOM 3254 N N . PHE B 1 175 ? 15.008 -10.82 -2.457 1 98.81 175 PHE B N 1
ATOM 3255 C CA . PHE B 1 175 ? 15.984 -10.914 -1.378 1 98.81 175 PHE B CA 1
ATOM 3256 C C . PHE B 1 175 ? 15.344 -10.562 -0.039 1 98.81 175 PHE B C 1
ATOM 3258 O O . PHE B 1 175 ? 14.289 -9.93 0.004 1 98.81 175 PHE B O 1
ATOM 3265 N N . GLY B 1 176 ? 16.016 -11.062 1.029 1 98.62 176 GLY B N 1
ATOM 3266 C CA . GLY B 1 176 ? 15.484 -10.844 2.363 1 98.62 176 GLY B CA 1
ATOM 3267 C C . GLY B 1 176 ? 15.234 -12.125 3.127 1 98.62 176 GLY B C 1
ATOM 3268 O O . GLY B 1 176 ? 15.953 -13.109 2.943 1 98.62 176 GLY B O 1
ATOM 3269 N N . GLU B 1 177 ? 14.273 -12.055 4.051 1 97.81 177 GLU B N 1
ATOM 3270 C CA . GLU B 1 177 ? 13.984 -13.172 4.949 1 97.81 177 GLU B CA 1
ATOM 3271 C C . GLU B 1 177 ? 13.445 -14.375 4.18 1 97.81 177 GLU B C 1
ATOM 3273 O O . GLU B 1 177 ? 12.438 -14.273 3.475 1 97.81 177 GLU B O 1
ATOM 3278 N N . PRO B 1 178 ? 14.078 -15.547 4.324 1 97.75 178 PRO B N 1
ATOM 3279 C CA . PRO B 1 178 ? 13.664 -16.719 3.557 1 97.75 178 PRO B CA 1
ATOM 3280 C C . PRO B 1 178 ? 12.609 -17.562 4.285 1 97.75 178 PRO B C 1
ATOM 3282 O O . PRO B 1 178 ? 12.703 -18.797 4.309 1 97.75 178 PRO B O 1
ATOM 3285 N N . GLU B 1 179 ? 11.648 -17 4.871 1 95.69 179 GLU B N 1
ATOM 3286 C CA . GLU B 1 179 ? 10.633 -17.734 5.625 1 95.69 179 GLU B CA 1
ATOM 3287 C C . GLU B 1 179 ? 9.352 -17.875 4.812 1 95.69 179 GLU B C 1
ATOM 3289 O O . GLU B 1 179 ? 8.977 -16.984 4.055 1 95.69 179 GLU B O 1
ATOM 3294 N N . ASN B 1 180 ? 8.703 -19.016 4.91 1 94.75 180 ASN B N 1
ATOM 3295 C CA . ASN B 1 180 ? 7.367 -19.297 4.398 1 94.75 180 ASN B CA 1
ATOM 3296 C C . ASN B 1 180 ? 7.312 -19.188 2.877 1 94.75 180 ASN B C 1
ATOM 3298 O O . ASN B 1 180 ? 6.254 -18.922 2.307 1 94.75 180 ASN B O 1
ATOM 3302 N N . GLY B 1 181 ? 8.453 -19.266 2.238 1 96.5 181 GLY B N 1
ATOM 3303 C CA . GLY B 1 181 ? 8.484 -19.281 0.785 1 96.5 181 GLY B CA 1
ATOM 3304 C C . GLY B 1 181 ? 8.266 -17.922 0.16 1 96.5 181 GLY B C 1
ATOM 3305 O O . GLY B 1 181 ? 8.047 -17.812 -1.048 1 96.5 181 GLY B O 1
ATOM 3306 N N . LYS B 1 182 ? 8.344 -16.938 0.91 1 94.81 182 LYS B N 1
ATOM 3307 C CA . LYS B 1 182 ? 7.934 -15.625 0.439 1 94.81 182 LYS B CA 1
ATOM 3308 C C . LYS B 1 182 ? 8.922 -15.078 -0.589 1 94.81 182 LYS B C 1
ATOM 3310 O O . LYS B 1 182 ? 8.633 -14.102 -1.276 1 94.81 182 LYS B O 1
ATOM 3315 N N . LEU B 1 183 ? 10.023 -15.672 -0.768 1 98.19 183 LEU B N 1
ATOM 3316 C CA . LEU B 1 183 ? 10.984 -15.219 -1.771 1 98.19 183 LEU B CA 1
ATOM 3317 C C . LEU B 1 183 ? 10.742 -15.922 -3.104 1 98.19 183 LEU B C 1
ATOM 3319 O O . LEU B 1 183 ? 11.273 -15.508 -4.137 1 98.19 183 LEU B O 1
ATOM 3323 N N . GLY B 1 184 ? 10.031 -16.953 -3.129 1 97.81 184 GLY B N 1
ATOM 3324 C CA . GLY B 1 184 ? 9.773 -17.672 -4.367 1 97.81 184 GLY B CA 1
ATOM 3325 C C . GLY B 1 184 ? 11.016 -18.312 -4.953 1 97.81 184 GLY B C 1
ATOM 3326 O O . GLY B 1 184 ? 11.125 -18.469 -6.168 1 97.81 184 GLY B O 1
ATOM 3327 N N . LEU B 1 185 ? 11.969 -18.625 -4.09 1 98 185 LEU B N 1
ATOM 3328 C CA . LEU B 1 185 ? 13.25 -19.156 -4.535 1 98 185 LEU B CA 1
ATOM 3329 C C . LEU B 1 185 ? 13.391 -20.625 -4.148 1 98 185 LEU B C 1
ATOM 3331 O O . LEU B 1 185 ? 12.914 -21.047 -3.086 1 98 185 LEU B O 1
ATOM 3335 N N . PRO B 1 186 ? 14.078 -21.391 -5 1 95.94 186 PRO B N 1
ATOM 3336 C CA . PRO B 1 186 ? 14.398 -22.766 -4.59 1 95.94 186 PRO B CA 1
ATOM 3337 C C . PRO B 1 186 ? 15.43 -22.812 -3.465 1 95.94 186 PRO B C 1
ATOM 3339 O O . PRO B 1 186 ? 16.156 -21.844 -3.236 1 95.94 186 PRO B O 1
ATOM 3342 N N . ASN B 1 187 ? 15.492 -23.938 -2.832 1 95 187 ASN B N 1
ATOM 3343 C CA . ASN B 1 187 ? 16.344 -24.109 -1.661 1 95 187 ASN B CA 1
ATOM 3344 C C . ASN B 1 187 ? 17.797 -23.797 -1.972 1 95 187 ASN B C 1
ATOM 3346 O O . ASN B 1 187 ? 18.5 -23.219 -1.141 1 95 187 ASN B O 1
ATOM 3350 N N . GLN B 1 188 ? 18.281 -24.109 -3.15 1 95.06 188 GLN B N 1
ATOM 3351 C CA . GLN B 1 188 ? 19.688 -23.953 -3.523 1 95.06 188 GLN B CA 1
ATOM 3352 C C . GLN B 1 188 ? 20.094 -22.484 -3.529 1 95.06 188 GLN B C 1
ATOM 3354 O O . GLN B 1 188 ? 21.266 -22.156 -3.33 1 95.06 188 GLN B O 1
ATOM 3359 N N . LEU B 1 189 ? 19.078 -21.609 -3.721 1 95.44 189 LEU B N 1
ATOM 3360 C CA . LEU B 1 189 ? 19.391 -20.188 -3.834 1 95.44 189 LEU B CA 1
ATOM 3361 C C . LEU B 1 189 ? 19.172 -19.484 -2.504 1 95.44 189 LEU B C 1
ATOM 3363 O O . LEU B 1 189 ? 19.578 -18.328 -2.338 1 95.44 189 LEU B O 1
ATOM 3367 N N . LEU B 1 190 ? 18.609 -20.125 -1.521 1 96.69 190 LEU B N 1
ATOM 3368 C CA . LEU B 1 190 ? 18.25 -19.5 -0.259 1 96.69 190 LEU B CA 1
ATOM 3369 C C . LEU B 1 190 ? 19.5 -19.172 0.564 1 96.69 190 LEU B C 1
ATOM 3371 O O . LEU B 1 190 ? 19.453 -18.328 1.467 1 96.69 190 LEU B O 1
ATOM 3375 N N . SER B 1 191 ? 20.609 -19.797 0.283 1 96.62 191 SER B N 1
ATOM 3376 C CA . SER B 1 191 ? 21.844 -19.484 0.99 1 96.62 191 SER B CA 1
ATOM 3377 C C . SER B 1 191 ? 22.328 -18.062 0.665 1 96.62 191 SER B C 1
ATOM 3379 O O . SER B 1 191 ? 23.078 -17.469 1.443 1 96.62 191 SER B O 1
ATOM 3381 N N . ASN B 1 192 ? 21.953 -17.531 -0.44 1 97.81 192 ASN B N 1
ATOM 3382 C CA . ASN B 1 192 ? 22.359 -16.203 -0.867 1 97.81 192 ASN B CA 1
ATOM 3383 C C . ASN B 1 192 ? 21.203 -15.211 -0.825 1 97.81 192 ASN B C 1
ATOM 3385 O O . ASN B 1 192 ? 21.125 -14.297 -1.651 1 97.81 192 ASN B O 1
ATOM 3389 N N . HIS B 1 193 ? 20.312 -15.438 0.155 1 98.31 193 HIS B N 1
ATOM 3390 C CA . HIS B 1 193 ? 19.078 -14.664 0.246 1 98.31 193 HIS B CA 1
ATOM 3391 C C . HIS B 1 193 ? 19.359 -13.211 0.593 1 98.31 193 HIS B C 1
ATOM 3393 O O . HIS B 1 193 ? 18.484 -12.352 0.453 1 98.31 193 HIS B O 1
ATOM 3399 N N . ARG B 1 194 ? 20.578 -12.867 0.953 1 98.62 194 ARG B N 1
ATOM 3400 C CA . ARG B 1 194 ? 20.922 -11.516 1.374 1 98.62 194 ARG B CA 1
ATOM 3401 C C . ARG B 1 194 ? 21.375 -10.664 0.189 1 98.62 194 ARG B C 1
ATOM 3403 O O . ARG B 1 194 ? 21.734 -9.5 0.353 1 98.62 194 ARG B O 1
ATOM 3410 N N . THR B 1 195 ? 21.391 -11.219 -0.958 1 98.69 195 THR B N 1
ATOM 3411 C CA . THR B 1 195 ? 21.641 -10.523 -2.219 1 98.69 195 THR B CA 1
ATOM 3412 C C . THR B 1 195 ? 20.5 -10.773 -3.201 1 98.69 195 THR B C 1
ATOM 3414 O O . THR B 1 195 ? 19.828 -11.812 -3.139 1 98.69 195 THR B O 1
ATOM 3417 N N . PRO B 1 196 ? 20.312 -9.828 -4.086 1 98.81 196 PRO B N 1
ATOM 3418 C CA . PRO B 1 196 ? 19.25 -10.086 -5.059 1 98.81 196 PRO B CA 1
ATOM 3419 C C . PRO B 1 196 ? 19.453 -11.391 -5.824 1 98.81 196 PRO B C 1
ATOM 3421 O O . PRO B 1 196 ? 20.531 -11.633 -6.371 1 98.81 196 PRO B O 1
ATOM 3424 N N . GLN B 1 197 ? 18.359 -12.219 -5.801 1 98.81 197 GLN B N 1
ATOM 3425 C CA . GLN B 1 197 ? 18.375 -13.5 -6.508 1 98.81 197 GLN B CA 1
ATOM 3426 C C . GLN B 1 197 ? 17.312 -13.531 -7.605 1 98.81 197 GLN B C 1
ATOM 3428 O O . GLN B 1 197 ? 16.156 -13.156 -7.375 1 98.81 197 GLN B O 1
ATOM 3433 N N . LEU B 1 198 ? 17.688 -14.023 -8.742 1 98.31 198 LEU B N 1
ATOM 3434 C CA . LEU B 1 198 ? 16.75 -14.141 -9.867 1 98.31 198 LEU B CA 1
ATOM 3435 C C . LEU B 1 198 ? 15.695 -15.203 -9.594 1 98.31 198 LEU B C 1
ATOM 3437 O O . LEU B 1 198 ? 16.031 -16.312 -9.156 1 98.31 198 LEU B O 1
ATOM 3441 N N . VAL B 1 199 ? 14.438 -14.875 -9.789 1 98 199 VAL B N 1
ATOM 3442 C CA . VAL B 1 199 ? 13.344 -15.836 -9.766 1 98 199 VAL B CA 1
ATOM 3443 C C . VAL B 1 199 ? 13.078 -16.344 -11.18 1 98 199 VAL B C 1
ATOM 3445 O O . VAL B 1 199 ? 12.367 -15.711 -11.961 1 98 199 VAL B O 1
ATOM 3448 N N . SER B 1 200 ? 13.438 -17.531 -11.438 1 96.19 200 SER B N 1
ATOM 3449 C CA . SER B 1 200 ? 13.477 -18.016 -12.812 1 96.19 200 SER B CA 1
ATOM 3450 C C . SER B 1 200 ? 12.219 -18.797 -13.156 1 96.19 200 SER B C 1
ATOM 3452 O O . SER B 1 200 ? 11.977 -19.125 -14.328 1 96.19 200 SER B O 1
ATOM 3454 N N . GLU B 1 201 ? 11.359 -19.062 -12.211 1 94.44 201 GLU B N 1
ATOM 3455 C CA . GLU B 1 201 ? 10.211 -19.938 -12.406 1 94.44 201 GLU B CA 1
ATOM 3456 C C . GLU B 1 201 ? 9.055 -19.188 -13.078 1 94.44 201 GLU B C 1
ATOM 3458 O O . GLU B 1 201 ? 8.023 -19.797 -13.391 1 94.44 201 GLU B O 1
ATOM 3463 N N . ILE B 1 202 ? 9.188 -17.984 -13.352 1 93.94 202 ILE B N 1
ATOM 3464 C CA . ILE B 1 202 ? 8.203 -17.203 -14.094 1 93.94 202 ILE B CA 1
ATOM 3465 C C . ILE B 1 202 ? 8.695 -16.953 -15.516 1 93.94 202 ILE B C 1
ATOM 3467 O O . ILE B 1 202 ? 9.602 -16.141 -15.727 1 93.94 202 ILE B O 1
ATOM 3471 N N . PRO B 1 203 ? 8.094 -17.594 -16.453 1 91.25 203 PRO B N 1
ATOM 3472 C CA . PRO B 1 203 ? 8.609 -17.516 -17.828 1 91.25 203 PRO B CA 1
ATOM 3473 C C . PRO B 1 203 ? 8.242 -16.203 -18.516 1 91.25 203 PRO B C 1
ATOM 3475 O O . PRO B 1 203 ? 8.953 -15.758 -19.422 1 91.25 203 PRO B O 1
ATOM 3478 N N . GLU B 1 204 ? 7.18 -15.555 -18.141 1 90.62 204 GLU B N 1
ATOM 3479 C CA . GLU B 1 204 ? 6.727 -14.305 -18.766 1 90.62 204 GLU B CA 1
ATOM 3480 C C . GLU B 1 204 ? 7.516 -13.109 -18.219 1 90.62 204 GLU B C 1
ATOM 3482 O O . GLU B 1 204 ? 8.172 -13.211 -17.188 1 90.62 204 GLU B O 1
ATOM 3487 N N . LYS B 1 205 ? 7.422 -11.992 -18.922 1 92.62 205 LYS B N 1
ATOM 3488 C CA . LYS B 1 205 ? 7.98 -10.742 -18.422 1 92.62 205 LYS B CA 1
ATOM 3489 C C . LYS B 1 205 ? 7.176 -10.211 -17.234 1 92.62 205 LYS B C 1
ATOM 3491 O O . LYS B 1 205 ? 5.953 -10.086 -17.312 1 92.62 205 LYS B O 1
ATOM 3496 N N . VAL B 1 206 ? 7.871 -9.977 -16.188 1 92.12 206 VAL B N 1
ATOM 3497 C CA . VAL B 1 206 ? 7.238 -9.422 -15 1 92.12 206 VAL B CA 1
ATOM 3498 C C . VAL B 1 206 ? 7.086 -7.91 -15.156 1 92.12 206 VAL B C 1
ATOM 3500 O O . VAL B 1 206 ? 8 -7.23 -15.625 1 92.12 206 VAL B O 1
ATOM 3503 N N . ILE B 1 207 ? 5.953 -7.406 -14.797 1 87.69 207 ILE B N 1
ATOM 3504 C CA . ILE B 1 207 ? 5.668 -5.98 -14.891 1 87.69 207 ILE B CA 1
ATOM 3505 C C . ILE B 1 207 ? 5.773 -5.336 -13.508 1 87.69 207 ILE B C 1
ATOM 3507 O O . ILE B 1 207 ? 6.371 -4.27 -13.359 1 87.69 207 ILE B O 1
ATOM 3511 N N . GLN B 1 208 ? 5.148 -5.992 -12.57 1 86.5 208 GLN B N 1
ATOM 3512 C CA . GLN B 1 208 ? 5.086 -5.477 -11.211 1 86.5 208 GLN B CA 1
ATOM 3513 C C . GLN B 1 208 ? 5.152 -6.605 -10.188 1 86.5 208 GLN B C 1
ATOM 3515 O O . GLN B 1 208 ? 4.812 -7.75 -10.5 1 86.5 208 GLN B O 1
ATOM 3520 N N . VAL B 1 209 ? 5.578 -6.188 -9.039 1 89.19 209 VAL B N 1
ATOM 3521 C CA . VAL B 1 209 ? 5.605 -7.09 -7.891 1 89.19 209 VAL B CA 1
ATOM 3522 C C . VAL B 1 209 ? 5.195 -6.332 -6.629 1 89.19 209 VAL B C 1
ATOM 3524 O O . VAL B 1 209 ? 5.453 -5.133 -6.504 1 89.19 209 VAL B O 1
ATOM 3527 N N . ALA B 1 210 ? 4.504 -7.012 -5.742 1 86.94 210 ALA B N 1
ATOM 3528 C CA . ALA B 1 210 ? 4.156 -6.473 -4.43 1 86.94 210 ALA B CA 1
ATOM 3529 C C . ALA B 1 210 ? 4.516 -7.457 -3.32 1 86.94 210 ALA B C 1
ATOM 3531 O O . ALA B 1 210 ? 4.094 -8.617 -3.35 1 86.94 210 ALA B O 1
ATOM 3532 N N . CYS B 1 211 ? 5.297 -6.922 -2.387 1 88.56 211 CYS B N 1
ATOM 3533 C CA . CYS B 1 211 ? 5.699 -7.711 -1.227 1 88.56 211 CYS B CA 1
ATOM 3534 C C . CYS B 1 211 ? 4.828 -7.383 -0.018 1 88.56 211 CYS B C 1
ATOM 3536 O O . CYS B 1 211 ? 4.73 -6.223 0.383 1 88.56 211 CYS B O 1
ATOM 3538 N N . GLY B 1 212 ? 4.242 -8.43 0.581 1 84 212 GLY B N 1
ATOM 3539 C CA . GLY B 1 212 ? 3.484 -8.273 1.812 1 84 212 GLY B CA 1
ATOM 3540 C C . GLY B 1 212 ? 4.289 -8.609 3.055 1 84 212 GLY B C 1
ATOM 3541 O O . GLY B 1 212 ? 5.496 -8.367 3.104 1 84 212 GLY B O 1
ATOM 3542 N N . GLY B 1 213 ? 3.514 -9.016 4.066 1 84.19 213 GLY B N 1
ATOM 3543 C CA . GLY B 1 213 ? 4.184 -9.453 5.281 1 84.19 213 GLY B CA 1
ATOM 3544 C C . GLY B 1 213 ? 4.863 -10.805 5.137 1 84.19 213 GLY B C 1
ATOM 3545 O O . GLY B 1 213 ? 5.996 -10.984 5.582 1 84.19 213 GLY B O 1
ATOM 3546 N N . GLU B 1 214 ? 4.121 -11.711 4.492 1 89.81 214 GLU B N 1
ATOM 3547 C CA . GLU B 1 214 ? 4.621 -13.078 4.422 1 89.81 214 GLU B CA 1
ATOM 3548 C C . GLU B 1 214 ? 4.379 -13.688 3.043 1 89.81 214 GLU B C 1
ATOM 3550 O O . GLU B 1 214 ? 4.508 -14.898 2.859 1 89.81 214 GLU B O 1
ATOM 3555 N N . HIS B 1 215 ? 3.986 -12.922 2.111 1 88.38 215 HIS B N 1
ATOM 3556 C CA . HIS B 1 215 ? 3.705 -13.406 0.764 1 88.38 215 HIS B CA 1
ATOM 3557 C C . HIS B 1 215 ? 4.047 -12.352 -0.283 1 88.38 215 HIS B C 1
ATOM 3559 O O . HIS B 1 215 ? 4.297 -11.195 0.056 1 88.38 215 HIS B O 1
ATOM 3565 N N . THR B 1 216 ? 4.094 -12.812 -1.511 1 90.81 216 THR B N 1
ATOM 3566 C CA . THR B 1 216 ? 4.418 -11.961 -2.65 1 90.81 216 THR B CA 1
ATOM 3567 C C . THR B 1 216 ? 3.451 -12.211 -3.805 1 90.81 216 THR B C 1
ATOM 3569 O O . THR B 1 216 ? 3.07 -13.352 -4.066 1 90.81 216 THR B O 1
ATOM 3572 N N . VAL B 1 217 ? 3.021 -11.156 -4.461 1 87.75 217 VAL B N 1
ATOM 3573 C CA . VAL B 1 217 ? 2.154 -11.195 -5.633 1 87.75 217 VAL B CA 1
ATOM 3574 C C . VAL B 1 217 ? 2.877 -10.586 -6.832 1 87.75 217 VAL B C 1
ATOM 3576 O O . VAL B 1 217 ? 3.465 -9.508 -6.727 1 87.75 217 VAL B O 1
ATOM 3579 N N . VAL B 1 218 ? 2.844 -11.289 -7.961 1 89.25 218 VAL B N 1
ATOM 3580 C CA . VAL B 1 218 ? 3.566 -10.875 -9.156 1 89.25 218 VAL B CA 1
ATOM 3581 C C . VAL B 1 218 ? 2.6 -10.766 -10.336 1 89.25 218 VAL B C 1
ATOM 3583 O O . VAL B 1 218 ? 1.768 -11.648 -10.547 1 89.25 218 VAL B O 1
ATOM 3586 N N . LEU B 1 219 ? 2.727 -9.703 -11.086 1 85.06 219 LEU B N 1
ATOM 3587 C CA . LEU B 1 219 ? 1.943 -9.477 -12.297 1 85.06 219 LEU B CA 1
ATOM 3588 C C . LEU B 1 219 ? 2.822 -9.57 -13.539 1 85.06 219 LEU B C 1
ATOM 3590 O O . LEU B 1 219 ? 3.891 -8.953 -13.594 1 85.06 219 LEU B O 1
ATOM 3594 N N . THR B 1 220 ? 2.393 -10.367 -14.461 1 88.06 220 THR B N 1
ATOM 3595 C CA . THR B 1 220 ? 3.166 -10.523 -15.695 1 88.06 220 THR B CA 1
ATOM 3596 C C . THR B 1 220 ? 2.379 -10.008 -16.891 1 88.06 220 THR B C 1
ATOM 3598 O O . THR B 1 220 ? 1.164 -9.82 -16.812 1 88.06 220 THR B O 1
ATOM 3601 N N . ASP B 1 221 ? 3.172 -9.625 -18.109 1 77.06 221 ASP B N 1
ATOM 3602 C CA . ASP B 1 221 ? 2.604 -9.289 -19.406 1 77.06 221 ASP B CA 1
ATOM 3603 C C . ASP B 1 221 ? 2.516 -10.516 -20.297 1 77.06 221 ASP B C 1
ATOM 3605 O O . ASP B 1 221 ? 3.445 -11.32 -20.344 1 77.06 221 ASP B O 1
ATOM 3609 N N . PHE B 1 222 ? 1.286 -11.086 -20.641 1 59.78 222 PHE B N 1
ATOM 3610 C CA . PHE B 1 222 ? 1.33 -12.156 -21.641 1 59.78 222 PHE B CA 1
ATOM 3611 C C . PHE B 1 222 ? 1.2 -11.586 -23.047 1 59.78 222 PHE B C 1
ATOM 3613 O O . PHE B 1 222 ? 0.161 -11.031 -23.406 1 59.78 222 PHE B O 1
ATOM 3620 N N . CYS B 1 223 ? 2.117 -11.008 -23.656 1 42.16 223 CYS B N 1
ATOM 3621 C CA . CYS B 1 223 ? 2.041 -10.766 -25.094 1 42.16 223 CYS B CA 1
ATOM 3622 C C . CYS B 1 223 ? 2.135 -12.07 -25.875 1 42.16 223 CYS B C 1
ATOM 3624 O O . CYS B 1 223 ? 3.078 -12.844 -25.688 1 42.16 223 CYS B O 1
ATOM 3626 N N . LYS B 1 224 ? 0.986 -12.672 -26.203 1 37.97 224 LYS B N 1
ATOM 3627 C CA . LYS B 1 224 ? 1.058 -13.672 -27.266 1 37.97 224 LYS B CA 1
ATOM 3628 C C . LYS B 1 224 ? 1.812 -13.125 -28.484 1 37.97 224 LYS B C 1
ATOM 3630 O O . LYS B 1 224 ? 1.495 -12.047 -28.984 1 37.97 224 LYS B O 1
ATOM 3635 N N . LEU B 1 225 ? 3.008 -13.516 -28.766 1 30.25 225 LEU B N 1
ATOM 3636 C CA . LEU B 1 225 ? 3.713 -13.406 -30.047 1 30.25 225 LEU B CA 1
ATOM 3637 C C . LEU B 1 225 ? 2.83 -13.875 -31.188 1 30.25 225 LEU B C 1
ATOM 3639 O O . LEU B 1 225 ? 3.33 -14.375 -32.219 1 30.25 225 LEU B O 1
ATOM 3643 N N . TRP B 1 226 ? 1.577 -13.812 -31.375 1 27.67 226 TRP B N 1
ATOM 3644 C CA . TRP B 1 226 ? 1.045 -14.258 -32.656 1 27.67 226 TRP B CA 1
ATOM 3645 C C . TRP B 1 226 ? 1.471 -13.32 -33.781 1 27.67 226 TRP B C 1
ATOM 3647 O O . TRP B 1 226 ? 1.268 -13.625 -34.938 1 27.67 226 TRP B O 1
ATOM 3657 N N . ASP B 1 227 ? 1.444 -11.984 -33.781 1 29.31 227 ASP B N 1
ATOM 3658 C CA . ASP B 1 227 ? 1.415 -11.359 -35.094 1 29.31 227 ASP B CA 1
ATOM 3659 C C . ASP B 1 227 ? 2.723 -11.594 -35.844 1 29.31 227 ASP B C 1
ATOM 3661 O O . ASP B 1 227 ? 3.09 -10.82 -36.719 1 29.31 227 ASP B O 1
ATOM 3665 N N . LEU B 1 228 ? 3.668 -12.367 -35.531 1 25.98 228 LEU B N 1
ATOM 3666 C CA . LEU B 1 228 ? 4.738 -12.344 -36.531 1 25.98 228 LEU B CA 1
ATOM 3667 C C . LEU B 1 228 ? 4.223 -12.766 -37.906 1 25.98 228 LEU B C 1
ATOM 3669 O O . LEU B 1 228 ? 4.965 -12.734 -38.875 1 25.98 228 LEU B O 1
ATOM 3673 N N . ILE B 1 229 ? 3.363 -13.641 -38.188 1 25.23 229 ILE B N 1
ATOM 3674 C CA . ILE B 1 229 ? 3.416 -14.18 -39.562 1 25.23 229 ILE B CA 1
ATOM 3675 C C . ILE B 1 229 ? 2.822 -13.164 -40.531 1 25.23 229 ILE B C 1
ATOM 3677 O O . ILE B 1 229 ? 3.273 -13.062 -41.688 1 25.23 229 ILE B O 1
ATOM 3681 N N . HIS B 1 230 ? 1.602 -12.711 -40.656 1 25.34 230 HIS B N 1
ATOM 3682 C CA . HIS B 1 230 ? 1.149 -12.375 -42 1 25.34 230 HIS B CA 1
ATOM 3683 C C . HIS B 1 230 ? 1.816 -11.094 -42.5 1 25.34 230 HIS B C 1
ATOM 3685 O O . HIS B 1 230 ? 2.32 -11.055 -43.625 1 25.34 230 HIS B O 1
ATOM 3691 N N . GLN B 1 231 ? 1.047 -9.875 -42.781 1 24.02 231 GLN B N 1
ATOM 3692 C CA . GLN B 1 231 ? 1.152 -8.914 -43.844 1 24.02 231 GLN B CA 1
ATOM 3693 C C . GLN B 1 231 ? 2.447 -8.109 -43.75 1 24.02 231 GLN B C 1
ATOM 3695 O O . GLN B 1 231 ? 2.893 -7.77 -42.656 1 24.02 231 GLN B O 1
ATOM 3700 N N . GLU B 1 232 ? 3.508 -7.871 -44.844 1 25.39 232 GLU B N 1
ATOM 3701 C CA . GLU B 1 232 ? 4.469 -6.992 -45.531 1 25.39 232 GLU B CA 1
ATOM 3702 C C . GLU B 1 232 ? 4.141 -5.523 -45.281 1 25.39 232 GLU B C 1
ATOM 3704 O O . GLU B 1 232 ? 5.004 -4.656 -45.406 1 25.39 232 GLU B O 1
ATOM 3709 N N .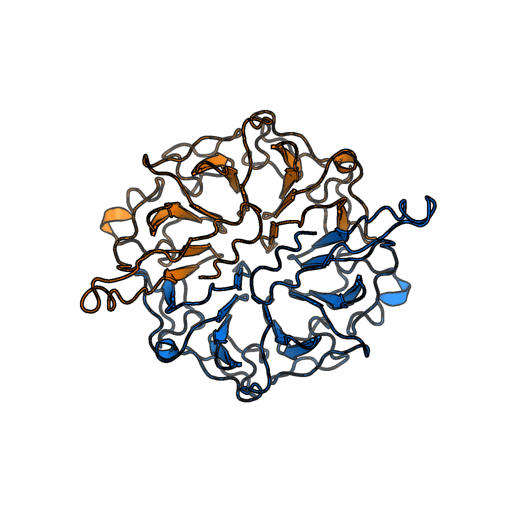 SER B 1 233 ? 2.961 -5.016 -45.719 1 24.05 233 SER B N 1
ATOM 3710 C CA . SER B 1 233 ? 2.967 -3.6 -46.062 1 24.05 233 SER B CA 1
ATOM 3711 C C . SER B 1 233 ? 3.299 -2.729 -44.875 1 24.05 233 SER B C 1
ATOM 3713 O O . SER B 1 233 ? 3.344 -3.219 -43.75 1 24.05 233 SER B O 1
ATOM 3715 N N . PHE B 1 234 ? 2.473 -1.423 -44.781 1 20.72 234 PHE B N 1
ATOM 3716 C CA . PHE B 1 234 ? 2.719 -0.068 -44.312 1 20.72 234 PHE B CA 1
ATOM 3717 C C . PHE B 1 234 ? 2.775 -0.032 -42.781 1 20.72 234 PHE B C 1
ATOM 3719 O O . PHE B 1 234 ? 1.766 -0.259 -42.125 1 20.72 234 PHE B O 1
ATOM 3726 N N . LEU B 1 235 ? 3.764 -0.385 -42.062 1 21.69 235 LEU B N 1
ATOM 3727 C CA . LEU B 1 235 ? 4.391 -0.517 -40.75 1 21.69 235 LEU B CA 1
ATOM 3728 C C . LEU B 1 235 ? 4.316 0.797 -40 1 21.69 235 LEU B C 1
ATOM 3730 O O . LEU B 1 235 ? 4.996 0.965 -38.969 1 21.69 235 LEU B O 1
ATOM 3734 N N . ASN B 1 236 ? 3.711 1.911 -40.469 1 19.75 236 ASN B N 1
ATOM 3735 C CA . ASN B 1 236 ? 4.051 3.221 -39.906 1 19.75 236 ASN B CA 1
ATOM 3736 C C . ASN B 1 236 ? 3.42 3.436 -38.531 1 19.75 236 ASN B C 1
ATOM 3738 O O . ASN B 1 236 ? 2.596 4.336 -38.375 1 19.75 236 ASN B O 1
ATOM 3742 N N . TYR B 1 237 ? 2.807 2.514 -37.938 1 19.7 237 TYR B N 1
ATOM 3743 C CA . TYR B 1 237 ? 2.025 3.068 -36.844 1 19.7 237 TYR B CA 1
ATOM 3744 C C . TYR B 1 237 ? 2.93 3.719 -35.812 1 19.7 237 TYR B C 1
ATOM 3746 O O . TYR B 1 237 ? 3.809 3.064 -35.25 1 19.7 237 TYR B O 1
ATOM 3754 N N . GLU B 1 238 ? 3.143 5.07 -35.781 1 20.61 238 GLU B N 1
ATOM 3755 C CA . GLU B 1 238 ? 3.799 6.066 -34.938 1 20.61 238 GLU B CA 1
ATOM 3756 C C . GLU B 1 238 ? 3.443 5.871 -33.469 1 20.61 238 GLU B C 1
ATOM 3758 O O . GLU B 1 238 ? 2.266 5.844 -33.125 1 20.61 238 GLU B O 1
ATOM 3763 N N . MET B 1 239 ? 4.176 5.094 -32.781 1 21.08 239 MET B N 1
ATOM 3764 C CA . MET B 1 239 ? 4.305 4.973 -31.328 1 21.08 239 MET B CA 1
ATOM 3765 C C . MET B 1 239 ? 4.367 6.348 -30.672 1 21.08 239 MET B C 1
ATOM 3767 O O . MET B 1 239 ? 5.371 7.055 -30.797 1 21.08 239 MET B O 1
ATOM 3771 N N . HIS B 1 240 ? 3.381 7.199 -30.812 1 21.14 240 HIS B N 1
ATOM 3772 C CA . HIS B 1 240 ? 3.516 8.461 -30.094 1 21.14 240 HIS B CA 1
ATOM 3773 C C . HIS B 1 240 ? 3.721 8.227 -28.594 1 21.14 240 HIS B C 1
ATOM 3775 O O . HIS B 1 240 ? 2.889 7.594 -27.938 1 21.14 240 HIS B O 1
ATOM 3781 N N . LEU B 1 241 ? 4.984 8.086 -28.188 1 21.56 241 LEU B N 1
ATOM 3782 C CA . LEU B 1 241 ? 5.668 8.227 -26.906 1 21.56 241 LEU B CA 1
ATOM 3783 C C . LEU B 1 241 ? 5.16 9.445 -26.141 1 21.56 241 LEU B C 1
ATOM 3785 O O . LEU B 1 241 ? 5.426 10.586 -26.531 1 21.56 241 LEU B O 1
ATOM 3789 N N . PHE B 1 242 ? 3.91 9.531 -25.875 1 23.03 242 PHE B N 1
ATOM 3790 C CA . PHE B 1 242 ? 3.738 10.742 -25.078 1 23.03 242 PHE B CA 1
ATOM 3791 C C . PHE B 1 242 ? 4.539 10.656 -23.797 1 23.03 242 PHE B C 1
ATOM 3793 O O . PHE B 1 242 ? 4.68 9.578 -23.219 1 23.03 242 PHE B O 1
ATOM 3800 N N . ASP B 1 243 ? 5.477 11.547 -23.469 1 21.53 243 ASP B N 1
ATOM 3801 C CA . ASP B 1 243 ? 6.43 11.977 -22.438 1 21.53 243 ASP B CA 1
ATOM 3802 C C . ASP B 1 243 ? 5.805 11.914 -21.047 1 21.53 243 ASP B C 1
ATOM 3804 O O . ASP B 1 243 ? 6.441 12.281 -20.062 1 21.53 243 ASP B O 1
ATOM 3808 N N . ARG B 1 244 ? 4.613 12.258 -20.906 1 24.41 244 ARG B N 1
ATOM 3809 C CA . ARG B 1 244 ? 4.406 12.719 -19.531 1 24.41 244 ARG B CA 1
ATOM 3810 C C . ARG B 1 244 ? 4.531 11.562 -18.547 1 24.41 244 ARG B C 1
ATOM 3812 O O . ARG B 1 244 ? 4.016 10.469 -18.781 1 24.41 244 ARG B O 1
ATOM 3819 N N . PRO B 1 245 ? 5.547 11.57 -17.594 1 23.77 245 PRO B N 1
ATOM 3820 C CA . PRO B 1 245 ? 6.172 10.641 -16.656 1 23.77 245 PRO B CA 1
ATOM 3821 C C . PRO B 1 245 ? 5.148 9.82 -15.875 1 23.77 245 PRO B C 1
ATOM 3823 O O . PRO B 1 245 ? 5.469 8.734 -15.383 1 23.77 245 PRO B O 1
ATOM 3826 N N . GLY B 1 246 ? 4.18 10.32 -15.406 1 24.27 246 GLY B N 1
ATOM 3827 C CA . GLY B 1 246 ? 3.77 9.75 -14.133 1 24.27 246 GLY B CA 1
ATOM 3828 C C . GLY B 1 246 ? 3.148 8.375 -14.273 1 24.27 246 GLY B C 1
ATOM 3829 O O . GLY B 1 246 ? 3.615 7.41 -13.656 1 24.27 246 GLY B O 1
ATOM 3830 N N . ILE B 1 247 ? 1.888 8.367 -14.297 1 25.38 247 ILE B N 1
ATOM 3831 C CA . ILE B 1 247 ? 1.075 7.164 -14.148 1 25.38 247 ILE B CA 1
ATOM 3832 C C . ILE B 1 247 ? 1.206 6.297 -15.398 1 25.38 247 ILE B C 1
ATOM 3834 O O . ILE B 1 247 ? 1.024 6.777 -16.516 1 25.38 247 ILE B O 1
ATOM 3838 N N . VAL B 1 248 ? 2.178 5.34 -15.422 1 24.27 248 VAL B N 1
ATOM 3839 C CA . VAL B 1 248 ? 2.352 4.617 -16.672 1 24.27 248 VAL B CA 1
ATOM 3840 C C . VAL B 1 248 ? 1.021 4.008 -17.109 1 24.27 248 VAL B C 1
ATOM 3842 O O . VAL B 1 248 ? 0.424 3.219 -16.375 1 24.27 248 VAL B O 1
ATOM 3845 N N . THR B 1 249 ? 0.216 4.824 -17.688 1 23.17 249 THR B N 1
ATOM 3846 C CA . THR B 1 249 ? -0.887 4.25 -18.453 1 23.17 249 THR B CA 1
ATOM 3847 C C . THR B 1 249 ? -0.366 3.482 -19.656 1 23.17 249 THR B C 1
ATOM 3849 O O . THR B 1 249 ? 0.283 4.062 -20.531 1 23.17 249 THR B O 1
ATOM 3852 N N . VAL B 1 250 ? 0.073 2.338 -19.469 1 22.23 250 VAL B N 1
ATOM 3853 C CA . VAL B 1 250 ? 0.507 1.659 -20.688 1 22.23 250 VAL B CA 1
ATOM 3854 C C . VAL B 1 250 ? -0.676 1.498 -21.641 1 22.23 250 VAL B C 1
ATOM 3856 O O . VAL B 1 250 ? -1.656 0.825 -21.312 1 22.23 250 VAL B O 1
ATOM 3859 N N . CYS B 1 251 ? -1.17 2.688 -22.172 1 20.34 251 CYS B N 1
ATOM 3860 C CA . CYS B 1 251 ? -2.049 2.381 -23.297 1 20.34 251 CYS B CA 1
ATOM 3861 C C . CYS B 1 251 ? -1.281 1.694 -24.406 1 20.34 251 CYS B C 1
ATOM 3863 O O . CYS B 1 251 ? -0.199 2.143 -24.797 1 20.34 251 CYS B O 1
ATOM 3865 N N . HIS B 1 252 ? -1.464 0.534 -24.703 1 18.67 252 HIS B N 1
ATOM 3866 C CA . HIS B 1 252 ? -1.116 0.273 -26.094 1 18.67 252 HIS B CA 1
ATOM 3867 C C . HIS B 1 252 ? -1.873 1.204 -27.031 1 18.67 252 HIS B C 1
ATOM 3869 O O . HIS B 1 252 ? -3.035 1.535 -26.781 1 18.67 252 HIS B O 1
#

Foldseek 3Di:
DDDDKDKDFDDDDQDWDWDFAQQCFLQRAQQDRHGGPDTDTQVVCNVFAWTMKIDEQFKIWTATQQWWIWMAGAFCFLQRQQQDGDHHNHIDTNPVIGSVFAWATWEYYHFKIWTAGPQQWIWIFGALCFLARAPFPDGTHNHIDTADPPAGWDAKEGEHFKIWTAGPQQWIWIAGHPPPCQRVDDPVCVVSRNHTDTNPPDPFRWDYKYHYHRHIDTDGDPDDPPPPDDDDDDPPPDPPPDPDRHDPPVDD/DDDDKDKDFDDDDQDWDWDFAQQCFLQRAQQDRHGGDDTDTQVVCNVFAWTMKIDEQFKIWTATQQWWIWMAGAFCFLQRQQQDGDHHNHIDTNPVIGSVFAWATWEYYHFKIWTAGPQQWIWIFGALCFLARAPFPDGTHNHIDTADPPAGWDAKEGEHFKIWTAGPQQWIWIAGHPPPCQRVDDPVCVVSRNHTDTNPPDPFRWDYKYHYHRHIDTDGDPPDPPPPDDDPDDPPPPPPPPPDRHDPPVDD

Nearest PDB structures (foldseek):
  4jhp-assembly1_C  TM=9.852E-01  e=5.236E-37  Homo sapiens
  4jhn-assembly2_B  TM=9.810E-01  e=7.285E-37  Homo sapiens
  4jhn-assembly4_D  TM=9.816E-01  e=1.014E-36  Homo sapiens
  4qam-assembly1_A  TM=9.841E-01  e=1.664E-36  Homo sapiens
  4jhn-assembly3_C  TM=9.820E-01  e=1.963E-36  Homo sapiens

Sequence (504 aa):
MLQLIISFSIPPGNNKLYVFGSNNWGQLGLGSKSAISKPTCVKSLKPEKVKLAACGRNHTLVSTEGGNVYATGGNDEGQLGLGDTEERNTFRVISFFTSEHKIKQLSAGSNTSAALTEDGRLFMWGDNSEGQIGLKNVTNVCVPHQVTIGKPVSWISCGYYHSAFVTTDGELYMFGEPENGKLGLPNQLLSNHRTPQLVSEIPEKVIQVACGGEHTVVLTDFCKLWDLIHQESFLNYEMHLFDRPGIVTVCHMLQLIISFSIPPGNNKLYVFGSNNWGQLGLGSKSAISKPTCVKSLKPEKVKLAACGRNHTLVSTEGGNVYATGGNDEGQLGLGDTEERNTFRVISFFTSEHKIKQLSAGSNTSAALTEDGRLFMWGDNSEGQIGLKNVTNVCVPHQVTIGKPVSWISCGYYHSAFVTTDGELYMFGEPENGKLGLPNQLLSNHRTPQLVSEIPEKVIQVACGGEHTVVLTDFCKLWDLIHQESFLNYEMHLFDRPGIVTVCH

Organism: Macaca mulatta (NCBI:txid9544)

Radius of gyration: 22.01 Å; Cα contacts (8 Å, |Δi|>4): 1524; chains: 2; bounding box: 52×65×66 Å